Protein AF-0000000084338355 (afdb_homodimer)

Nearest PDB structures (foldseek):
  3tnz-assembly1_B  TM=7.138E-01  e=6.793E-12  Mus musculus
  5yak-assembly3_E  TM=7.048E-01  e=4.976E-11  Homo sapiens
  3e39-assembly1_B  TM=8.287E-01  e=5.634E-09  Oleidesulfovibrio alaskensis G20
  5ko8-assembly1_A-3  TM=7.208E-01  e=8.185E-10  Haliscomenobacter hydrossis DSM 1100
  3gag-assembly2_C  TM=6.549E-01  e=1.189E-08  Streptococcus mutans

Foldseek 3Di:
DPPDQAFPPDDPVCLVFFADADQPFFPLPDADDVVLLVVLLVQLQVADAVVNPSQKDKDKDQDLVLQVVLLVQLLVLPPPPDDDDDPVRVCFCCVDPCNVVVVVVSVVRCSVCRSSQRMKMWMKGWADCVPPDPVVNCNRCSRTVSSVVSSSSSLLRSQKHKHWAASCQSVVVVNCVSRVPPPRTMHTDTMMRIGGGNDNDGGGDDGDPPVVPDDDPHD/DPPDQAFPPDDPVCLVFFADADQPFFPLPDADDVVLLVVLLVQLQVADAVVNPSQKDKDKDQDLVLQVVLLVQLLVLPPPPDDDDDPVRVCFCCVDPCNVVVVVVSVVRCSVCRSSQRMKMWMKGWADCVPPDPVVNCNRCSRTVSSVVSSSSSLLRSQKHKHWAASCQSVVVVNCVSRVPPPRTMHTDTMMRIGGGNDNDGGGDDGDDPVVPDDDPHD

Sequence (438 aa):
MTTAIPDLGLTALEVLTTTRAVRHRLALDRPVDPAVLRRCVEIALQAPTGRNSQRAAFVVVTEPERKHALADLWRRGLGQGDEPMSPADLRRAYAEPGSMERVWSGLRHLADNLHRVPALVIPCIEGRAEHLALPQQASHFGSILPAVWSFLLAARAHGLGTVWTTGNLAVEREVAELLGIPYDEVMQVALIPVAHTKGTAFRPAHRVPVDEVLHWNRWMTTAIPDLGLTALEVLTTTRAVRHRLALDRPVDPAVLRRCVEIALQAPTGRNSQRAAFVVVTEPERKHALADLWRRGLGQGDEPMSPADLRRAYAEPGSMERVWSGLRHLADNLHRVPALVIPCIEGRAEHLALPQQASHFGSILPAVWSFLLAARAHGLGTVWTTGNLAVEREVAELLGIPYDEVMQVALIPVAHTKGTAFRPAHRVPVDEVLHWNRW

Radius of gyration: 20.4 Å; Cα contacts (8 Å, |Δi|>4): 877; chains: 2; bounding box: 52×57×56 Å

Solvent-accessible surface area (backbone atoms only — not comparable to full-atom values): 22711 Å² total; per-residue (Å²): 125,88,72,77,72,64,66,70,76,42,36,35,66,51,43,50,34,25,57,58,77,41,48,80,44,45,34,50,87,44,82,67,61,66,68,50,55,51,49,20,50,54,41,10,63,41,38,65,34,62,86,47,29,68,47,48,33,37,34,38,30,59,50,62,70,59,31,38,54,48,34,52,48,24,58,70,12,49,72,59,85,64,71,82,75,48,73,68,28,48,54,52,31,50,63,48,84,66,45,52,60,52,52,53,50,29,51,51,51,34,68,77,39,49,45,49,39,38,28,38,34,33,40,30,29,66,46,71,56,82,84,47,54,64,52,51,35,40,46,56,49,51,26,35,44,31,21,53,44,39,25,50,43,40,32,44,38,45,54,30,30,30,33,91,42,53,26,42,46,62,38,37,64,61,52,18,60,75,29,56,40,57,59,90,46,38,31,75,65,38,40,31,47,37,22,36,36,65,67,85,84,61,64,63,72,92,66,78,63,58,77,79,33,53,25,74,58,35,94,125,89,72,77,70,64,66,72,75,42,36,34,69,52,43,49,34,25,60,59,79,41,49,80,45,44,35,50,86,43,82,66,60,66,68,51,54,50,49,19,49,52,43,10,63,40,38,63,34,61,87,46,28,68,48,46,31,36,32,39,30,59,50,63,69,59,31,38,53,48,34,51,47,23,58,69,14,49,72,59,84,63,69,80,75,48,75,68,29,49,53,54,30,50,64,48,84,66,46,52,59,51,51,53,51,30,49,53,52,34,68,76,39,48,45,49,39,39,30,38,34,35,42,29,30,64,46,70,55,84,84,46,55,65,51,50,33,42,47,55,50,51,26,34,42,32,22,54,44,38,26,52,42,40,32,44,37,47,53,30,29,30,32,92,41,53,28,42,45,63,38,37,64,61,51,19,61,75,29,54,41,58,58,90,46,36,32,74,63,40,41,31,46,36,22,36,36,67,67,86,86,60,64,63,73,92,64,80,62,56,77,79,33,52,24,73,59,33,93

Structure (mmCIF, N/CA/C/O backbone):
data_AF-0000000084338355-model_v1
#
loop_
_entity.id
_entity.type
_entity.pdbx_description
1 polymer Nitroreductase
#
loop_
_atom_site.group_PDB
_atom_site.id
_atom_site.type_symbol
_atom_site.label_atom_id
_atom_site.label_alt_id
_atom_site.label_comp_id
_atom_site.label_asym_id
_atom_site.label_entity_id
_atom_site.label_seq_id
_atom_site.pdbx_PDB_ins_code
_atom_site.Cartn_x
_atom_site.Cartn_y
_atom_site.Cartn_z
_atom_site.occupancy
_atom_site.B_iso_or_equiv
_atom_site.auth_seq_id
_atom_site.auth_comp_id
_atom_site.auth_asym_id
_atom_site.auth_atom_id
_atom_site.pdbx_PDB_model_num
ATOM 1 N N . MET A 1 1 ? -22.641 25.969 -3.805 1 35.59 1 MET A N 1
ATOM 2 C CA . MET A 1 1 ? -22.328 25.312 -5.078 1 35.59 1 MET A CA 1
ATOM 3 C C . MET A 1 1 ? -21.266 24.234 -4.895 1 35.59 1 MET A C 1
ATOM 5 O O . MET A 1 1 ? -20.156 24.531 -4.461 1 35.59 1 MET A O 1
ATOM 9 N N . THR A 1 2 ? -21.578 23.031 -4.594 1 45.84 2 THR A N 1
ATOM 10 C CA . THR A 1 2 ? -20.609 22.016 -4.195 1 45.84 2 THR A CA 1
ATOM 11 C C . THR A 1 2 ? -19.516 21.859 -5.242 1 45.84 2 THR A C 1
ATOM 13 O O . THR A 1 2 ? -19.797 21.516 -6.395 1 45.84 2 THR A O 1
ATOM 16 N N . THR A 1 3 ? -18.469 22.781 -5.312 1 60.47 3 THR A N 1
ATOM 17 C CA . THR A 1 3 ? -17.438 22.953 -6.32 1 60.47 3 THR A CA 1
ATOM 18 C C . THR A 1 3 ? -16.859 21.594 -6.73 1 60.47 3 THR A C 1
ATOM 20 O O . THR A 1 3 ? -16.734 20.688 -5.902 1 60.47 3 THR A O 1
ATOM 23 N N . ALA A 1 4 ? -16.938 21.281 -7.953 1 82.75 4 ALA A N 1
ATOM 24 C CA . ALA A 1 4 ? -16.453 20.047 -8.57 1 82.75 4 ALA A CA 1
ATOM 25 C C . ALA A 1 4 ? -15.031 19.719 -8.133 1 82.75 4 ALA A C 1
ATOM 27 O O . ALA A 1 4 ? -14.188 20.625 -8.055 1 82.75 4 ALA A O 1
ATOM 28 N N . ILE A 1 5 ? -14.82 18.609 -7.527 1 92.88 5 ILE A N 1
ATOM 29 C CA . ILE A 1 5 ? -13.492 18.172 -7.117 1 92.88 5 ILE A CA 1
ATOM 30 C C . ILE A 1 5 ? -12.578 18.078 -8.344 1 92.88 5 ILE A C 1
ATOM 32 O O . ILE A 1 5 ? -12.867 17.344 -9.281 1 92.88 5 ILE A O 1
ATOM 36 N N . PRO A 1 6 ? -11.586 18.906 -8.383 1 93.56 6 PRO A N 1
ATOM 37 C CA . PRO A 1 6 ? -10.68 18.875 -9.531 1 93.56 6 PRO A CA 1
ATOM 38 C C . PRO A 1 6 ? -10.148 17.469 -9.82 1 93.56 6 PRO A C 1
ATOM 40 O O . PRO A 1 6 ? -9.938 16.688 -8.891 1 93.56 6 PRO A O 1
ATOM 43 N N . ASP A 1 7 ? -10.008 17.141 -11.023 1 96.62 7 ASP A N 1
ATOM 44 C CA . ASP A 1 7 ? -9.453 15.883 -11.516 1 96.62 7 ASP A CA 1
ATOM 45 C C . ASP A 1 7 ? -8.508 16.125 -12.695 1 96.62 7 ASP A C 1
ATOM 47 O O . ASP A 1 7 ? -8.922 16.672 -13.727 1 96.62 7 ASP A O 1
ATOM 51 N N . LEU A 1 8 ? -7.27 15.734 -12.594 1 97.62 8 LEU A N 1
ATOM 52 C CA . LEU A 1 8 ? -6.266 16 -13.617 1 97.62 8 LEU A CA 1
ATOM 53 C C . LEU A 1 8 ? -6.453 15.094 -14.82 1 97.62 8 LEU A C 1
ATOM 55 O O . LEU A 1 8 ? -5.832 15.297 -15.867 1 97.62 8 LEU A O 1
ATOM 59 N N . GLY A 1 9 ? -7.246 14.062 -14.688 1 97.62 9 GLY A N 1
ATOM 60 C CA . GLY A 1 9 ? -7.48 13.141 -15.781 1 97.62 9 GLY A CA 1
ATOM 61 C C . GLY A 1 9 ? -6.305 12.219 -16.047 1 97.62 9 GLY A C 1
ATOM 62 O O . GLY A 1 9 ? -6.066 11.82 -17.188 1 97.62 9 GLY A O 1
ATOM 63 N N . LEU A 1 10 ? -5.559 11.93 -15.047 1 98.44 10 LEU A N 1
ATOM 64 C CA . LEU A 1 10 ? -4.41 11.047 -15.203 1 98.44 10 LEU A CA 1
ATOM 65 C C . LEU A 1 10 ? -4.855 9.625 -15.508 1 98.44 10 LEU A C 1
ATOM 67 O O . LEU A 1 10 ? -5.898 9.18 -15.023 1 98.44 10 LEU A O 1
ATOM 71 N N . THR A 1 11 ? -4.012 8.953 -16.297 1 98.62 11 THR A N 1
ATOM 72 C CA . THR A 1 11 ? -4.242 7.531 -16.5 1 98.62 11 THR A CA 1
ATOM 73 C C . THR A 1 11 ? -3.76 6.723 -15.305 1 98.62 11 THR A C 1
ATOM 75 O O . THR A 1 11 ? -3.049 7.246 -14.438 1 98.62 11 THR A O 1
ATOM 78 N N . ALA A 1 12 ? -4.191 5.449 -15.25 1 98.75 12 ALA A N 1
ATOM 79 C CA . ALA A 1 12 ? -3.729 4.523 -14.219 1 98.75 12 ALA A CA 1
ATOM 80 C C . ALA A 1 12 ? -2.205 4.438 -14.203 1 98.75 12 ALA A C 1
ATOM 82 O O . ALA A 1 12 ? -1.584 4.543 -13.141 1 98.75 12 ALA A O 1
ATOM 83 N N . LEU A 1 13 ? -1.603 4.285 -15.336 1 98.62 13 LEU A N 1
ATOM 84 C CA . LEU A 1 13 ? -0.158 4.098 -15.406 1 98.62 13 LEU A CA 1
ATOM 85 C C . LEU A 1 13 ? 0.576 5.387 -15.047 1 98.62 13 LEU A C 1
ATOM 87 O O . LEU A 1 13 ? 1.646 5.344 -14.438 1 98.62 13 LEU A O 1
ATOM 91 N N . GLU A 1 14 ? 0.032 6.547 -15.414 1 98.62 14 GLU A N 1
ATOM 92 C CA . GLU A 1 14 ? 0.648 7.816 -15.047 1 98.62 14 GLU A CA 1
ATOM 93 C C . GLU A 1 14 ? 0.687 7.992 -13.531 1 98.62 14 GLU A C 1
ATOM 95 O O . GLU A 1 14 ? 1.727 8.344 -12.961 1 98.62 14 GLU A O 1
ATOM 100 N N . VAL A 1 15 ? -0.403 7.734 -12.828 1 98.81 15 VAL A N 1
ATOM 101 C CA . VAL A 1 15 ? -0.446 7.961 -11.383 1 98.81 15 VAL A CA 1
ATOM 102 C C . VAL A 1 15 ? 0.457 6.953 -10.68 1 98.81 15 VAL A C 1
ATOM 104 O O . VAL A 1 15 ? 1.097 7.277 -9.672 1 98.81 15 VAL A O 1
ATOM 107 N N . LEU A 1 16 ? 0.572 5.758 -11.242 1 98.88 16 LEU A N 1
ATOM 108 C CA . LEU A 1 16 ? 1.363 4.707 -10.617 1 98.88 16 LEU A CA 1
ATOM 109 C C . LEU A 1 16 ? 2.854 4.941 -10.836 1 98.88 16 LEU A C 1
ATOM 111 O O . LEU A 1 16 ? 3.682 4.508 -10.031 1 98.88 16 LEU A O 1
ATOM 115 N N . THR A 1 17 ? 3.242 5.691 -11.852 1 98.81 17 THR A N 1
ATOM 116 C CA . THR A 1 17 ? 4.66 5.77 -12.18 1 98.81 17 THR A CA 1
ATOM 117 C C . THR A 1 17 ? 5.211 7.16 -11.891 1 98.81 17 THR A C 1
ATOM 119 O O . THR A 1 17 ? 6.426 7.355 -11.836 1 98.81 17 THR A O 1
ATOM 122 N N . THR A 1 18 ? 4.32 8.148 -11.688 1 98.69 18 THR A N 1
ATOM 123 C CA . THR A 1 18 ? 4.863 9.5 -11.586 1 98.69 18 THR A CA 1
ATOM 124 C C . THR A 1 18 ? 4.453 10.148 -10.266 1 98.69 18 THR A C 1
ATOM 126 O O . THR A 1 18 ? 4.742 11.32 -10.031 1 98.69 18 THR A O 1
ATOM 129 N N . THR A 1 19 ? 3.713 9.445 -9.406 1 98.75 19 THR A N 1
ATOM 130 C CA . THR A 1 19 ? 3.467 9.984 -8.07 1 98.75 19 THR A CA 1
ATOM 131 C C . THR A 1 19 ? 4.742 9.969 -7.238 1 98.75 19 THR A C 1
ATOM 133 O O . THR A 1 19 ? 5.301 8.898 -6.965 1 98.75 19 THR A O 1
ATOM 136 N N . ARG A 1 20 ? 5.219 11.141 -6.848 1 97.81 20 ARG A N 1
ATOM 137 C CA . ARG A 1 20 ? 6.5 11.328 -6.176 1 97.81 20 ARG A CA 1
ATOM 138 C C . ARG A 1 20 ? 6.297 11.906 -4.777 1 97.81 20 ARG A C 1
ATOM 140 O O . ARG A 1 20 ? 5.234 12.453 -4.469 1 97.81 20 ARG A O 1
ATOM 147 N N . ALA A 1 21 ? 7.348 11.656 -3.902 1 98.44 21 ALA A N 1
ATOM 148 C CA . ALA A 1 21 ? 7.398 12.438 -2.67 1 98.44 21 ALA A CA 1
ATOM 149 C C . ALA A 1 21 ? 7.555 13.93 -2.973 1 98.44 21 ALA A C 1
ATOM 151 O O . ALA A 1 21 ? 8.523 14.336 -3.613 1 98.44 21 ALA A O 1
ATOM 152 N N . VAL A 1 22 ? 6.637 14.719 -2.588 1 98.69 22 VAL A N 1
ATOM 153 C CA . VAL A 1 22 ? 6.672 16.156 -2.85 1 98.69 22 VAL A CA 1
ATOM 154 C C . VAL A 1 22 ? 6.949 16.906 -1.552 1 98.69 22 VAL A C 1
ATOM 156 O O . VAL A 1 22 ? 6.176 16.812 -0.594 1 98.69 22 VAL A O 1
ATOM 159 N N . ARG A 1 23 ? 8.031 17.625 -1.496 1 98.5 23 ARG A N 1
ATOM 160 C CA . ARG A 1 23 ? 8.422 18.344 -0.294 1 98.5 23 ARG A CA 1
ATOM 161 C C . ARG A 1 23 ? 8.695 19.812 -0.607 1 98.5 23 ARG A C 1
ATOM 163 O O . ARG A 1 23 ? 8.055 20.703 -0.05 1 98.5 23 ARG A O 1
ATOM 170 N N . HIS A 1 24 ? 9.43 20.141 -1.655 1 98.25 24 HIS A N 1
ATOM 171 C CA . HIS A 1 24 ? 9.766 21.5 -2.029 1 98.25 24 HIS A CA 1
ATOM 172 C C . HIS A 1 24 ? 8.633 22.156 -2.807 1 98.25 24 HIS A C 1
ATOM 174 O O . HIS A 1 24 ? 8.438 23.375 -2.723 1 98.25 24 HIS A O 1
ATOM 180 N N . ARG A 1 25 ? 7.879 21.391 -3.533 1 98.25 25 ARG A N 1
ATOM 181 C CA . ARG A 1 25 ? 6.902 21.938 -4.473 1 98.25 25 ARG A CA 1
ATOM 182 C C . ARG A 1 25 ? 5.508 21.953 -3.857 1 98.25 25 ARG A C 1
ATOM 184 O O . ARG A 1 25 ? 4.508 21.953 -4.578 1 98.25 25 ARG A O 1
ATOM 191 N N . LEU A 1 26 ? 5.418 21.906 -2.572 1 98.69 26 LEU A N 1
ATOM 192 C CA . LEU A 1 26 ? 4.141 22.094 -1.892 1 98.69 26 LEU A CA 1
ATOM 193 C C . LEU A 1 26 ? 3.791 23.562 -1.78 1 98.69 26 LEU A C 1
ATOM 195 O O . LEU A 1 26 ? 4.613 24.375 -1.338 1 98.69 26 LEU A O 1
ATOM 199 N N . ALA A 1 27 ? 2.6 23.906 -2.271 1 98.62 27 ALA A N 1
ATOM 200 C CA . ALA A 1 27 ? 2.086 25.266 -2.086 1 98.62 27 ALA A CA 1
ATOM 201 C C . ALA A 1 27 ? 1.55 25.453 -0.67 1 98.62 27 ALA A C 1
ATOM 203 O O . ALA A 1 27 ? 0.38 25.172 -0.4 1 98.62 27 ALA A O 1
ATOM 204 N N . LEU A 1 28 ? 2.322 26.031 0.183 1 98.31 28 LEU A N 1
ATOM 205 C CA . LEU A 1 28 ? 2.08 26.047 1.621 1 98.31 28 LEU A CA 1
ATOM 206 C C . LEU A 1 28 ? 1.015 27.078 1.983 1 98.31 28 LEU A C 1
ATOM 208 O O . LEU A 1 28 ? 0.418 27 3.061 1 98.31 28 LEU A O 1
ATOM 212 N N . ASP A 1 29 ? 0.663 28.016 1.111 1 96.38 29 ASP A N 1
ATOM 213 C CA . ASP A 1 29 ? -0.245 29.109 1.435 1 96.38 29 ASP A CA 1
ATOM 214 C C . ASP A 1 29 ? -1.578 28.953 0.708 1 96.38 29 ASP A C 1
ATOM 216 O O . ASP A 1 29 ? -2.422 29.844 0.747 1 96.38 29 ASP A O 1
ATOM 220 N N . ARG A 1 30 ? -1.781 27.906 0.034 1 96.94 30 ARG A N 1
ATOM 221 C CA . ARG A 1 30 ? -3.041 27.625 -0.643 1 96.94 30 ARG A CA 1
ATOM 222 C C . ARG A 1 30 ? -3.842 26.562 0.119 1 96.94 30 ARG A C 1
ATOM 224 O O . ARG A 1 30 ? -3.381 25.438 0.298 1 96.94 30 ARG A O 1
ATOM 231 N N . PRO A 1 31 ? -5 26.969 0.595 1 96.69 31 PRO A N 1
ATOM 232 C CA . PRO A 1 31 ? -5.793 25.984 1.331 1 96.69 31 PRO A CA 1
ATOM 233 C C . PRO A 1 31 ? -6.176 24.766 0.478 1 96.69 31 PRO A C 1
ATOM 235 O O . PRO A 1 31 ? -6.23 24.875 -0.751 1 96.69 31 PRO A O 1
ATOM 238 N N . VAL A 1 32 ? -6.344 23.672 1.144 1 98.38 32 VAL A N 1
ATOM 239 C CA . VAL A 1 32 ? -6.879 22.469 0.497 1 98.38 32 VAL A CA 1
ATOM 240 C C . VAL A 1 32 ? -8.352 22.312 0.847 1 98.38 32 VAL A C 1
ATOM 242 O O . VAL A 1 32 ? -8.727 22.328 2.023 1 98.38 32 VAL A O 1
ATOM 245 N N . ASP A 1 33 ? -9.188 22.172 -0.132 1 97.75 33 ASP A N 1
ATOM 246 C CA . ASP A 1 33 ? -10.617 21.969 0.075 1 97.75 33 ASP A CA 1
ATOM 247 C C . ASP A 1 33 ? -10.875 20.672 0.833 1 97.75 33 ASP A C 1
ATOM 249 O O . ASP A 1 33 ? -10.469 19.594 0.388 1 97.75 33 ASP A O 1
ATOM 253 N N . PRO A 1 34 ? -11.547 20.766 2.016 1 98.19 34 PRO A N 1
ATOM 254 C CA . PRO A 1 34 ? -11.844 19.547 2.77 1 98.19 34 PRO A CA 1
ATOM 255 C C . PRO A 1 34 ? -12.578 18.516 1.937 1 98.19 34 PRO A C 1
ATOM 257 O O . PRO A 1 34 ? -12.414 17.312 2.16 1 98.19 34 PRO A O 1
ATOM 260 N N . ALA A 1 35 ? -13.344 18.906 0.982 1 98.44 35 ALA A N 1
ATOM 261 C CA . ALA A 1 35 ? -14.094 17.984 0.145 1 98.44 35 ALA A CA 1
ATOM 262 C C . ALA A 1 35 ? -13.156 17.094 -0.678 1 98.44 35 ALA A C 1
ATOM 264 O O . ALA A 1 35 ? -13.453 15.938 -0.945 1 98.44 35 ALA A O 1
ATOM 265 N N . VAL A 1 36 ? -12.031 17.672 -1.131 1 98.69 36 VAL A N 1
ATOM 266 C CA . VAL A 1 36 ? -11.055 16.906 -1.899 1 98.69 36 VAL A CA 1
ATOM 267 C C . VAL A 1 36 ? -10.383 15.859 -0.999 1 98.69 36 VAL A C 1
ATOM 269 O O . VAL A 1 36 ? -10.18 14.719 -1.405 1 98.69 36 VAL A O 1
ATOM 272 N N . LEU A 1 37 ? -10.07 16.234 0.241 1 98.81 37 LEU A N 1
ATOM 273 C CA . LEU A 1 37 ? -9.469 15.305 1.192 1 98.81 37 LEU A CA 1
ATOM 274 C C . LEU A 1 37 ? -10.438 14.172 1.517 1 98.81 37 LEU A C 1
ATOM 276 O O . LEU A 1 37 ? -10.039 13 1.561 1 98.81 37 LEU A O 1
ATOM 280 N N . ARG A 1 38 ? -11.68 14.539 1.714 1 98.81 38 ARG A N 1
ATOM 281 C CA . ARG A 1 38 ? -12.703 13.531 1.95 1 98.81 38 ARG A CA 1
ATOM 282 C C . ARG A 1 38 ? -12.789 12.555 0.783 1 98.81 38 ARG A C 1
ATOM 284 O O . ARG A 1 38 ? -12.852 11.336 0.987 1 98.81 38 ARG A O 1
ATOM 291 N N . ARG A 1 39 ? -12.797 13.078 -0.407 1 98.69 39 ARG A N 1
ATOM 292 C CA . ARG A 1 39 ? -12.836 12.25 -1.606 1 98.69 39 ARG A CA 1
ATOM 293 C C . ARG A 1 39 ? -11.641 11.305 -1.667 1 98.69 39 ARG A C 1
ATOM 295 O O . ARG A 1 39 ? -11.781 10.133 -2.002 1 98.69 39 ARG A O 1
ATOM 302 N N . CYS A 1 40 ? -10.453 11.789 -1.375 1 98.94 40 CYS A N 1
ATOM 303 C CA . CYS A 1 40 ? -9.258 10.953 -1.365 1 98.94 40 CYS A CA 1
ATOM 304 C C . CYS A 1 40 ? -9.391 9.82 -0.359 1 98.94 40 CYS A C 1
ATOM 306 O O . CYS A 1 40 ? -8.977 8.688 -0.633 1 98.94 40 CYS A O 1
ATOM 308 N N . VAL A 1 41 ? -9.984 10.07 0.836 1 98.94 41 VAL A N 1
ATOM 309 C CA . VAL A 1 41 ? -10.18 9.039 1.845 1 98.94 41 VAL A CA 1
ATOM 310 C C . VAL A 1 41 ? -11.188 8.008 1.339 1 98.94 41 VAL A C 1
ATOM 312 O O . VAL A 1 41 ? -10.984 6.801 1.508 1 98.94 41 VAL A O 1
ATOM 315 N N . GLU A 1 42 ? -12.25 8.477 0.715 1 98.81 42 GLU A N 1
ATOM 316 C CA . GLU A 1 42 ? -13.234 7.562 0.145 1 98.81 42 GLU A CA 1
ATOM 317 C C . GLU A 1 42 ? -12.586 6.605 -0.854 1 98.81 42 GLU A C 1
ATOM 319 O O . GLU A 1 42 ? -12.859 5.406 -0.836 1 98.81 42 GLU A O 1
ATOM 324 N N . ILE A 1 43 ? -11.742 7.133 -1.711 1 98.88 43 ILE A N 1
ATOM 325 C CA . ILE A 1 43 ? -11.039 6.332 -2.703 1 98.88 43 ILE A CA 1
ATOM 326 C C . ILE A 1 43 ? -10.086 5.363 -2 1 98.88 43 ILE A C 1
ATOM 328 O O . ILE A 1 43 ? -10.008 4.188 -2.367 1 98.88 43 ILE A O 1
ATOM 332 N N . ALA A 1 44 ? -9.398 5.789 -0.96 1 98.94 44 ALA A N 1
ATOM 333 C CA . ALA A 1 44 ? -8.453 4.973 -0.205 1 98.94 44 ALA A CA 1
ATOM 334 C C . ALA A 1 44 ? -9.133 3.748 0.391 1 98.94 44 ALA A C 1
ATOM 336 O O . ALA A 1 44 ? -8.539 2.67 0.46 1 98.94 44 ALA A O 1
ATOM 337 N N . LEU A 1 45 ? -10.398 3.895 0.761 1 98.69 45 LEU A N 1
ATOM 338 C CA . LEU A 1 45 ? -11.117 2.832 1.45 1 98.69 45 LEU A CA 1
ATOM 339 C C . LEU A 1 45 ? -11.461 1.694 0.493 1 98.69 45 LEU A C 1
ATOM 341 O O . LEU A 1 45 ? -11.867 0.615 0.925 1 98.69 45 LEU A O 1
ATOM 345 N N . GLN A 1 46 ? -11.227 1.896 -0.811 1 98.75 46 GLN A N 1
ATOM 346 C CA . GLN A 1 46 ? -11.469 0.842 -1.79 1 98.75 46 GLN A CA 1
ATOM 347 C C . GLN A 1 46 ? -10.312 -0.155 -1.828 1 98.75 46 GLN A C 1
ATOM 349 O O . GLN A 1 46 ? -10.422 -1.218 -2.443 1 98.75 46 GLN A O 1
ATOM 354 N N . ALA A 1 47 ? -9.164 0.156 -1.141 1 98.75 47 ALA A N 1
ATOM 355 C CA . ALA A 1 47 ? -8.023 -0.758 -1.069 1 98.75 47 ALA A CA 1
ATOM 356 C C . ALA A 1 47 ? -8.391 -2.023 -0.298 1 98.75 47 ALA A C 1
ATOM 358 O O . ALA A 1 47 ? -9.391 -2.059 0.415 1 98.75 47 ALA A O 1
ATOM 359 N N . PRO A 1 48 ? -7.598 -3.068 -0.457 1 98.19 48 PRO A N 1
ATOM 360 C CA . PRO A 1 48 ? -7.918 -4.328 0.217 1 98.19 48 PRO A CA 1
ATOM 361 C C . PRO A 1 48 ? -7.777 -4.238 1.734 1 98.19 48 PRO A C 1
ATOM 363 O O . PRO A 1 48 ? -6.996 -3.43 2.24 1 98.19 48 PRO A O 1
ATOM 366 N N . THR A 1 49 ? -8.578 -4.996 2.453 1 97.38 49 THR A N 1
ATOM 367 C CA . THR A 1 49 ? -8.469 -5.215 3.893 1 97.38 49 THR A CA 1
ATOM 368 C C . THR A 1 49 ? -8.68 -6.684 4.234 1 97.38 49 THR A C 1
ATOM 370 O O . THR A 1 49 ? -9.523 -7.352 3.635 1 97.38 49 THR A O 1
ATOM 373 N N . GLY A 1 50 ? -7.816 -7.176 5.117 1 95.81 50 GLY A N 1
ATOM 374 C CA . GLY A 1 50 ? -7.918 -8.57 5.512 1 95.81 50 GLY A CA 1
ATOM 375 C C . GLY A 1 50 ? -9.305 -8.953 5.996 1 95.81 50 GLY A C 1
ATOM 376 O O . GLY A 1 50 ? -9.859 -8.312 6.887 1 95.81 50 GLY A O 1
ATOM 377 N N . ARG A 1 51 ? -9.875 -9.977 5.387 1 94 51 ARG A N 1
ATOM 378 C CA . ARG A 1 51 ? -11.18 -10.516 5.746 1 94 51 ARG A CA 1
ATOM 379 C C . ARG A 1 51 ? -12.25 -9.438 5.723 1 94 51 ARG A C 1
ATOM 381 O O . ARG A 1 51 ? -13.188 -9.461 6.52 1 94 51 ARG A O 1
ATOM 388 N N . ASN A 1 52 ? -12.008 -8.414 4.922 1 97.12 52 ASN A N 1
ATOM 389 C CA . ASN A 1 52 ? -12.945 -7.305 4.77 1 97.12 52 ASN A CA 1
ATOM 390 C C . ASN A 1 52 ? -13.266 -6.656 6.113 1 97.12 52 ASN A C 1
ATOM 392 O O . ASN A 1 52 ? -14.383 -6.168 6.32 1 97.12 52 ASN A O 1
ATOM 396 N N . SER A 1 53 ? -12.305 -6.586 7.039 1 97 53 SER A N 1
ATOM 397 C CA . SER A 1 53 ? -12.531 -6.055 8.375 1 97 53 SER A CA 1
ATOM 398 C C . SER A 1 53 ? -12.703 -4.539 8.352 1 97 53 SER A C 1
ATOM 400 O O . SER A 1 53 ? -13.297 -3.963 9.266 1 97 53 SER A O 1
ATOM 402 N N . GLN A 1 54 ? -12.109 -3.848 7.418 1 98.12 54 GLN A N 1
ATOM 403 C CA . GLN A 1 54 ? -12.281 -2.418 7.18 1 98.12 54 GLN A CA 1
ATOM 404 C C . GLN A 1 54 ? -11.961 -1.609 8.438 1 98.12 54 GLN A C 1
ATOM 406 O O . GLN A 1 54 ? -12.75 -0.761 8.852 1 98.12 54 GLN A O 1
ATOM 411 N N . ARG A 1 55 ? -10.734 -1.824 8.992 1 98.12 55 ARG A N 1
ATOM 412 C CA . ARG A 1 55 ? -10.32 -1.248 10.266 1 98.12 55 ARG A CA 1
ATOM 413 C C . ARG A 1 55 ? -9.648 0.105 10.062 1 98.12 55 ARG A C 1
ATOM 415 O O . ARG A 1 55 ? -9.297 0.778 11.031 1 98.12 55 ARG A O 1
ATOM 422 N N . ALA A 1 56 ? -9.492 0.504 8.836 1 98.75 56 ALA A N 1
ATOM 423 C CA . ALA A 1 56 ? -8.734 1.716 8.531 1 98.75 56 ALA A CA 1
ATOM 424 C C . ALA A 1 56 ? -9.5 2.963 8.969 1 98.75 56 ALA A C 1
ATOM 426 O O . ALA A 1 56 ? -10.727 3.02 8.859 1 98.75 56 ALA A O 1
ATOM 427 N N . ALA A 1 57 ? -8.766 3.943 9.438 1 98.88 57 ALA A N 1
ATOM 428 C CA . ALA A 1 57 ? -9.281 5.273 9.75 1 98.88 57 ALA A CA 1
ATOM 429 C C . ALA A 1 57 ? -8.266 6.355 9.398 1 98.88 57 ALA A C 1
ATOM 431 O O . ALA A 1 57 ? -7.09 6.059 9.172 1 98.88 57 ALA A O 1
ATOM 432 N N . PHE A 1 58 ? -8.742 7.602 9.289 1 98.94 58 PHE A N 1
ATOM 433 C CA . PHE A 1 58 ? -7.902 8.742 8.938 1 98.94 58 PHE A CA 1
ATOM 434 C C . PHE A 1 58 ? -8.234 9.945 9.812 1 98.94 58 PHE A C 1
ATOM 436 O O . PHE A 1 58 ? -9.406 10.289 9.984 1 98.94 58 PHE A O 1
ATOM 443 N N . VAL A 1 59 ? -7.207 10.555 10.352 1 99 59 VAL A N 1
ATOM 444 C CA . VAL A 1 59 ? -7.348 11.852 11.008 1 99 59 VAL A CA 1
ATOM 445 C C . VAL A 1 59 ? -6.742 12.938 10.125 1 99 59 VAL A C 1
ATOM 447 O O . VAL A 1 59 ? -5.562 12.875 9.773 1 99 59 VAL A O 1
ATOM 450 N N . VAL A 1 60 ? -7.535 13.891 9.766 1 98.94 60 VAL A N 1
ATOM 451 C CA . VAL A 1 60 ? -7.074 15.047 9 1 98.94 60 VAL A CA 1
ATOM 452 C C . VAL A 1 60 ? -6.969 16.266 9.914 1 98.94 60 VAL A C 1
ATOM 454 O O . VAL A 1 60 ? -7.949 16.656 10.555 1 98.94 60 VAL A O 1
ATOM 457 N N . VAL A 1 61 ? -5.816 16.828 9.969 1 98.94 61 VAL A N 1
ATOM 458 C CA . VAL A 1 61 ? -5.555 17.969 10.836 1 98.94 61 VAL A CA 1
ATOM 459 C C . VAL A 1 61 ? -5.332 19.234 9.984 1 98.94 61 VAL A C 1
ATOM 461 O O . VAL A 1 61 ? -4.402 19.281 9.18 1 98.94 61 VAL A O 1
ATOM 464 N N . THR A 1 62 ? -6.195 20.297 10.195 1 98.69 62 THR A N 1
ATOM 465 C CA . THR A 1 62 ? -6.086 21.531 9.422 1 98.69 62 THR A CA 1
ATOM 466 C C . THR A 1 62 ? -6 22.75 10.344 1 98.69 62 THR A C 1
ATOM 468 O O . THR A 1 62 ? -5.668 23.844 9.898 1 98.69 62 THR A O 1
ATOM 471 N N . GLU A 1 63 ? -6.258 22.531 11.633 1 98.56 63 GLU A N 1
ATOM 472 C CA . GLU A 1 63 ? -6.188 23.625 12.586 1 98.56 63 GLU A CA 1
ATOM 473 C C . GLU A 1 63 ? -4.742 24.047 12.836 1 98.56 63 GLU A C 1
ATOM 475 O O . GLU A 1 63 ? -3.895 23.219 13.164 1 98.56 63 GLU A O 1
ATOM 480 N N . PRO A 1 64 ? -4.465 25.328 12.758 1 98.19 64 PRO A N 1
ATOM 481 C CA . PRO A 1 64 ? -3.08 25.797 12.812 1 98.19 64 PRO A CA 1
ATOM 482 C C . PRO A 1 64 ? -2.365 25.391 14.094 1 98.19 64 PRO A C 1
ATOM 484 O O . PRO A 1 64 ? -1.227 24.922 14.047 1 98.19 64 PRO A O 1
ATOM 487 N N . GLU A 1 65 ? -2.961 25.562 15.227 1 98.44 65 GLU A N 1
ATOM 488 C CA . GLU A 1 65 ? -2.311 25.234 16.5 1 98.44 65 GLU A CA 1
ATOM 489 C C . GLU A 1 65 ? -1.989 23.75 16.578 1 98.44 65 GLU A C 1
ATOM 491 O O . GLU A 1 65 ? -0.896 23.375 17.016 1 98.44 65 GLU A O 1
ATOM 496 N N . ARG A 1 66 ? -2.926 22.906 16.188 1 98.62 66 ARG A N 1
ATOM 497 C CA . ARG A 1 66 ? -2.725 21.469 16.234 1 98.62 66 ARG A CA 1
ATOM 498 C C . ARG A 1 66 ? -1.672 21.031 15.211 1 98.62 66 ARG A C 1
ATOM 500 O O . ARG A 1 66 ? -0.861 20.141 15.484 1 98.62 66 ARG A O 1
ATOM 507 N N . LYS A 1 67 ? -1.7 21.656 14.055 1 98.81 67 LYS A N 1
ATOM 508 C CA . LYS A 1 67 ? -0.67 21.359 13.062 1 98.81 67 LYS A CA 1
ATOM 509 C C . LYS A 1 67 ? 0.718 21.703 13.594 1 98.81 67 LYS A C 1
ATOM 511 O O . LYS A 1 67 ? 1.672 20.953 13.383 1 98.81 67 LYS A O 1
ATOM 516 N N . HIS A 1 68 ? 0.807 22.828 14.242 1 98.81 68 HIS A N 1
ATOM 517 C CA . HIS A 1 68 ? 2.088 23.234 14.805 1 98.81 68 HIS A CA 1
ATOM 518 C C . HIS A 1 68 ? 2.58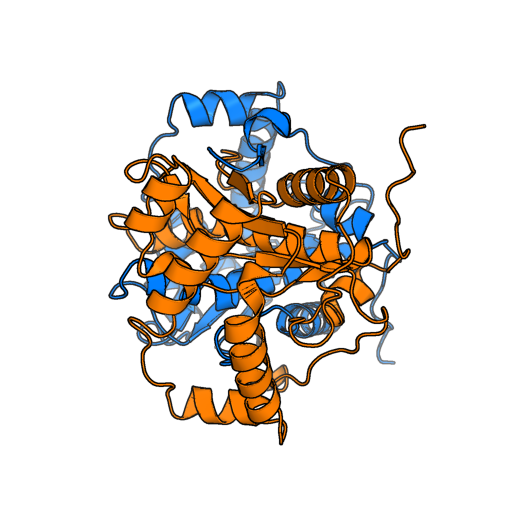2 22.234 15.844 1 98.81 68 HIS A C 1
ATOM 520 O O . HIS A 1 68 ? 3.744 21.828 15.812 1 98.81 68 HIS A O 1
ATOM 526 N N . ALA A 1 69 ? 1.71 21.875 16.766 1 98.88 69 ALA A N 1
ATOM 527 C CA . ALA A 1 69 ? 2.068 20.906 17.797 1 98.88 69 ALA A CA 1
ATOM 528 C C . ALA A 1 69 ? 2.459 19.562 17.172 1 98.88 69 ALA A C 1
ATOM 530 O O . ALA A 1 69 ? 3.428 18.938 17.594 1 98.88 69 ALA A O 1
ATOM 531 N N . LEU A 1 70 ? 1.717 19.141 16.203 1 98.88 70 LEU A N 1
ATOM 532 C CA . LEU A 1 70 ? 1.995 17.891 15.516 1 98.88 70 LEU A CA 1
ATOM 533 C C . LEU A 1 70 ? 3.35 17.938 14.812 1 98.88 70 LEU A C 1
ATOM 535 O O . LEU A 1 70 ? 4.113 16.969 14.859 1 98.88 70 LEU A O 1
ATOM 539 N N . ALA A 1 71 ? 3.604 19.047 14.156 1 98.94 71 ALA A N 1
ATOM 540 C CA . ALA A 1 71 ? 4.891 19.234 13.484 1 98.94 71 ALA A CA 1
ATOM 541 C C . ALA A 1 71 ? 6.043 19.156 14.484 1 98.94 71 ALA A C 1
ATOM 543 O O . ALA A 1 71 ? 7.078 18.547 14.195 1 98.94 71 ALA A O 1
ATOM 544 N N . ASP A 1 72 ? 5.871 19.75 15.648 1 98.88 72 ASP A N 1
ATOM 545 C CA . ASP A 1 72 ? 6.895 19.688 16.688 1 98.88 72 ASP A CA 1
ATOM 546 C C . ASP A 1 72 ? 7.148 18.25 17.125 1 98.88 72 ASP A C 1
ATOM 548 O O . ASP A 1 72 ? 8.297 17.828 17.266 1 98.88 72 ASP A O 1
ATOM 552 N N . LEU A 1 73 ? 6.137 17.516 17.391 1 98.94 73 LEU A N 1
ATOM 553 C CA . LEU A 1 73 ? 6.27 16.125 17.781 1 98.94 73 LEU A CA 1
ATOM 554 C C . LEU A 1 73 ? 6.941 15.312 16.672 1 98.94 73 LEU A C 1
ATOM 556 O O . LEU A 1 73 ? 7.828 14.492 16.953 1 98.94 73 LEU A O 1
ATOM 560 N N . TRP A 1 74 ? 6.484 15.562 15.422 1 98.81 74 TRP A N 1
ATOM 561 C CA . TRP A 1 74 ? 7.074 14.875 14.281 1 98.81 74 TRP A CA 1
ATOM 562 C C . TRP A 1 74 ? 8.578 15.109 14.219 1 98.81 74 TRP A C 1
ATOM 564 O O . TRP A 1 74 ? 9.352 14.172 14.039 1 98.81 74 TRP A O 1
ATOM 574 N N . ARG A 1 75 ? 9.008 16.359 14.43 1 98.69 75 ARG A N 1
ATOM 575 C CA . ARG A 1 75 ? 10.422 16.703 14.422 1 98.69 75 ARG A CA 1
ATOM 576 C C . ARG A 1 75 ? 11.172 15.977 15.523 1 98.69 75 ARG A C 1
ATOM 578 O O . ARG A 1 75 ? 12.289 15.5 15.312 1 98.69 75 ARG A O 1
ATOM 585 N N . ARG A 1 76 ? 10.57 15.867 16.641 1 98.25 76 ARG A N 1
ATOM 586 C CA . ARG A 1 76 ? 11.195 15.18 17.766 1 98.25 76 ARG A CA 1
ATOM 587 C C . ARG A 1 76 ? 11.398 13.695 17.453 1 98.25 76 ARG A C 1
ATOM 589 O O . ARG A 1 76 ? 12.375 13.086 17.906 1 98.25 76 ARG A O 1
ATOM 596 N N . GLY A 1 77 ? 10.469 13.133 16.734 1 98 77 GLY A N 1
ATOM 597 C CA . GLY A 1 77 ? 10.516 11.703 16.453 1 98 77 GLY A CA 1
ATOM 598 C C . GLY A 1 77 ? 11.422 11.359 15.289 1 98 77 GLY A C 1
ATOM 599 O O . GLY A 1 77 ? 11.789 10.195 15.109 1 98 77 GLY A O 1
ATOM 600 N N . LEU A 1 78 ? 11.781 12.344 14.477 1 95.12 78 LEU A N 1
ATOM 601 C CA . LEU A 1 78 ? 12.555 12.117 13.258 1 95.12 78 LEU A CA 1
ATOM 602 C C . LEU A 1 78 ? 13.875 11.43 13.57 1 95.12 78 LEU A C 1
ATOM 604 O O . LEU A 1 78 ? 14.641 11.891 14.43 1 95.12 78 LEU A O 1
ATOM 608 N N . GLY A 1 79 ? 14.078 10.297 12.953 1 89.44 79 GLY A N 1
ATOM 609 C CA . GLY A 1 79 ? 15.359 9.602 13.047 1 89.44 79 GLY A CA 1
ATOM 610 C C . GLY A 1 79 ? 15.461 8.688 14.25 1 89.44 79 GLY A C 1
ATOM 611 O O . GLY A 1 79 ? 16.422 7.922 14.375 1 89.44 79 GLY A O 1
ATOM 612 N N . GLN A 1 80 ? 14.539 8.773 15.164 1 91.56 80 GLN A N 1
ATOM 613 C CA . GLN A 1 80 ? 14.578 7.906 16.344 1 91.56 80 GLN A CA 1
ATOM 614 C C . GLN A 1 80 ? 14.359 6.445 15.945 1 91.56 80 GLN A C 1
ATOM 616 O O . GLN A 1 80 ? 13.391 6.117 15.258 1 91.56 80 GLN A O 1
ATOM 621 N N . GLY A 1 81 ? 15.336 5.621 16.344 1 84.38 81 GLY A N 1
ATOM 622 C CA . GLY A 1 81 ? 15.227 4.188 16.109 1 84.38 81 GLY A CA 1
ATOM 623 C C . GLY A 1 81 ? 15.703 3.771 14.727 1 84.38 81 GLY A C 1
ATOM 624 O O . GLY A 1 81 ? 15.648 2.592 14.375 1 84.38 81 GLY A O 1
ATOM 625 N N . ASP A 1 82 ? 16.109 4.766 13.977 1 84.81 82 ASP A N 1
ATOM 626 C CA . ASP A 1 82 ? 16.609 4.43 12.648 1 84.81 82 ASP A CA 1
ATOM 627 C C . ASP A 1 82 ? 17.906 3.615 12.734 1 84.81 82 ASP A C 1
ATOM 629 O O . ASP A 1 82 ? 18.766 3.9 13.57 1 84.81 82 ASP A O 1
ATOM 633 N N . GLU A 1 83 ? 17.891 2.545 12 1 83.25 83 GLU A N 1
ATOM 634 C CA . GLU A 1 83 ? 19.125 1.79 11.852 1 83.25 83 GLU A CA 1
ATOM 635 C C . GLU A 1 83 ? 19.953 2.314 10.68 1 83.25 83 GLU A C 1
ATOM 637 O O . GLU A 1 83 ? 19.391 2.812 9.695 1 83.25 83 GLU A O 1
ATOM 642 N N . PRO A 1 84 ? 21.219 2.16 10.852 1 89.44 84 PRO A N 1
ATOM 643 C CA . PRO A 1 84 ? 22.047 2.555 9.711 1 89.44 84 PRO A CA 1
ATOM 644 C C . PRO A 1 84 ? 21.719 1.766 8.445 1 89.44 84 PRO A C 1
ATOM 646 O O . PRO A 1 84 ? 21.359 0.589 8.523 1 89.44 84 PRO A O 1
ATOM 649 N N . MET A 1 85 ? 21.859 2.469 7.352 1 93.06 85 MET A N 1
ATOM 650 C CA . MET A 1 85 ? 21.688 1.792 6.07 1 93.06 85 MET A CA 1
ATOM 651 C C . MET A 1 85 ? 22.797 0.77 5.844 1 93.06 85 MET A C 1
ATOM 653 O O . MET A 1 85 ? 23.953 1.029 6.156 1 93.06 85 MET A O 1
ATOM 657 N N . SER A 1 86 ? 22.453 -0.417 5.398 1 95.31 86 SER A N 1
ATOM 658 C CA . SER A 1 86 ? 23.453 -1.412 5.012 1 95.31 86 SER A CA 1
ATOM 659 C C . SER A 1 86 ? 24.219 -0.971 3.77 1 95.31 86 SER A C 1
ATOM 661 O O . SER A 1 86 ? 23.797 -0.04 3.074 1 95.31 86 SER A O 1
ATOM 663 N N . PRO A 1 87 ? 25.344 -1.633 3.473 1 96.88 87 PRO A N 1
ATOM 664 C CA . PRO A 1 87 ? 26.031 -1.334 2.219 1 96.88 87 PRO A CA 1
ATOM 665 C C . PRO A 1 87 ? 25.141 -1.529 0.991 1 96.88 87 PRO A C 1
ATOM 667 O O . PRO A 1 87 ? 25.203 -0.736 0.048 1 96.88 87 PRO A O 1
ATOM 670 N N . ALA A 1 88 ? 24.328 -2.49 0.998 1 96.69 88 ALA A N 1
ATOM 671 C CA . ALA A 1 88 ? 23.406 -2.74 -0.111 1 96.69 88 ALA A CA 1
ATOM 672 C C . ALA A 1 88 ? 22.375 -1.619 -0.233 1 96.69 88 ALA A C 1
ATOM 674 O O . ALA A 1 88 ? 22.062 -1.177 -1.34 1 96.69 88 ALA A O 1
ATOM 675 N N . ASP A 1 89 ? 21.875 -1.12 0.927 1 96.69 89 ASP A N 1
ATOM 676 C CA . ASP A 1 89 ? 20.969 0.021 0.93 1 96.69 89 ASP A CA 1
ATOM 677 C C . ASP A 1 89 ? 21.609 1.235 0.26 1 96.69 89 ASP A C 1
ATOM 679 O O . ASP A 1 89 ? 21 1.87 -0.6 1 96.69 89 ASP A O 1
ATOM 683 N N . LEU A 1 90 ? 22.797 1.504 0.71 1 96.88 90 LEU A N 1
ATOM 684 C CA . LEU A 1 90 ? 23.516 2.676 0.211 1 96.88 90 LEU A CA 1
ATOM 685 C C . LEU A 1 90 ? 23.734 2.574 -1.294 1 96.88 90 LEU A C 1
ATOM 687 O O . LEU A 1 90 ? 23.531 3.545 -2.025 1 96.88 90 LEU A O 1
ATOM 691 N N . ARG A 1 91 ? 24.156 1.413 -1.752 1 97.12 91 ARG A N 1
ATOM 692 C CA . ARG A 1 91 ? 24.359 1.213 -3.184 1 97.12 91 ARG A CA 1
ATOM 693 C C . ARG A 1 91 ? 23.094 1.537 -3.969 1 97.12 91 ARG A C 1
ATOM 695 O O . ARG A 1 91 ? 23.156 2.25 -4.973 1 97.12 91 ARG A O 1
ATOM 702 N N . ARG A 1 92 ? 21.938 1.057 -3.539 1 97.69 92 ARG A N 1
ATOM 703 C CA . ARG A 1 92 ? 20.688 1.259 -4.25 1 97.69 92 ARG A CA 1
ATOM 704 C C . ARG A 1 92 ? 20.219 2.707 -4.141 1 97.69 92 ARG A C 1
ATOM 706 O O . ARG A 1 92 ? 19.812 3.312 -5.137 1 97.69 92 ARG A O 1
ATOM 713 N N . ALA A 1 93 ? 20.328 3.311 -2.93 1 96.81 93 ALA A N 1
ATOM 714 C CA . ALA A 1 93 ? 19.828 4.66 -2.666 1 96.81 93 ALA A CA 1
ATOM 715 C C . ALA A 1 93 ? 20.609 5.695 -3.471 1 96.81 93 ALA A C 1
ATOM 717 O O . ALA A 1 93 ? 20.047 6.695 -3.922 1 96.81 93 ALA A O 1
ATOM 718 N N . TYR A 1 94 ? 21.859 5.395 -3.76 1 94.75 94 TYR A N 1
ATOM 719 C CA . TYR A 1 94 ? 22.734 6.355 -4.434 1 94.75 94 TYR A CA 1
ATOM 720 C C . TYR A 1 94 ? 22.969 5.953 -5.883 1 94.75 94 TYR A C 1
ATOM 722 O O . TYR A 1 94 ? 23.891 6.461 -6.535 1 94.75 94 TYR A O 1
ATOM 730 N N . ALA A 1 95 ? 22.172 5.02 -6.336 1 91.44 95 ALA A N 1
ATOM 731 C CA . 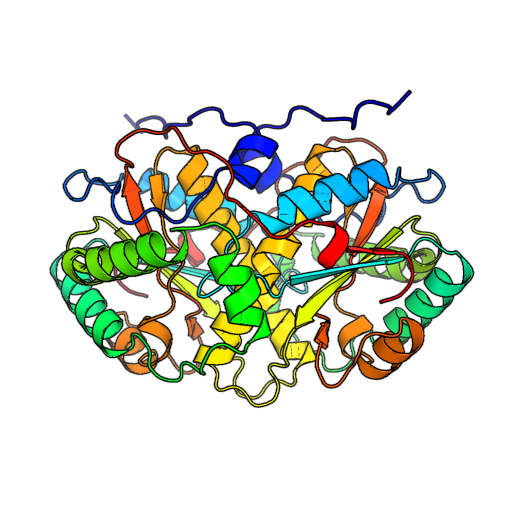ALA A 1 95 ? 22.359 4.539 -7.699 1 91.44 95 ALA A CA 1
ATOM 732 C C . ALA A 1 95 ? 22.219 5.676 -8.711 1 91.44 95 ALA A C 1
ATOM 734 O O . ALA A 1 95 ? 22.859 5.664 -9.758 1 91.44 95 ALA A O 1
ATOM 735 N N . GLU A 1 96 ? 21.328 6.605 -8.531 1 93.75 96 GLU A N 1
ATOM 736 C CA . GLU A 1 96 ? 21.219 7.828 -9.32 1 93.75 96 GLU A CA 1
ATOM 737 C C . GLU A 1 96 ? 21.953 8.984 -8.656 1 93.75 96 GLU A C 1
ATOM 739 O O . GLU A 1 96 ? 21.547 9.453 -7.586 1 93.75 96 GLU A O 1
ATOM 744 N N . PRO A 1 97 ? 22.938 9.453 -9.305 1 93.62 97 PRO A N 1
ATOM 745 C CA . PRO A 1 97 ? 23.688 10.562 -8.703 1 93.62 97 PRO A CA 1
ATOM 746 C C . PRO A 1 97 ? 22.797 11.742 -8.328 1 93.62 97 PRO A C 1
ATOM 748 O O . PRO A 1 97 ? 21.938 12.148 -9.117 1 93.62 97 PRO A O 1
ATOM 751 N N . GLY A 1 98 ? 23 12.227 -7.074 1 95 98 GLY A N 1
ATOM 752 C CA . GLY A 1 98 ? 22.281 13.414 -6.637 1 95 98 GLY A CA 1
ATOM 753 C C . GLY A 1 98 ? 20.938 13.094 -5.98 1 95 98 GLY A C 1
ATOM 754 O O . GLY A 1 98 ? 20.328 13.961 -5.367 1 95 98 GLY A O 1
ATOM 755 N N . SER A 1 99 ? 20.531 11.812 -6.117 1 93.81 99 SER A N 1
ATOM 756 C CA . SER A 1 99 ? 19.203 11.43 -5.637 1 93.81 99 SER A CA 1
ATOM 757 C C . SER A 1 99 ? 19.094 11.633 -4.129 1 93.81 99 SER A C 1
ATOM 759 O O . SER A 1 99 ? 18.125 12.242 -3.658 1 93.81 99 SER A O 1
ATOM 761 N N . MET A 1 100 ? 20.078 11.227 -3.367 1 96.38 100 MET A N 1
ATOM 762 C CA . MET A 1 100 ? 19.969 11.281 -1.911 1 96.38 100 MET A CA 1
ATOM 763 C C . MET A 1 100 ? 20.188 12.711 -1.408 1 96.38 100 MET A C 1
ATOM 765 O O . MET A 1 100 ? 19.594 13.109 -0.399 1 96.38 100 MET A O 1
ATOM 769 N N . GLU A 1 101 ? 20.969 13.492 -2.145 1 96.38 101 GLU A N 1
ATOM 770 C CA . GLU A 1 101 ? 21.078 14.906 -1.811 1 96.38 101 GLU A CA 1
ATOM 771 C C . GLU A 1 101 ? 19.719 15.594 -1.9 1 96.38 101 GLU A C 1
ATOM 773 O O . GLU A 1 101 ? 19.375 16.438 -1.061 1 96.38 101 GLU A O 1
ATOM 778 N N . ARG A 1 102 ? 18.953 15.297 -2.906 1 95.81 102 ARG A N 1
ATOM 779 C CA . ARG A 1 102 ? 17.609 15.859 -3.066 1 95.81 102 ARG A CA 1
ATOM 780 C C . ARG A 1 102 ? 16.688 15.375 -1.961 1 95.81 102 ARG A C 1
ATOM 782 O O . ARG A 1 102 ? 15.891 16.156 -1.423 1 95.81 102 ARG A O 1
ATOM 789 N N . VAL A 1 103 ? 16.781 14.055 -1.583 1 96.19 103 VAL A N 1
ATOM 790 C CA . VAL A 1 103 ? 15.977 13.477 -0.516 1 96.19 103 VAL A CA 1
ATOM 791 C C . VAL A 1 103 ? 16.266 14.203 0.797 1 96.19 103 VAL A C 1
ATOM 793 O O . VAL A 1 103 ? 15.336 14.641 1.487 1 96.19 103 VAL A O 1
ATOM 796 N N . TRP A 1 104 ? 17.547 14.414 1.111 1 96.56 104 TRP A N 1
ATOM 797 C CA . TRP A 1 104 ? 17.938 15.039 2.369 1 96.56 104 TRP A CA 1
ATOM 798 C C . TRP A 1 104 ? 17.547 16.516 2.385 1 96.56 104 TRP A C 1
ATOM 800 O O . TRP A 1 104 ? 17.094 17.031 3.408 1 96.56 104 TRP A O 1
ATOM 810 N N . SER A 1 105 ? 17.734 17.156 1.262 1 98.25 105 SER A N 1
ATOM 811 C CA . SER A 1 105 ? 17.312 18.547 1.146 1 98.25 105 SER A CA 1
ATOM 812 C C . SER A 1 105 ? 15.812 18.688 1.34 1 98.25 105 SER A C 1
ATOM 814 O O . SER A 1 105 ? 15.352 19.594 2.033 1 98.25 105 SER A O 1
ATOM 816 N N . GLY A 1 106 ? 15.055 17.781 0.711 1 98.25 106 GLY A N 1
ATOM 817 C CA . GLY A 1 106 ? 13.609 17.766 0.881 1 98.25 106 GLY A CA 1
ATOM 818 C C . GLY A 1 106 ? 13.18 17.531 2.316 1 98.25 106 GLY A C 1
ATOM 819 O O . GLY A 1 106 ? 12.258 18.172 2.811 1 98.25 106 GLY A O 1
ATOM 820 N N . LEU A 1 107 ? 13.875 16.594 2.953 1 98 107 LEU A N 1
ATOM 821 C CA . LEU A 1 107 ? 13.547 16.297 4.344 1 98 107 LEU A CA 1
ATOM 822 C C . LEU A 1 107 ? 13.789 17.516 5.23 1 98 107 LEU A C 1
ATOM 824 O O . LEU A 1 107 ? 12.953 17.828 6.086 1 98 107 LEU A O 1
ATOM 828 N N . ARG A 1 108 ? 14.859 18.203 5.047 1 98.25 108 ARG A N 1
ATOM 829 C CA . ARG A 1 108 ? 15.164 19.406 5.812 1 98.25 108 ARG A CA 1
ATOM 830 C C . ARG A 1 108 ? 14.117 20.484 5.559 1 98.25 108 ARG A C 1
ATOM 832 O O . ARG A 1 108 ? 13.633 21.125 6.5 1 98.25 108 ARG A O 1
ATOM 839 N N . HIS A 1 109 ? 13.812 20.625 4.297 1 98.81 109 HIS A N 1
ATOM 840 C CA . HIS A 1 109 ? 12.805 21.609 3.941 1 98.81 109 HIS A CA 1
ATOM 841 C C . HIS A 1 109 ? 11.469 21.297 4.602 1 98.81 109 HIS A C 1
ATOM 843 O O . HIS A 1 109 ? 10.82 22.188 5.156 1 98.81 109 HIS A O 1
ATOM 849 N N . LEU A 1 110 ? 11.102 20.047 4.539 1 98.81 110 LEU A N 1
ATOM 850 C CA . LEU A 1 110 ? 9.844 19.641 5.156 1 98.81 110 LEU A CA 1
ATOM 851 C C . LEU A 1 110 ? 9.883 19.875 6.664 1 98.81 110 LEU A C 1
ATOM 853 O O . LEU A 1 110 ? 8.922 20.375 7.246 1 98.81 110 LEU A O 1
ATOM 857 N N . ALA A 1 111 ? 10.977 19.5 7.293 1 98.69 111 ALA A N 1
ATOM 858 C CA . ALA A 1 111 ? 11.133 19.703 8.734 1 98.69 111 ALA A CA 1
ATOM 859 C C . ALA A 1 111 ? 10.938 21.172 9.109 1 98.69 111 ALA A C 1
ATOM 861 O O . ALA A 1 111 ? 10.273 21.484 10.102 1 98.69 111 ALA A O 1
ATOM 862 N N . ASP A 1 112 ? 11.398 22 8.32 1 98.62 112 ASP A N 1
ATOM 863 C CA . ASP A 1 112 ? 11.344 23.438 8.594 1 98.62 112 ASP A CA 1
ATOM 864 C C . ASP A 1 112 ? 9.938 23.984 8.367 1 98.62 112 ASP A C 1
ATOM 866 O O . ASP A 1 112 ? 9.57 25.016 8.922 1 98.62 112 ASP A O 1
ATOM 870 N N . ASN A 1 113 ? 9.141 23.234 7.559 1 98.88 113 ASN A N 1
ATOM 871 C CA . ASN A 1 113 ? 7.922 23.891 7.086 1 98.88 113 ASN A CA 1
ATOM 872 C C . ASN A 1 113 ? 6.688 23.047 7.371 1 98.88 113 ASN A C 1
ATOM 874 O O . ASN A 1 113 ? 5.57 23.422 7.031 1 98.88 113 ASN A O 1
ATOM 878 N N . LEU A 1 114 ? 6.867 21.906 8.07 1 98.88 114 LEU A N 1
ATOM 879 C CA . LEU A 1 114 ? 5.754 20.969 8.219 1 98.88 114 LEU A CA 1
ATOM 880 C C . LEU A 1 114 ? 4.547 21.656 8.844 1 98.88 114 LEU A C 1
ATOM 882 O O . LEU A 1 114 ? 3.408 21.406 8.445 1 98.88 114 LEU A O 1
ATOM 886 N N . HIS A 1 115 ? 4.73 22.562 9.781 1 98.75 115 HIS A N 1
ATOM 887 C CA . HIS A 1 115 ? 3.646 23.234 10.484 1 98.75 115 HIS A CA 1
ATOM 888 C C . HIS A 1 115 ? 2.879 24.172 9.547 1 98.75 115 HIS A C 1
ATOM 890 O O . HIS A 1 115 ? 1.778 24.609 9.875 1 98.75 115 HIS A O 1
ATOM 896 N N . ARG A 1 116 ? 3.441 24.469 8.383 1 98.75 116 ARG A N 1
ATOM 897 C CA . ARG A 1 116 ? 2.816 25.375 7.438 1 98.75 116 ARG A CA 1
ATOM 898 C C . ARG A 1 116 ? 1.979 24.625 6.41 1 98.75 116 ARG A C 1
ATOM 900 O O . ARG A 1 116 ? 1.184 25.219 5.684 1 98.75 116 ARG A O 1
ATOM 907 N N . VAL A 1 117 ? 2.18 23.328 6.273 1 98.88 117 VAL A N 1
ATOM 908 C CA . VAL A 1 117 ? 1.421 22.547 5.305 1 98.88 117 VAL A CA 1
ATOM 909 C C . VAL A 1 117 ? -0.067 22.609 5.641 1 98.88 117 VAL A C 1
ATOM 911 O O . VAL A 1 117 ? -0.456 22.453 6.801 1 98.88 117 VAL A O 1
ATOM 914 N N . PRO A 1 118 ? -0.941 22.875 4.668 1 98.88 118 PRO A N 1
ATOM 915 C CA . PRO A 1 118 ? -2.342 23.172 4.969 1 98.88 118 PRO A CA 1
ATOM 916 C C . PRO A 1 118 ? -3.082 22.016 5.609 1 98.88 118 PRO A C 1
ATOM 918 O O . PRO A 1 118 ? -4.031 22.219 6.367 1 98.88 118 PRO A O 1
ATOM 921 N N . ALA A 1 119 ? -2.705 20.766 5.293 1 98.94 119 ALA A N 1
ATOM 922 C CA . ALA A 1 119 ? -3.352 19.594 5.898 1 98.94 119 ALA A CA 1
ATOM 923 C C . ALA A 1 119 ? -2.334 18.5 6.215 1 98.94 119 ALA A C 1
ATOM 925 O O . ALA A 1 119 ? -1.433 18.234 5.418 1 98.94 119 ALA A O 1
ATOM 926 N N . LEU A 1 120 ? -2.406 17.953 7.398 1 98.94 120 LEU A N 1
ATOM 927 C CA . LEU A 1 120 ? -1.67 16.75 7.809 1 98.94 120 LEU A CA 1
ATOM 928 C C . LEU A 1 120 ? -2.617 15.586 8.031 1 98.94 120 LEU A C 1
ATOM 930 O O . LEU A 1 120 ? -3.633 15.719 8.719 1 98.94 120 LEU A O 1
ATOM 934 N N . VAL A 1 121 ? -2.314 14.484 7.41 1 99 121 VAL A N 1
ATOM 935 C CA . VAL A 1 121 ? -3.188 13.312 7.492 1 99 121 VAL A CA 1
ATOM 936 C C . VAL A 1 121 ? -2.475 12.188 8.234 1 99 121 VAL A C 1
ATOM 938 O O . VAL A 1 121 ? -1.336 11.844 7.906 1 99 121 VAL A O 1
ATOM 941 N N . ILE A 1 122 ? -3.092 11.617 9.242 1 98.94 122 ILE A N 1
ATOM 942 C CA . ILE A 1 122 ? -2.586 10.477 10 1 98.94 122 ILE A CA 1
ATOM 943 C C . ILE A 1 122 ? -3.465 9.258 9.742 1 98.94 122 ILE A C 1
ATOM 945 O O . ILE A 1 122 ? -4.531 9.117 10.344 1 98.94 122 ILE A O 1
ATOM 949 N N . PRO A 1 123 ? -3.051 8.398 8.875 1 98.94 123 PRO A N 1
ATOM 950 C CA . PRO A 1 123 ? -3.754 7.117 8.742 1 98.94 123 PRO A CA 1
ATOM 951 C C . PRO A 1 123 ? -3.578 6.223 9.969 1 98.94 123 PRO A C 1
ATOM 953 O O . PRO A 1 123 ? -2.498 6.191 10.57 1 98.94 123 PRO A O 1
ATOM 956 N N . CYS A 1 124 ? -4.605 5.551 10.344 1 98.94 124 CYS A N 1
ATOM 957 C CA . CYS A 1 124 ? -4.672 4.707 11.531 1 98.94 124 CYS A CA 1
ATOM 958 C C . CYS A 1 124 ? -5.379 3.393 11.234 1 98.94 124 CYS A C 1
ATOM 960 O O . CYS A 1 124 ? -6.066 3.27 10.219 1 98.94 124 CYS A O 1
ATOM 962 N N . ILE A 1 125 ? -5.184 2.473 12.07 1 98.81 125 ILE A N 1
ATOM 963 C CA . ILE A 1 125 ? -5.887 1.198 11.977 1 98.81 125 ILE A CA 1
ATOM 964 C C . ILE A 1 125 ? -6.25 0.708 13.383 1 98.81 125 ILE A C 1
ATOM 966 O O . ILE A 1 125 ? -5.449 0.818 14.312 1 98.81 125 ILE A O 1
ATOM 970 N N . GLU A 1 126 ? -7.48 0.248 13.562 1 98.25 126 GLU A N 1
ATOM 971 C CA . GLU A 1 126 ? -7.887 -0.379 14.82 1 98.25 126 GLU A CA 1
ATOM 972 C C . GLU A 1 126 ? -7.07 -1.638 15.094 1 98.25 126 GLU A C 1
ATOM 974 O O . GLU A 1 126 ? -6.902 -2.482 14.211 1 98.25 126 GLU A O 1
ATOM 979 N N . GLY A 1 127 ? -6.594 -1.771 16.328 1 96.81 127 GLY A N 1
ATOM 980 C CA . GLY A 1 127 ? -5.68 -2.83 16.719 1 96.81 127 GLY A CA 1
ATOM 981 C C . GLY A 1 127 ? -4.23 -2.393 16.734 1 96.81 127 GLY A C 1
ATOM 982 O O . GLY A 1 127 ? -3.879 -1.371 16.141 1 96.81 127 GLY A O 1
ATOM 983 N N . ARG A 1 128 ? -3.406 -3.133 17.453 1 96.62 128 ARG A N 1
ATOM 984 C CA . ARG A 1 128 ? -1.979 -2.842 17.531 1 96.62 128 ARG A CA 1
ATOM 985 C C . ARG A 1 128 ? -1.148 -4.059 17.141 1 96.62 128 ARG A C 1
ATOM 987 O O . ARG A 1 128 ? -1.603 -5.195 17.281 1 96.62 128 ARG A O 1
ATOM 994 N N . ALA A 1 129 ? 0.019 -3.846 16.641 1 95.25 129 ALA A N 1
ATOM 995 C CA . ALA A 1 129 ? 0.794 -4.926 16.031 1 95.25 129 ALA A CA 1
ATOM 996 C C . ALA A 1 129 ? 1.877 -5.422 16.984 1 95.25 129 ALA A C 1
ATOM 998 O O . ALA A 1 129 ? 2.545 -6.422 16.719 1 95.25 129 ALA A O 1
ATOM 999 N N . GLU A 1 130 ? 2.139 -4.762 18.125 1 90.38 130 GLU A N 1
ATOM 1000 C CA . GLU A 1 130 ? 3.271 -5.012 19 1 90.38 130 GLU A CA 1
ATOM 1001 C C . GLU A 1 130 ? 3.332 -6.477 19.422 1 90.38 130 GLU A C 1
ATOM 1003 O O . GLU A 1 130 ? 4.418 -7.051 19.547 1 90.38 130 GLU A O 1
ATOM 1008 N N . HIS A 1 131 ? 2.213 -7.152 19.578 1 88.81 131 HIS A N 1
ATOM 1009 C CA . HIS A 1 131 ? 2.225 -8.484 20.172 1 88.81 131 HIS A CA 1
ATOM 1010 C C . HIS A 1 131 ? 1.895 -9.547 19.125 1 88.81 131 HIS A C 1
ATOM 1012 O O . HIS A 1 131 ? 1.765 -10.727 19.469 1 88.81 131 HIS A O 1
ATOM 1018 N N . LEU A 1 132 ? 1.817 -9.133 17.938 1 93.12 132 LEU A N 1
ATOM 1019 C CA . LEU A 1 132 ? 1.463 -10.07 16.875 1 93.12 132 LEU A CA 1
ATOM 1020 C C . LEU A 1 132 ? 2.703 -10.773 16.344 1 93.12 132 LEU A C 1
ATOM 1022 O O . LEU A 1 132 ? 3.777 -10.172 16.25 1 93.12 132 LEU A O 1
ATOM 1026 N N . ALA A 1 133 ? 2.463 -12.047 16 1 93.38 133 ALA A N 1
ATOM 1027 C CA . ALA A 1 133 ? 3.506 -12.742 15.258 1 93.38 133 ALA A CA 1
ATOM 1028 C C . ALA A 1 133 ? 3.65 -12.164 13.852 1 93.38 133 ALA A C 1
ATOM 1030 O O . ALA A 1 133 ? 2.779 -11.43 13.383 1 93.38 133 ALA A O 1
ATOM 1031 N N . LEU A 1 134 ? 4.75 -12.469 13.203 1 93.62 134 LEU A N 1
ATOM 1032 C CA . LEU A 1 134 ? 5.133 -11.828 11.953 1 93.62 134 LEU A CA 1
ATOM 1033 C C . LEU A 1 134 ? 4.047 -12.016 10.891 1 93.62 134 LEU A C 1
ATOM 1035 O O . LEU A 1 134 ? 3.67 -11.062 10.211 1 93.62 134 LEU A O 1
ATOM 1039 N N . PRO A 1 135 ? 3.406 -13.258 10.719 1 93.81 135 PRO A N 1
ATOM 1040 C CA . PRO A 1 135 ? 2.324 -13.398 9.742 1 93.81 135 PRO A CA 1
ATOM 1041 C C . PRO A 1 135 ? 1.143 -12.477 10.031 1 93.81 135 PRO A C 1
ATOM 1043 O O . PRO A 1 135 ? 0.577 -11.891 9.102 1 93.81 135 PRO A O 1
ATOM 1046 N N . GLN A 1 136 ? 0.881 -12.305 11.305 1 94.69 136 GLN A N 1
ATOM 1047 C CA . GLN A 1 136 ? -0.224 -11.438 11.688 1 94.69 136 GLN A CA 1
ATOM 1048 C C . GLN A 1 136 ? 0.139 -9.969 11.5 1 94.69 136 GLN A C 1
ATOM 1050 O O . GLN A 1 136 ? -0.723 -9.148 11.18 1 94.69 136 GLN A O 1
ATOM 1055 N N . GLN A 1 137 ? 1.393 -9.617 11.703 1 96.12 137 GLN A N 1
ATOM 1056 C CA . GLN A 1 137 ? 1.844 -8.25 11.445 1 96.12 137 GLN A CA 1
ATOM 1057 C C . GLN A 1 137 ? 1.682 -7.891 9.969 1 96.12 137 GLN A C 1
ATOM 1059 O O . GLN A 1 137 ? 1.191 -6.809 9.641 1 96.12 137 GLN A O 1
ATOM 1064 N N . ALA A 1 138 ? 2.102 -8.844 9.086 1 96.44 138 ALA A N 1
ATOM 1065 C CA . ALA A 1 138 ? 1.977 -8.602 7.652 1 96.44 138 ALA A CA 1
ATOM 1066 C C . ALA A 1 138 ? 0.521 -8.367 7.258 1 96.44 138 ALA A C 1
ATOM 1068 O O . ALA A 1 138 ? 0.22 -7.469 6.473 1 96.44 138 ALA A O 1
ATOM 1069 N N . SER A 1 139 ? -0.358 -9.148 7.82 1 96 139 SER A N 1
ATOM 1070 C CA . SER A 1 139 ? -1.783 -9 7.547 1 96 139 SER A CA 1
ATOM 1071 C C . SER A 1 139 ? -2.312 -7.676 8.094 1 96 139 SER A C 1
ATOM 1073 O O . SER A 1 139 ? -3.113 -7.004 7.434 1 96 139 SER A O 1
ATOM 1075 N N . HIS A 1 140 ? -1.882 -7.305 9.289 1 96.75 140 HIS A N 1
ATOM 1076 C CA . HIS A 1 140 ? -2.328 -6.07 9.93 1 96.75 140 HIS A CA 1
ATOM 1077 C C . HIS A 1 140 ? -1.899 -4.848 9.125 1 96.75 140 HIS A C 1
ATOM 1079 O O . HIS A 1 140 ? -2.734 -4.02 8.758 1 96.75 140 HIS A O 1
ATOM 1085 N N . PHE A 1 141 ? -0.64 -4.793 8.773 1 98.38 141 PHE A N 1
ATOM 1086 C CA . PHE A 1 141 ? -0.129 -3.68 7.98 1 98.38 141 PHE A CA 1
ATOM 1087 C C . PHE A 1 141 ? -0.683 -3.727 6.562 1 98.38 141 PHE A C 1
ATOM 1089 O O . PHE A 1 141 ? -0.949 -2.684 5.961 1 98.38 141 PHE A O 1
ATOM 1096 N N . GLY A 1 142 ? -0.871 -4.93 6.012 1 98.44 142 GLY A N 1
ATOM 1097 C CA . GLY A 1 142 ? -1.464 -5.102 4.695 1 98.44 142 GLY A CA 1
ATOM 1098 C C . GLY A 1 142 ? -2.906 -4.633 4.625 1 98.44 142 GLY A C 1
ATOM 1099 O O . GLY A 1 142 ? -3.453 -4.453 3.535 1 98.44 142 GLY A O 1
ATOM 1100 N N . SER A 1 143 ? -3.512 -4.406 5.762 1 98.31 143 SER A N 1
ATOM 1101 C CA . SER A 1 143 ? -4.91 -3.992 5.836 1 98.31 143 SER A CA 1
ATOM 1102 C C . SER A 1 143 ? -5.035 -2.475 5.898 1 98.31 143 SER A C 1
ATOM 1104 O O . SER A 1 143 ? -6.145 -1.937 5.887 1 98.31 143 SER A O 1
ATOM 1106 N N . ILE A 1 144 ? -3.92 -1.753 5.898 1 98.88 144 ILE A N 1
ATOM 1107 C CA . ILE A 1 144 ? -4.02 -0.302 6.023 1 98.88 144 ILE A CA 1
ATOM 1108 C C . ILE A 1 144 ? -3.064 0.367 5.039 1 98.88 144 ILE A C 1
ATOM 1110 O O . ILE A 1 144 ? -3.393 1.398 4.445 1 98.88 144 ILE A O 1
ATOM 1114 N N . LEU A 1 145 ? -1.905 -0.167 4.777 1 98.94 145 LEU A N 1
ATOM 1115 C CA . LEU A 1 145 ? -0.879 0.562 4.039 1 98.94 145 LEU A CA 1
ATOM 1116 C C . LEU A 1 145 ? -1.254 0.687 2.566 1 98.94 145 LEU A C 1
ATOM 1118 O O . LEU A 1 145 ? -0.963 1.704 1.933 1 98.94 145 LEU A O 1
ATOM 1122 N N . PRO A 1 146 ? -1.932 -0.341 1.961 1 98.94 146 PRO A N 1
ATOM 1123 C CA . PRO A 1 146 ? -2.459 -0.101 0.616 1 98.94 146 PRO A CA 1
ATOM 1124 C C . PRO A 1 146 ? -3.439 1.068 0.565 1 98.94 146 PRO A C 1
ATOM 1126 O O . PRO A 1 146 ? -3.445 1.832 -0.404 1 98.94 146 PRO A O 1
ATOM 1129 N N . ALA A 1 147 ? -4.246 1.228 1.59 1 98.94 147 ALA A N 1
ATOM 1130 C CA . ALA A 1 147 ? -5.18 2.352 1.647 1 98.94 147 ALA A CA 1
ATOM 1131 C C . ALA A 1 147 ? -4.43 3.678 1.749 1 98.94 147 ALA A C 1
ATOM 1133 O O . ALA A 1 147 ? -4.805 4.66 1.103 1 98.94 147 ALA A O 1
ATOM 1134 N N . VAL A 1 148 ? -3.404 3.709 2.537 1 98.94 148 VAL A N 1
ATOM 1135 C CA . VAL A 1 148 ? -2.592 4.91 2.67 1 98.94 148 VAL A CA 1
ATOM 1136 C C . VAL A 1 148 ? -1.994 5.285 1.314 1 98.94 148 VAL A C 1
ATOM 1138 O O . VAL A 1 148 ? -2.049 6.445 0.902 1 98.94 148 VAL A O 1
ATOM 1141 N N . TRP A 1 149 ? -1.481 4.285 0.634 1 98.94 149 TRP A N 1
ATOM 1142 C CA . TRP A 1 149 ? -0.9 4.531 -0.681 1 98.94 149 TRP A CA 1
ATOM 1143 C C . TRP A 1 149 ? -1.967 4.984 -1.672 1 98.94 149 TRP A C 1
ATOM 1145 O O . TRP A 1 149 ? -1.74 5.91 -2.459 1 98.94 149 TRP A O 1
ATOM 1155 N N . SER A 1 150 ? -3.125 4.395 -1.656 1 98.94 150 SER A N 1
ATOM 1156 C CA . SER A 1 150 ? -4.23 4.832 -2.506 1 98.94 150 SER A CA 1
ATOM 1157 C C . SER A 1 150 ? -4.609 6.281 -2.217 1 98.94 150 SER A C 1
ATOM 1159 O O . SER A 1 150 ? -4.988 7.02 -3.127 1 98.94 150 SER A O 1
ATOM 1161 N N . PHE A 1 151 ? -4.547 6.688 -0.95 1 99 151 PHE A N 1
ATOM 1162 C CA . PHE A 1 151 ? -4.801 8.086 -0.608 1 99 151 PHE A CA 1
ATOM 1163 C C . PHE A 1 151 ? -3.836 9.008 -1.342 1 99 151 PHE A C 1
ATOM 1165 O O . PHE A 1 151 ? -4.25 10 -1.938 1 99 151 PHE A O 1
ATOM 1172 N N . LEU A 1 152 ? -2.553 8.664 -1.332 1 99 152 LEU A N 1
ATOM 1173 C CA . LEU A 1 152 ? -1.545 9.484 -1.992 1 99 152 LEU A CA 1
ATOM 1174 C C . LEU A 1 152 ? -1.763 9.5 -3.502 1 99 152 LEU A C 1
ATOM 1176 O O . LEU A 1 152 ? -1.622 10.547 -4.141 1 99 152 LEU A O 1
ATOM 1180 N N . LEU A 1 153 ? -2.115 8.359 -4.059 1 98.94 153 LEU A N 1
ATOM 1181 C CA . LEU A 1 153 ? -2.383 8.281 -5.492 1 98.94 153 LEU A CA 1
ATOM 1182 C C . LEU A 1 153 ? -3.604 9.117 -5.859 1 98.94 153 LEU A C 1
ATOM 1184 O O . LEU A 1 153 ? -3.602 9.812 -6.879 1 98.94 153 LEU A O 1
ATOM 1188 N N . ALA A 1 154 ? -4.621 9.031 -5.043 1 98.94 154 ALA A N 1
ATOM 1189 C CA . ALA A 1 154 ? -5.816 9.844 -5.258 1 98.94 154 ALA A CA 1
ATOM 1190 C C . ALA A 1 154 ? -5.496 11.328 -5.145 1 98.94 154 ALA A C 1
ATOM 1192 O O . ALA A 1 154 ? -5.957 12.133 -5.961 1 98.94 154 ALA A O 1
ATOM 1193 N N . ALA A 1 155 ? -4.727 11.688 -4.121 1 98.88 155 ALA A N 1
ATOM 1194 C CA . ALA A 1 155 ? -4.301 13.078 -3.969 1 98.88 155 ALA A CA 1
ATOM 1195 C C . ALA A 1 155 ? -3.6 13.578 -5.23 1 98.88 155 ALA A C 1
ATOM 1197 O O . ALA A 1 155 ? -3.902 14.664 -5.723 1 98.88 155 ALA A O 1
ATOM 1198 N N . ARG A 1 156 ? -2.723 12.789 -5.762 1 98.75 156 ARG A N 1
ATOM 1199 C CA . ARG A 1 156 ? -2.021 13.109 -7 1 98.75 156 ARG A CA 1
ATOM 1200 C C . ARG A 1 156 ? -3.006 13.344 -8.141 1 98.75 156 ARG A C 1
ATOM 1202 O O . ARG A 1 156 ? -2.844 14.289 -8.922 1 98.75 156 ARG A O 1
ATOM 1209 N N . ALA A 1 157 ? -3.955 12.492 -8.25 1 98.69 157 ALA A N 1
ATOM 1210 C CA . ALA A 1 157 ? -4.949 12.602 -9.312 1 98.69 157 ALA A CA 1
ATOM 1211 C C . ALA A 1 157 ? -5.734 13.898 -9.203 1 98.69 157 ALA A C 1
ATOM 1213 O O . ALA A 1 157 ? -6.27 14.398 -10.203 1 98.69 157 ALA A O 1
ATOM 1214 N N . HIS A 1 158 ? -5.797 14.508 -8.039 1 98.38 158 HIS A N 1
ATOM 1215 C CA . HIS A 1 158 ? -6.586 15.711 -7.797 1 98.38 158 HIS A CA 1
ATOM 1216 C C . HIS A 1 158 ? -5.695 16.938 -7.672 1 98.38 158 HIS A C 1
ATOM 1218 O O . HIS A 1 158 ? -6.133 17.984 -7.188 1 98.38 158 HIS A O 1
ATOM 1224 N N . GLY A 1 159 ? -4.457 16.812 -8.047 1 98 159 GLY A N 1
ATOM 1225 C CA . GLY A 1 159 ? -3.562 17.953 -8.133 1 98 159 GLY A CA 1
ATOM 1226 C C . GLY A 1 159 ? -2.873 18.281 -6.82 1 98 159 GLY A C 1
ATOM 1227 O O . GLY A 1 159 ? -2.338 19.375 -6.648 1 98 159 GLY A O 1
ATOM 1228 N N . LEU A 1 160 ? -2.969 17.375 -5.875 1 98.75 160 LEU A N 1
ATOM 1229 C CA . LEU A 1 160 ? -2.316 17.547 -4.582 1 98.75 160 LEU A CA 1
ATOM 1230 C C . LEU A 1 160 ? -0.996 16.781 -4.535 1 98.75 160 LEU A C 1
ATOM 1232 O O . LEU A 1 160 ? -0.84 15.766 -5.203 1 98.75 160 LEU A O 1
ATOM 1236 N N . GLY A 1 161 ? -0.02 17.359 -3.822 1 98.75 161 GLY A N 1
ATOM 1237 C CA . GLY A 1 161 ? 1.235 16.703 -3.492 1 98.75 161 GLY A CA 1
ATOM 1238 C C . GLY A 1 161 ? 1.283 16.188 -2.066 1 98.75 161 GLY A C 1
ATOM 1239 O O . GLY A 1 161 ? 0.644 16.75 -1.176 1 98.75 161 GLY A O 1
ATOM 1240 N N . THR A 1 162 ? 1.982 15.172 -1.866 1 98.94 162 THR A N 1
ATOM 1241 C CA . THR A 1 162 ? 2.111 14.484 -0.583 1 98.94 162 THR A CA 1
ATOM 1242 C C . THR A 1 162 ? 3.508 13.891 -0.424 1 98.94 162 THR A C 1
ATOM 1244 O O . THR A 1 162 ? 4.262 13.805 -1.394 1 98.94 162 THR A O 1
ATOM 1247 N N . VAL A 1 163 ? 3.828 13.539 0.774 1 98.81 163 VAL A N 1
ATOM 1248 C CA . VAL A 1 163 ? 4.992 12.711 1.047 1 98.81 163 VAL A CA 1
ATOM 1249 C C . VAL A 1 163 ? 4.703 11.781 2.227 1 98.81 163 VAL A C 1
ATOM 1251 O O . VAL A 1 163 ? 4.082 12.195 3.207 1 98.81 163 VAL A O 1
ATOM 1254 N N . TRP A 1 164 ? 5.055 10.492 2.049 1 98.81 164 TRP A N 1
ATOM 1255 C CA . TRP A 1 164 ? 4.938 9.484 3.094 1 98.81 164 TRP A CA 1
ATOM 1256 C C . TRP A 1 164 ? 6.027 9.648 4.145 1 98.81 164 TRP A C 1
ATOM 1258 O O . TRP A 1 164 ? 7.215 9.492 3.844 1 98.81 164 TRP A O 1
ATOM 1268 N N . THR A 1 165 ? 5.688 10.023 5.41 1 98.31 165 THR A N 1
ATOM 1269 C CA . THR A 1 165 ? 6.668 10.141 6.484 1 98.31 165 THR A CA 1
ATOM 1270 C C . THR A 1 165 ? 6.223 9.352 7.715 1 98.31 165 THR A C 1
ATOM 1272 O O . THR A 1 165 ? 5.078 8.906 7.789 1 98.31 165 THR A O 1
ATOM 1275 N N . THR A 1 166 ? 7.18 9.148 8.664 1 97.62 166 THR A N 1
ATOM 1276 C CA . THR A 1 166 ? 6.867 8.289 9.797 1 97.62 166 THR A CA 1
ATOM 1277 C C . THR A 1 166 ? 7.418 8.875 11.094 1 97.62 166 THR A C 1
ATOM 1279 O O . THR A 1 166 ? 7.559 8.164 12.094 1 97.62 166 THR A O 1
ATOM 1282 N N . GLY A 1 167 ? 7.785 10.133 11.117 1 97.5 167 GLY A N 1
ATOM 1283 C CA . GLY A 1 167 ? 8.383 10.75 12.297 1 97.5 167 GLY A CA 1
ATOM 1284 C C . GLY A 1 167 ? 7.488 10.688 13.516 1 97.5 167 GLY A C 1
ATOM 1285 O O . GLY A 1 167 ? 7.977 10.656 14.648 1 97.5 167 GLY A O 1
ATOM 1286 N N . ASN A 1 168 ? 6.203 10.656 13.297 1 98.69 168 ASN A N 1
ATOM 1287 C CA . ASN A 1 168 ? 5.25 10.641 14.398 1 98.69 168 ASN A CA 1
ATOM 1288 C C . ASN A 1 168 ? 5.262 9.305 15.141 1 98.69 168 ASN A C 1
ATOM 1290 O O . ASN A 1 168 ? 4.797 9.211 16.281 1 98.69 168 ASN A O 1
ATOM 1294 N N . LEU A 1 169 ? 5.805 8.281 14.539 1 98.12 169 LEU A N 1
ATOM 1295 C CA . LEU A 1 169 ? 5.617 6.938 15.062 1 98.12 169 LEU A CA 1
ATOM 1296 C C . LEU A 1 169 ? 6.535 6.691 16.266 1 98.12 169 LEU A C 1
ATOM 1298 O O . LEU A 1 169 ? 6.188 5.93 17.172 1 98.12 169 LEU A O 1
ATOM 1302 N N . ALA A 1 170 ? 7.688 7.375 16.328 1 97.44 170 ALA A N 1
ATOM 1303 C CA . ALA A 1 170 ? 8.578 7.27 17.469 1 97.44 170 ALA A CA 1
ATOM 1304 C C . ALA A 1 170 ? 7.969 7.945 18.703 1 97.44 170 ALA A C 1
ATOM 1306 O O . ALA A 1 170 ? 8.375 7.668 19.828 1 97.44 170 ALA A O 1
ATOM 1307 N N . VAL A 1 171 ? 7.051 8.844 18.547 1 98.44 171 VAL A N 1
ATOM 1308 C CA . VAL A 1 171 ? 6.363 9.562 19.625 1 98.44 171 VAL A CA 1
ATOM 1309 C C . VAL A 1 171 ? 4.855 9.352 19.5 1 98.44 171 VAL A C 1
ATOM 1311 O O . VAL A 1 171 ? 4.078 10.289 19.703 1 98.44 171 VAL A O 1
ATOM 1314 N N . GLU A 1 172 ? 4.508 8.172 19.125 1 98.69 172 GLU A N 1
ATOM 1315 C CA . GLU A 1 172 ? 3.125 7.855 18.766 1 98.69 172 GLU A CA 1
ATOM 1316 C C . GLU A 1 172 ? 2.18 8.164 19.922 1 98.69 172 GLU A C 1
ATOM 1318 O O . GLU A 1 172 ? 1.072 8.656 19.719 1 98.69 172 GLU A O 1
ATOM 1323 N N . ARG A 1 173 ? 2.574 7.828 21.141 1 98.62 173 ARG A N 1
ATOM 1324 C CA . ARG A 1 173 ? 1.713 8.047 22.297 1 98.62 173 ARG A CA 1
ATOM 1325 C C . ARG A 1 173 ? 1.403 9.523 22.484 1 98.62 173 ARG A C 1
ATOM 1327 O O . ARG A 1 173 ? 0.263 9.898 22.766 1 98.62 173 ARG A O 1
ATOM 1334 N N . GLU A 1 174 ? 2.402 10.398 22.359 1 98.88 174 GLU A N 1
ATOM 1335 C CA . GLU A 1 174 ? 2.203 11.836 22.5 1 98.88 174 GLU A CA 1
ATOM 1336 C C . GLU A 1 174 ? 1.302 12.375 21.391 1 98.88 174 GLU A C 1
ATOM 1338 O O . GLU A 1 174 ? 0.447 13.227 21.641 1 98.88 174 GLU A O 1
ATOM 1343 N N . VAL A 1 175 ? 1.482 11.852 20.141 1 98.94 175 VAL A N 1
ATOM 1344 C CA . VAL A 1 175 ? 0.624 12.25 19.031 1 98.94 175 VAL A CA 1
ATOM 1345 C C . VAL A 1 175 ? -0.81 11.797 19.297 1 98.94 175 VAL A C 1
ATOM 1347 O O . VAL A 1 175 ? -1.76 12.539 19.062 1 98.94 175 VAL A O 1
ATOM 1350 N N . ALA A 1 176 ? -0.93 10.562 19.812 1 98.94 176 ALA A N 1
ATOM 1351 C CA . ALA A 1 176 ? -2.252 10.047 20.172 1 98.94 176 ALA A CA 1
ATOM 1352 C C . ALA A 1 176 ? -2.934 10.938 21.203 1 98.94 176 ALA A C 1
ATOM 1354 O O . ALA A 1 176 ? -4.121 11.25 21.078 1 98.94 176 ALA A O 1
ATOM 1355 N N . GLU A 1 177 ? -2.203 11.352 22.172 1 98.88 177 GLU A N 1
ATOM 1356 C CA . GLU A 1 177 ? -2.742 12.234 23.188 1 98.88 177 GLU A CA 1
ATOM 1357 C C . GLU A 1 177 ? -3.166 13.578 22.594 1 98.88 177 GLU A C 1
ATOM 1359 O O . GLU A 1 177 ? -4.262 14.062 22.875 1 98.88 177 GLU A O 1
ATOM 1364 N N . LEU A 1 178 ? -2.363 14.141 21.766 1 98.94 178 LEU A N 1
ATOM 1365 C CA . LEU A 1 178 ? -2.633 15.43 21.141 1 98.94 178 LEU A CA 1
ATOM 1366 C C . LEU A 1 178 ? -3.93 15.383 20.328 1 98.94 178 LEU A C 1
ATOM 1368 O O . LEU A 1 178 ? -4.711 16.328 20.359 1 98.94 178 LEU A O 1
ATOM 1372 N N . LEU A 1 179 ? -4.168 14.211 19.641 1 98.94 179 LEU A N 1
ATOM 1373 C CA . LEU A 1 179 ? -5.266 14.148 18.688 1 98.94 179 LEU A CA 1
ATOM 1374 C C . LEU A 1 179 ? -6.441 13.367 19.25 1 98.94 179 LEU A C 1
ATOM 1376 O O . LEU A 1 179 ? -7.477 13.219 18.594 1 98.94 179 LEU A O 1
ATOM 1380 N N . GLY A 1 180 ? -6.273 12.844 20.438 1 98.88 180 GLY A N 1
ATOM 1381 C CA . GLY A 1 180 ? -7.34 12.078 21.062 1 98.88 180 GLY A CA 1
ATOM 1382 C C . GLY A 1 180 ? -7.492 10.68 20.484 1 98.88 180 GLY A C 1
ATOM 1383 O O . GLY A 1 180 ? -8.578 10.094 20.547 1 98.88 180 GLY A O 1
ATOM 1384 N N . ILE A 1 181 ? -6.492 10.125 19.844 1 98.88 181 ILE A N 1
ATOM 1385 C CA . ILE A 1 181 ? -6.512 8.766 19.328 1 98.88 181 ILE A CA 1
ATOM 1386 C C . ILE A 1 181 ? -6.375 7.77 20.469 1 98.88 181 ILE A C 1
ATOM 1388 O O . ILE A 1 181 ? -5.477 7.898 21.312 1 98.88 181 ILE A O 1
ATOM 1392 N N . PRO A 1 182 ? -7.285 6.836 20.625 1 98.81 182 PRO A N 1
ATOM 1393 C CA . PRO A 1 182 ? -7.117 5.84 21.688 1 98.81 182 PRO A CA 1
ATOM 1394 C C . PRO A 1 182 ? -5.887 4.961 21.469 1 98.81 182 PRO A C 1
ATOM 1396 O O . PRO A 1 182 ? -5.984 3.887 20.875 1 98.81 182 PRO A O 1
ATOM 1399 N N . TYR A 1 183 ? -4.824 5.301 22.094 1 98.44 183 TYR A N 1
ATOM 1400 C CA . TYR A 1 183 ? -3.498 4.754 21.844 1 98.44 183 TYR A CA 1
ATOM 1401 C C . TYR A 1 183 ? -3.486 3.24 22.031 1 98.44 183 TYR A C 1
ATOM 1403 O O . TYR A 1 183 ? -2.883 2.518 21.234 1 98.44 183 TYR A O 1
ATOM 1411 N N . ASP A 1 184 ? -4.203 2.721 22.953 1 97.81 184 ASP A N 1
ATOM 1412 C CA . ASP A 1 184 ? -4.129 1.303 23.297 1 97.81 184 ASP A CA 1
ATOM 1413 C C . ASP A 1 184 ? -4.898 0.455 22.281 1 97.81 184 ASP A C 1
ATOM 1415 O O . ASP A 1 184 ? -4.723 -0.764 22.219 1 97.81 184 ASP A O 1
ATOM 1419 N N . GLU A 1 185 ? -5.688 1.115 21.422 1 97.81 185 GLU A N 1
ATOM 1420 C CA . GLU A 1 185 ? -6.586 0.361 20.562 1 97.81 185 GLU A CA 1
ATOM 1421 C C . GLU A 1 185 ? -6.336 0.684 19.094 1 97.81 185 GLU A C 1
ATOM 1423 O O . GLU A 1 185 ? -6.781 -0.049 18.203 1 97.81 185 GLU A O 1
ATOM 1428 N N . VAL A 1 186 ? -5.73 1.798 18.875 1 98.56 186 VAL A N 1
ATOM 1429 C CA . VAL A 1 186 ? -5.59 2.311 17.516 1 98.56 186 VAL A CA 1
ATOM 1430 C C . VAL A 1 186 ? -4.129 2.67 17.25 1 98.56 186 VAL A C 1
ATOM 1432 O O . VAL A 1 186 ? -3.5 3.369 18.047 1 98.56 186 VAL A O 1
ATOM 1435 N N . MET A 1 187 ? -3.682 2.191 16.172 1 98.5 187 MET A N 1
ATOM 1436 C CA . MET A 1 187 ? -2.287 2.42 15.805 1 98.5 187 MET A CA 1
ATOM 1437 C C . MET A 1 187 ? -2.18 3.408 14.648 1 98.5 187 MET A C 1
ATOM 1439 O O . MET A 1 187 ? -2.986 3.369 13.719 1 98.5 187 MET A O 1
ATOM 1443 N N . GLN A 1 188 ? -1.239 4.34 14.781 1 98.88 188 GLN A N 1
ATOM 1444 C CA . GLN A 1 188 ? -0.861 5.203 13.664 1 98.88 188 GLN A CA 1
ATOM 1445 C C . GLN A 1 188 ? 0.13 4.508 12.742 1 98.88 188 GLN A C 1
ATOM 1447 O O . GLN A 1 188 ? 0.913 3.662 13.18 1 98.88 188 GLN A O 1
ATOM 1452 N N . VAL A 1 189 ? 0.127 4.855 11.438 1 98.81 189 VAL A N 1
ATOM 1453 C CA . VAL A 1 189 ? 1.035 4.102 10.578 1 98.81 189 VAL A CA 1
ATOM 1454 C C . VAL A 1 189 ? 1.854 5.066 9.719 1 98.81 189 VAL A C 1
ATOM 1456 O O . VAL A 1 189 ? 2.836 4.664 9.094 1 98.81 189 VAL A O 1
ATOM 1459 N N . ALA A 1 190 ? 1.532 6.371 9.68 1 98.81 190 ALA A N 1
ATOM 1460 C CA . ALA A 1 190 ? 2.256 7.379 8.906 1 98.81 190 ALA A CA 1
ATOM 1461 C C . ALA A 1 190 ? 1.768 8.781 9.258 1 98.81 190 ALA A C 1
ATOM 1463 O O . ALA A 1 190 ? 0.816 8.945 10.023 1 98.81 190 ALA A O 1
ATOM 1464 N N . LEU A 1 191 ? 2.439 9.766 8.836 1 98.94 191 LEU A N 1
ATOM 1465 C CA . LEU A 1 191 ? 2 11.156 8.75 1 98.94 191 LEU A CA 1
ATOM 1466 C C . LEU A 1 191 ? 2.201 11.703 7.336 1 98.94 191 LEU A C 1
ATOM 1468 O O . LEU A 1 191 ? 3.314 11.664 6.805 1 98.94 191 LEU A O 1
ATOM 1472 N N . ILE A 1 192 ? 1.14 12.203 6.723 1 98.94 192 ILE A N 1
ATOM 1473 C CA . ILE A 1 192 ? 1.168 12.625 5.328 1 98.94 192 ILE A CA 1
ATOM 1474 C C . ILE A 1 192 ? 0.849 14.117 5.23 1 98.94 192 ILE A C 1
ATOM 1476 O O . ILE A 1 192 ? -0.306 14.523 5.375 1 98.94 192 ILE A O 1
ATOM 1480 N N . PRO A 1 193 ? 1.823 14.953 4.961 1 98.94 193 PRO A N 1
ATOM 1481 C CA . PRO A 1 193 ? 1.52 16.328 4.562 1 98.94 193 PRO A CA 1
ATOM 1482 C C . PRO A 1 193 ? 0.832 16.406 3.199 1 98.94 193 PRO A C 1
ATOM 1484 O O . PRO A 1 193 ? 1.169 15.648 2.289 1 98.94 193 PRO A O 1
ATOM 1487 N N . VAL A 1 194 ? -0.16 17.281 3.094 1 98.94 194 VAL A N 1
ATOM 1488 C CA . VAL A 1 194 ? -0.929 17.406 1.859 1 98.94 194 VAL A CA 1
ATOM 1489 C C . VAL A 1 194 ? -1.081 18.891 1.492 1 98.94 194 VAL A C 1
ATOM 1491 O O . VAL A 1 194 ? -1.527 19.688 2.311 1 98.94 194 VAL A O 1
ATOM 1494 N N . ALA A 1 195 ? -0.735 19.219 0.302 1 98.94 195 ALA A N 1
ATOM 1495 C CA . ALA A 1 195 ? -0.928 20.547 -0.248 1 98.94 195 ALA A CA 1
ATOM 1496 C C . ALA A 1 195 ? -1.027 20.516 -1.771 1 98.94 195 ALA A C 1
ATOM 1498 O O . ALA A 1 195 ? -0.699 19.5 -2.393 1 98.94 195 ALA A O 1
ATOM 1499 N N . HIS A 1 196 ? -1.532 21.562 -2.348 1 98.75 196 HIS A N 1
ATOM 1500 C CA . HIS A 1 196 ? -1.404 21.688 -3.795 1 98.75 196 HIS A CA 1
ATOM 1501 C C . HIS A 1 196 ? 0.061 21.703 -4.219 1 98.75 196 HIS A C 1
ATOM 1503 O O . HIS A 1 196 ? 0.931 22.125 -3.459 1 98.75 196 HIS A O 1
ATOM 1509 N N . THR A 1 197 ? 0.298 21.219 -5.402 1 98.5 197 THR A N 1
ATOM 1510 C CA . THR A 1 197 ? 1.673 21.234 -5.891 1 98.5 197 THR A CA 1
ATOM 1511 C C . THR A 1 197 ? 1.956 22.516 -6.68 1 98.5 197 THR A C 1
ATOM 1513 O O . THR A 1 197 ? 1.055 23.078 -7.305 1 98.5 197 THR A O 1
ATOM 1516 N N . LYS A 1 198 ? 3.168 22.984 -6.586 1 97.81 198 LYS A N 1
ATOM 1517 C CA . LYS A 1 198 ? 3.664 23.969 -7.547 1 97.81 198 LYS A CA 1
ATOM 1518 C C . LYS A 1 198 ? 3.977 23.312 -8.891 1 97.81 198 LYS A C 1
ATOM 1520 O O . LYS A 1 198 ? 5.055 22.75 -9.078 1 97.81 198 LYS A O 1
ATOM 1525 N N . GLY A 1 199 ? 3 23.359 -9.836 1 94.88 199 GLY A N 1
ATOM 1526 C CA . GLY A 1 199 ? 3.057 22.578 -11.055 1 94.88 199 GLY A CA 1
ATOM 1527 C C . GLY A 1 199 ? 2.514 21.172 -10.891 1 94.88 199 GLY A C 1
ATOM 1528 O O . GLY A 1 199 ? 2.363 20.688 -9.766 1 94.88 199 GLY A O 1
ATOM 1529 N N . THR A 1 200 ? 2.23 20.516 -12.039 1 91.25 200 THR A N 1
ATOM 1530 C CA . THR A 1 200 ? 1.603 19.203 -11.922 1 91.25 200 THR A CA 1
ATOM 1531 C C . THR A 1 200 ? 2.357 18.172 -12.742 1 91.25 200 THR A C 1
ATOM 1533 O O . THR A 1 200 ? 1.915 17.016 -12.867 1 91.25 200 THR A O 1
ATOM 1536 N N . ALA A 1 201 ? 3.469 18.594 -13.266 1 93.19 201 ALA A N 1
ATOM 1537 C CA . ALA A 1 201 ? 4.246 17.656 -14.062 1 93.19 201 ALA A CA 1
ATOM 1538 C C . ALA A 1 201 ? 5.27 16.922 -13.203 1 93.19 201 ALA A C 1
ATOM 1540 O O . ALA A 1 201 ? 6.031 17.547 -12.461 1 93.19 201 ALA A O 1
ATOM 1541 N N . PHE A 1 202 ? 5.145 15.648 -13.156 1 97 202 PHE A N 1
ATOM 1542 C CA . PHE A 1 202 ? 6.094 14.773 -12.484 1 97 202 PHE A CA 1
ATOM 1543 C C . PHE A 1 202 ? 6.508 13.625 -13.391 1 97 202 PHE A C 1
ATOM 1545 O O . PHE A 1 202 ? 5.754 13.227 -14.281 1 97 202 PHE A O 1
ATOM 1552 N N . ARG A 1 203 ? 7.707 13.141 -13.227 1 97.19 203 ARG A N 1
ATOM 1553 C CA . ARG A 1 203 ? 8.258 12.047 -14.016 1 97.19 203 ARG A CA 1
ATOM 1554 C C . ARG A 1 203 ? 8.594 10.852 -13.141 1 97.19 203 ARG A C 1
ATOM 1556 O O . ARG A 1 203 ? 8.68 10.977 -11.914 1 97.19 203 ARG A O 1
ATOM 1563 N N . PRO A 1 204 ? 8.711 9.656 -13.742 1 98 204 PRO A N 1
ATOM 1564 C CA . PRO A 1 204 ? 9.125 8.484 -12.969 1 98 204 PRO A CA 1
ATOM 1565 C C . PRO A 1 204 ? 10.469 8.68 -12.281 1 98 204 PRO A C 1
ATOM 1567 O O . PRO A 1 204 ? 11.328 9.414 -12.781 1 98 204 PRO A O 1
ATOM 1570 N N . ALA A 1 205 ? 10.625 8.055 -11.172 1 96.88 205 ALA A N 1
ATOM 1571 C CA . ALA A 1 205 ? 11.891 8.07 -10.445 1 96.88 205 ALA A CA 1
ATOM 1572 C C . ALA A 1 205 ? 12.875 7.062 -11.031 1 96.88 205 ALA A C 1
ATOM 1574 O O . ALA A 1 205 ? 12.469 6.074 -11.641 1 96.88 205 ALA A O 1
ATOM 1575 N N . HIS A 1 206 ? 14.148 7.387 -10.852 1 96.06 206 HIS A N 1
ATOM 1576 C CA . HIS A 1 206 ? 15.156 6.367 -11.125 1 96.06 206 HIS A CA 1
ATOM 1577 C C . HIS A 1 206 ? 15.102 5.254 -10.078 1 96.06 206 HIS A C 1
ATOM 1579 O O . HIS A 1 206 ? 15.148 5.523 -8.875 1 96.06 206 HIS A O 1
ATOM 1585 N N . ARG A 1 207 ? 14.984 4.043 -10.547 1 97.19 207 ARG A N 1
ATOM 1586 C CA . ARG A 1 207 ? 14.961 2.857 -9.695 1 97.19 207 ARG A CA 1
ATOM 1587 C C . ARG A 1 207 ? 16.016 1.848 -10.141 1 97.19 207 ARG A C 1
ATOM 1589 O O . ARG A 1 207 ? 16.516 1.92 -11.266 1 97.19 207 ARG A O 1
ATOM 1596 N N . VAL A 1 208 ? 16.359 0.962 -9.211 1 95.69 208 VAL A N 1
ATOM 1597 C CA . VAL A 1 208 ? 17.25 -0.131 -9.578 1 95.69 208 VAL A CA 1
ATOM 1598 C C . VAL A 1 208 ? 16.656 -0.917 -10.742 1 95.69 208 VAL A C 1
ATOM 1600 O O . VAL A 1 208 ? 15.43 -0.977 -10.898 1 95.69 208 VAL A O 1
ATOM 1603 N N . PRO A 1 209 ? 17.578 -1.522 -11.562 1 96.69 209 PRO A N 1
ATOM 1604 C CA . PRO A 1 209 ? 17.062 -2.332 -12.672 1 96.69 209 PRO A CA 1
ATOM 1605 C C . PRO A 1 209 ? 16.156 -3.471 -12.195 1 96.69 209 PRO A C 1
ATOM 1607 O O . PRO A 1 209 ? 16.484 -4.16 -11.227 1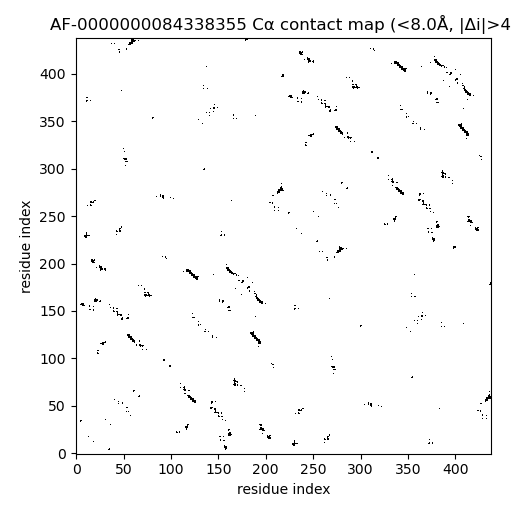 96.69 209 PRO A O 1
ATOM 1610 N N . VAL A 1 210 ? 15.086 -3.645 -12.859 1 98.12 210 VAL A N 1
ATOM 1611 C CA . VAL A 1 210 ? 14.07 -4.625 -12.477 1 98.12 210 VAL A CA 1
ATOM 1612 C C . VAL A 1 210 ? 14.695 -6.02 -12.422 1 98.12 210 VAL A C 1
ATOM 1614 O O . VAL A 1 210 ? 14.32 -6.844 -11.586 1 98.12 210 VAL A O 1
ATOM 1617 N N . ASP A 1 211 ? 15.703 -6.297 -13.195 1 98.06 211 ASP A N 1
ATOM 1618 C CA . ASP A 1 211 ? 16.328 -7.613 -13.266 1 98.06 211 ASP A CA 1
ATOM 1619 C C . ASP A 1 211 ? 17.078 -7.934 -11.977 1 98.06 211 ASP A C 1
ATOM 1621 O O . ASP A 1 211 ? 17.391 -9.094 -11.711 1 98.06 211 ASP A O 1
ATOM 1625 N N . GLU A 1 212 ? 17.359 -6.895 -11.188 1 97.19 212 GLU A N 1
ATOM 1626 C CA . GLU A 1 212 ? 18.047 -7.105 -9.914 1 97.19 212 GLU A CA 1
ATOM 1627 C C . GLU A 1 212 ? 17.078 -7.637 -8.852 1 97.19 212 GLU A C 1
ATOM 1629 O O . GLU A 1 212 ? 17.516 -8.234 -7.859 1 97.19 212 GLU A O 1
ATOM 1634 N N . VAL A 1 213 ? 15.789 -7.434 -9.102 1 98.19 213 VAL A N 1
ATOM 1635 C CA . VAL A 1 213 ? 14.898 -7.68 -7.973 1 98.19 213 VAL A CA 1
ATOM 1636 C C . VAL A 1 213 ? 13.742 -8.57 -8.414 1 98.19 213 VAL A C 1
ATOM 1638 O O . VAL A 1 213 ? 12.906 -8.961 -7.598 1 98.19 213 VAL A O 1
ATOM 1641 N N . LEU A 1 214 ? 13.625 -8.844 -9.688 1 98.88 214 LEU A N 1
ATOM 1642 C CA . LEU A 1 214 ? 12.625 -9.766 -10.219 1 98.88 214 LEU A CA 1
ATOM 1643 C C . LEU A 1 214 ? 13.234 -11.148 -10.438 1 98.88 214 LEU A C 1
ATOM 1645 O O . LEU A 1 214 ? 14.211 -11.289 -11.18 1 98.88 214 LEU A O 1
ATOM 1649 N N . HIS A 1 215 ? 12.68 -12.156 -9.797 1 98.94 215 HIS A N 1
ATOM 1650 C CA . HIS A 1 215 ? 13.133 -13.539 -9.883 1 98.94 215 HIS A CA 1
ATOM 1651 C C . HIS A 1 215 ? 12.055 -14.445 -10.469 1 98.94 215 HIS A C 1
ATOM 1653 O O . HIS A 1 215 ? 10.898 -14.398 -10.039 1 98.94 215 HIS A O 1
ATOM 1659 N N . TRP A 1 216 ? 12.461 -15.273 -11.43 1 98.88 216 TRP A N 1
ATOM 1660 C CA . TRP A 1 216 ? 11.516 -16.188 -12.055 1 98.88 216 TRP A CA 1
ATOM 1661 C C . TRP A 1 216 ? 11.68 -17.609 -11.5 1 98.88 216 TRP A C 1
ATOM 1663 O O . TRP A 1 216 ? 12.758 -18.188 -11.586 1 98.88 216 TRP A O 1
ATOM 1673 N N . ASN A 1 217 ? 10.648 -18.109 -10.875 1 98.81 217 ASN A N 1
ATOM 1674 C CA . ASN A 1 217 ? 10.445 -19.469 -10.391 1 98.81 217 ASN A CA 1
ATOM 1675 C C . ASN A 1 217 ? 11.328 -19.781 -9.188 1 98.81 217 ASN A C 1
ATOM 1677 O O . ASN A 1 217 ? 11 -20.641 -8.367 1 98.81 217 ASN A O 1
ATOM 1681 N N . ARG A 1 218 ? 12.32 -19.078 -8.969 1 98.25 218 ARG A N 1
ATOM 1682 C CA . ARG A 1 218 ? 13.203 -19.203 -7.812 1 98.25 218 ARG A CA 1
ATOM 1683 C C . ARG A 1 218 ? 13.906 -17.891 -7.516 1 98.25 218 ARG A C 1
ATOM 1685 O O . ARG A 1 218 ? 14.07 -17.047 -8.406 1 98.25 218 ARG A O 1
ATOM 1692 N N . TRP A 1 219 ? 14.383 -17.781 -6.332 1 98.44 219 TRP A N 1
ATOM 1693 C CA . TRP A 1 219 ? 15.133 -16.609 -5.887 1 98.44 219 TRP A CA 1
ATOM 1694 C C . TRP A 1 219 ? 16.5 -16.547 -6.57 1 98.44 219 TRP A C 1
ATOM 1696 O O . TRP A 1 219 ? 17.281 -17.484 -6.492 1 98.44 219 TRP A O 1
ATOM 1706 N N . MET B 1 1 ? 8.57 -10.164 -32.531 1 35.5 1 MET B N 1
ATOM 1707 C CA . MET B 1 1 ? 7.746 -8.961 -32.5 1 35.5 1 MET B CA 1
ATOM 1708 C C . MET B 1 1 ? 7.344 -8.617 -31.062 1 35.5 1 MET B C 1
ATOM 1710 O O . MET B 1 1 ? 6.695 -9.414 -30.391 1 35.5 1 MET B O 1
ATOM 1714 N N . THR B 1 2 ? 8.086 -7.867 -30.328 1 45.62 2 THR B N 1
ATOM 1715 C CA . THR B 1 2 ? 7.871 -7.672 -28.891 1 45.62 2 THR B CA 1
ATOM 1716 C C . THR B 1 2 ? 6.449 -7.184 -28.625 1 45.62 2 THR B C 1
ATOM 1718 O O . THR B 1 2 ? 6.059 -6.113 -29.094 1 45.62 2 THR B O 1
ATOM 1721 N N . THR B 1 3 ? 5.379 -8.078 -28.625 1 60.62 3 THR B N 1
ATOM 1722 C CA . THR B 1 3 ? 3.945 -7.824 -28.578 1 60.62 3 THR B CA 1
ATOM 1723 C C . THR B 1 3 ? 3.623 -6.746 -27.562 1 60.62 3 THR B C 1
ATOM 1725 O O . THR B 1 3 ? 4.238 -6.695 -26.484 1 60.62 3 THR B O 1
ATOM 1728 N N . ALA B 1 4 ? 3.035 -5.699 -27.953 1 82.56 4 ALA B N 1
ATOM 1729 C CA . ALA B 1 4 ? 2.627 -4.547 -27.156 1 82.56 4 ALA B CA 1
ATOM 1730 C C . ALA B 1 4 ? 1.886 -4.988 -25.906 1 82.56 4 ALA B C 1
ATOM 1732 O O . ALA B 1 4 ? 1.052 -5.895 -25.953 1 82.56 4 ALA B O 1
ATOM 1733 N N . ILE B 1 5 ? 2.379 -4.645 -24.75 1 93.06 5 ILE B N 1
ATOM 1734 C CA . ILE B 1 5 ? 1.719 -4.953 -23.484 1 93.06 5 ILE B CA 1
ATOM 1735 C C . ILE B 1 5 ? 0.326 -4.328 -23.469 1 93.06 5 ILE B C 1
ATOM 1737 O O . ILE B 1 5 ? 0.184 -3.109 -23.594 1 93.06 5 ILE B O 1
ATOM 1741 N N . PRO B 1 6 ? -0.67 -5.16 -23.438 1 93.62 6 PRO B N 1
ATOM 1742 C CA . PRO B 1 6 ? -2.031 -4.617 -23.422 1 93.62 6 PRO B CA 1
ATOM 1743 C C . PRO B 1 6 ? -2.236 -3.576 -22.328 1 93.62 6 PRO B C 1
ATOM 1745 O O . PRO B 1 6 ? -1.647 -3.684 -21.25 1 93.62 6 PRO B O 1
ATOM 1748 N N . ASP B 1 7 ? -2.955 -2.596 -22.594 1 96.69 7 ASP B N 1
ATOM 1749 C CA . ASP B 1 7 ? -3.346 -1.528 -21.672 1 96.69 7 ASP B CA 1
ATOM 1750 C C . ASP B 1 7 ? -4.82 -1.176 -21.828 1 96.69 7 ASP B C 1
ATOM 1752 O O . ASP B 1 7 ? -5.254 -0.778 -22.922 1 96.69 7 ASP B O 1
ATOM 1756 N N . LEU B 1 8 ? -5.613 -1.289 -20.797 1 97.62 8 LEU B N 1
ATOM 1757 C CA . LEU B 1 8 ? -7.055 -1.077 -20.859 1 97.62 8 LEU B CA 1
ATOM 1758 C C . LEU B 1 8 ? -7.383 0.41 -20.953 1 97.62 8 LEU B C 1
ATOM 1760 O O . LEU B 1 8 ? -8.523 0.785 -21.203 1 97.62 8 LEU B O 1
ATOM 1764 N N . GLY B 1 9 ? -6.434 1.259 -20.672 1 97.62 9 GLY B N 1
ATOM 1765 C CA . GLY B 1 9 ? -6.656 2.695 -20.719 1 97.62 9 GLY B CA 1
ATOM 1766 C C . GLY B 1 9 ? -7.473 3.213 -19.562 1 97.62 9 GLY B C 1
ATOM 1767 O O . GLY B 1 9 ? -8.227 4.18 -19.703 1 97.62 9 GLY B O 1
ATOM 1768 N N . LEU B 1 10 ? -7.375 2.564 -18.453 1 98.44 10 LEU B N 1
ATOM 1769 C CA . LEU B 1 10 ? -8.117 2.994 -17.266 1 98.44 10 LEU B CA 1
ATOM 1770 C C . LEU B 1 10 ? -7.594 4.328 -16.75 1 98.44 10 LEU B C 1
ATOM 1772 O O . LEU B 1 10 ? -6.395 4.602 -16.844 1 98.44 10 LEU B O 1
ATOM 1776 N N . THR B 1 11 ? -8.531 5.098 -16.188 1 98.62 11 THR B N 1
ATOM 1777 C CA . THR B 1 11 ? -8.109 6.309 -15.492 1 98.62 11 THR B CA 1
ATOM 1778 C C . THR B 1 11 ? -7.555 5.973 -14.117 1 98.62 11 THR B C 1
ATOM 1780 O O . THR B 1 11 ? -7.723 4.852 -13.625 1 98.62 11 THR B O 1
ATOM 1783 N N . ALA B 1 12 ? -6.875 6.957 -13.516 1 98.75 12 ALA B N 1
ATOM 1784 C CA . ALA B 1 12 ? -6.371 6.82 -12.156 1 98.75 12 ALA B CA 1
ATOM 1785 C C . ALA B 1 12 ? -7.496 6.465 -11.188 1 98.75 12 ALA B C 1
ATOM 1787 O O . ALA B 1 12 ? -7.367 5.535 -10.383 1 98.75 12 ALA B O 1
ATOM 1788 N N . LEU B 1 13 ? -8.586 7.156 -11.266 1 98.62 13 LEU B N 1
ATOM 1789 C CA . LEU B 1 13 ? -9.68 6.953 -10.32 1 98.62 13 LEU B CA 1
ATOM 1790 C C . LEU B 1 13 ? -10.359 5.609 -10.555 1 98.62 13 LEU B C 1
ATOM 1792 O O . LEU B 1 13 ? -10.797 4.957 -9.602 1 98.62 13 LEU B O 1
ATOM 1796 N N . GLU B 1 14 ? -10.477 5.168 -11.805 1 98.62 14 GLU B N 1
ATOM 1797 C CA . GLU B 1 14 ? -11.062 3.859 -12.102 1 98.62 14 GLU B CA 1
ATOM 1798 C C . GLU B 1 14 ? -10.234 2.736 -11.477 1 98.62 14 GLU B C 1
ATOM 1800 O O . GLU B 1 14 ? -10.781 1.844 -10.828 1 98.62 14 GLU B O 1
ATOM 1805 N N . VAL B 1 15 ? -8.922 2.754 -11.625 1 98.81 15 VAL B N 1
ATOM 1806 C CA . VAL B 1 15 ? -8.094 1.665 -11.125 1 98.81 15 VAL B CA 1
ATOM 1807 C C . VAL B 1 15 ? -8.094 1.672 -9.602 1 98.81 15 VAL B C 1
ATOM 1809 O O . VAL B 1 15 ? -8.078 0.614 -8.969 1 98.81 15 VAL B O 1
ATOM 1812 N N . LEU B 1 16 ? -8.203 2.852 -9.008 1 98.88 16 LEU B N 1
ATOM 1813 C CA . LEU B 1 16 ? -8.156 2.973 -7.555 1 98.88 16 LEU B CA 1
ATOM 1814 C C . LEU B 1 16 ? -9.484 2.555 -6.93 1 98.88 16 LEU B C 1
ATOM 1816 O O . LEU B 1 16 ? -9.523 2.107 -5.781 1 98.88 16 LEU B O 1
ATOM 1820 N N . THR B 1 17 ? -10.57 2.592 -7.672 1 98.75 17 THR B N 1
ATOM 1821 C CA . THR B 1 17 ? -11.867 2.377 -7.039 1 98.75 17 THR B CA 1
ATOM 1822 C C . THR B 1 17 ? -12.477 1.052 -7.488 1 98.75 17 THR B C 1
ATOM 1824 O O . THR B 1 17 ? -13.43 0.56 -6.879 1 98.75 17 THR B O 1
ATOM 1827 N N . THR B 1 18 ? -11.938 0.45 -8.562 1 98.69 18 THR B N 1
ATOM 1828 C CA . THR B 1 18 ? -12.641 -0.721 -9.078 1 98.69 18 THR B CA 1
ATOM 1829 C C . THR B 1 18 ? -11.711 -1.931 -9.117 1 98.69 18 THR B C 1
ATOM 1831 O O . THR B 1 18 ? -12.086 -2.99 -9.625 1 98.69 18 THR B O 1
ATOM 1834 N N . THR B 1 19 ? -10.461 -1.808 -8.688 1 98.75 19 THR B N 1
ATOM 1835 C CA . THR B 1 19 ? -9.617 -2.99 -8.547 1 98.75 19 THR B CA 1
ATOM 1836 C C . THR B 1 19 ? -10.094 -3.859 -7.383 1 98.75 19 THR B C 1
ATOM 1838 O O . THR B 1 19 ? -10.07 -3.43 -6.23 1 98.75 19 THR B O 1
ATOM 1841 N N . ARG B 1 20 ? -10.531 -5.062 -7.68 1 97.81 20 ARG B N 1
ATOM 1842 C CA . ARG B 1 20 ? -11.148 -5.977 -6.727 1 97.81 20 ARG B CA 1
ATOM 1843 C C . ARG B 1 20 ? -10.328 -7.246 -6.562 1 97.81 20 ARG B C 1
ATOM 1845 O O . ARG B 1 20 ? -9.477 -7.551 -7.402 1 97.81 20 ARG B O 1
ATOM 1852 N N . ALA B 1 21 ? -10.539 -7.918 -5.367 1 98.44 21 ALA B N 1
ATOM 1853 C CA . ALA B 1 21 ? -10.055 -9.289 -5.266 1 98.44 21 ALA B CA 1
ATOM 1854 C C . ALA B 1 21 ? -10.75 -10.195 -6.289 1 98.44 21 ALA B C 1
ATOM 1856 O O . ALA B 1 21 ? -11.977 -10.32 -6.277 1 98.44 21 ALA B O 1
ATOM 1857 N N . VAL B 1 22 ? -10.031 -10.75 -7.176 1 98.69 22 VAL B N 1
ATOM 1858 C CA . VAL B 1 22 ? -10.594 -11.609 -8.219 1 98.69 22 VAL B CA 1
ATOM 1859 C C . VAL B 1 22 ? -10.234 -13.062 -7.938 1 98.69 22 VAL B C 1
ATOM 1861 O O . VAL B 1 22 ? -9.055 -13.422 -7.887 1 98.69 22 VAL B O 1
ATOM 1864 N N . ARG B 1 23 ? -11.211 -13.891 -7.727 1 98.5 23 ARG B N 1
ATOM 1865 C CA . ARG B 1 23 ? -10.984 -15.297 -7.402 1 98.5 23 ARG B CA 1
ATOM 1866 C C . ARG B 1 23 ? -11.766 -16.203 -8.344 1 98.5 23 ARG B C 1
ATOM 1868 O O . ARG B 1 23 ? -11.18 -17.016 -9.062 1 98.5 23 ARG B O 1
ATOM 1875 N N . HIS B 1 24 ? -13.031 -15.953 -8.609 1 98.25 24 HIS B N 1
ATOM 1876 C CA . HIS B 1 24 ? -13.867 -16.766 -9.477 1 98.25 24 HIS B CA 1
ATOM 1877 C C . HIS B 1 24 ? -13.633 -16.438 -10.945 1 98.25 24 HIS B C 1
ATOM 1879 O O . HIS B 1 24 ? -13.75 -17.297 -11.82 1 98.25 24 HIS B O 1
ATOM 1885 N N . ARG B 1 25 ? -13.297 -15.211 -11.25 1 98.25 25 ARG B N 1
ATOM 1886 C CA . ARG B 1 25 ? -13.258 -14.734 -12.625 1 98.25 25 ARG B CA 1
ATOM 1887 C C . ARG B 1 25 ? -11.836 -14.781 -13.18 1 98.25 25 ARG B C 1
ATOM 1889 O O . ARG B 1 25 ? -11.5 -14.039 -14.102 1 98.25 25 ARG B O 1
ATOM 1896 N N . LEU B 1 26 ? -10.984 -15.562 -12.594 1 98.69 26 LEU B N 1
ATOM 1897 C CA . LEU B 1 26 ? -9.656 -15.797 -13.141 1 98.69 26 LEU B CA 1
ATOM 1898 C C . LEU B 1 26 ? -9.703 -16.828 -14.266 1 98.69 26 LEU B C 1
ATOM 1900 O O . LEU B 1 26 ? -10.281 -17.906 -14.094 1 98.69 26 LEU B O 1
ATOM 1904 N N . ALA B 1 27 ? -9.18 -16.438 -15.422 1 98.62 27 ALA B N 1
ATOM 1905 C CA . ALA B 1 27 ? -9.023 -17.391 -16.516 1 98.62 27 ALA B CA 1
ATOM 1906 C C . ALA B 1 27 ? -7.828 -18.312 -16.281 1 98.62 27 ALA B C 1
ATOM 1908 O O . ALA B 1 27 ? -6.703 -17.984 -16.672 1 98.62 27 ALA B O 1
ATOM 1909 N N . LEU B 1 28 ? -8.078 -19.484 -15.797 1 98.25 28 LEU B N 1
ATOM 1910 C CA . LEU B 1 28 ? -7.043 -20.359 -15.266 1 98.25 28 LEU B CA 1
ATOM 1911 C C . LEU B 1 28 ? -6.281 -21.062 -16.391 1 98.25 28 LEU B C 1
ATOM 1913 O O . LEU B 1 28 ? -5.172 -21.547 -16.188 1 98.25 28 LEU B O 1
ATOM 1917 N N . ASP B 1 29 ? -6.766 -21.062 -17.625 1 96.25 29 ASP B N 1
ATOM 1918 C CA . ASP B 1 29 ? -6.168 -21.812 -18.719 1 96.25 29 ASP B CA 1
ATOM 1919 C C . ASP B 1 29 ? -5.547 -20.875 -19.766 1 96.25 29 ASP B C 1
ATOM 1921 O O . ASP B 1 29 ? -5.125 -21.328 -20.828 1 96.25 29 ASP B O 1
ATOM 1925 N N . ARG B 1 30 ? -5.52 -19.656 -19.516 1 96.94 30 ARG B N 1
ATOM 1926 C CA . ARG B 1 30 ? -4.887 -18.672 -20.391 1 96.94 30 ARG B CA 1
ATOM 1927 C C . ARG B 1 30 ? -3.551 -18.203 -19.828 1 96.94 30 ARG B C 1
ATOM 1929 O O . ARG B 1 30 ? -3.498 -17.641 -18.734 1 96.94 30 ARG B O 1
ATOM 1936 N N . PRO B 1 31 ? -2.482 -18.484 -20.547 1 96.62 31 PRO B N 1
ATOM 1937 C CA . PRO B 1 31 ? -1.183 -18.047 -20.031 1 96.62 31 PRO B CA 1
ATOM 1938 C C . PRO B 1 31 ? -1.084 -16.547 -19.875 1 96.62 31 PRO B C 1
ATOM 1940 O O . PRO B 1 31 ? -1.8 -15.797 -20.547 1 96.62 31 PRO B O 1
ATOM 1943 N N . VAL B 1 32 ? -0.278 -16.156 -18.938 1 98.31 32 VAL B N 1
ATOM 1944 C CA . VAL B 1 32 ? 0.056 -14.742 -18.781 1 98.31 32 VAL B CA 1
ATOM 1945 C C . VAL B 1 32 ? 1.434 -14.469 -19.375 1 98.31 32 VAL B C 1
ATOM 1947 O O . VAL B 1 32 ? 2.408 -15.148 -19.047 1 98.31 32 VAL B O 1
ATOM 1950 N N . ASP B 1 33 ? 1.528 -13.508 -20.25 1 97.81 33 ASP B N 1
ATOM 1951 C CA . ASP B 1 33 ? 2.797 -13.117 -20.859 1 97.81 33 ASP B CA 1
ATOM 1952 C C . ASP B 1 33 ? 3.779 -12.617 -19.797 1 97.81 33 ASP B C 1
ATOM 1954 O O . ASP B 1 33 ? 3.482 -11.672 -19.062 1 97.81 33 ASP B O 1
ATOM 1958 N N . PRO B 1 34 ? 4.961 -13.289 -19.703 1 98.19 34 PRO B N 1
ATOM 1959 C CA . PRO B 1 34 ? 5.953 -12.836 -18.719 1 98.19 34 PRO B CA 1
ATOM 1960 C C . PRO B 1 34 ? 6.293 -11.352 -18.875 1 98.19 34 PRO B C 1
ATOM 1962 O O . PRO B 1 34 ? 6.613 -10.688 -17.891 1 98.19 34 PRO B O 1
ATOM 1965 N N . ALA B 1 35 ? 6.211 -10.812 -20.047 1 98.44 35 ALA B N 1
ATOM 1966 C CA . ALA B 1 35 ? 6.531 -9.406 -20.281 1 98.44 35 ALA B CA 1
ATOM 1967 C C . ALA B 1 35 ? 5.555 -8.492 -19.531 1 98.44 35 ALA B C 1
ATOM 1969 O O . ALA B 1 35 ? 5.93 -7.414 -19.078 1 98.44 35 ALA B O 1
ATOM 1970 N N . VAL B 1 36 ? 4.277 -8.906 -19.453 1 98.69 36 VAL B N 1
ATOM 1971 C CA . VAL B 1 36 ? 3.279 -8.117 -18.734 1 98.69 36 VAL B CA 1
ATOM 1972 C C . VAL B 1 36 ? 3.576 -8.148 -17.234 1 98.69 36 VAL B C 1
ATOM 1974 O O . VAL B 1 36 ? 3.479 -7.117 -16.562 1 98.69 36 VAL B O 1
ATOM 1977 N N . LEU B 1 37 ? 3.971 -9.305 -16.719 1 98.81 37 LEU B N 1
ATOM 1978 C CA . LEU B 1 37 ? 4.324 -9.414 -15.305 1 98.81 37 LEU B CA 1
ATOM 1979 C C . LEU B 1 37 ? 5.547 -8.562 -14.977 1 98.81 37 LEU B C 1
ATOM 1981 O O . LEU B 1 37 ? 5.57 -7.871 -13.961 1 98.81 37 LEU B O 1
ATOM 1985 N N . ARG B 1 38 ? 6.512 -8.617 -15.867 1 98.81 38 ARG B N 1
ATOM 1986 C CA . ARG B 1 38 ? 7.695 -7.785 -15.695 1 98.81 38 ARG B CA 1
ATOM 1987 C C . ARG B 1 38 ? 7.324 -6.305 -15.664 1 98.81 38 ARG B C 1
ATOM 1989 O O . ARG B 1 38 ? 7.809 -5.559 -14.812 1 98.81 38 ARG B O 1
ATOM 1996 N N . ARG B 1 39 ? 6.492 -5.902 -16.578 1 98.69 39 ARG B N 1
ATOM 1997 C CA . ARG B 1 39 ? 6.031 -4.52 -16.625 1 98.69 39 ARG B CA 1
ATOM 1998 C C . ARG B 1 39 ? 5.324 -4.129 -15.328 1 98.69 39 ARG B C 1
ATOM 2000 O O . ARG B 1 39 ? 5.539 -3.035 -14.805 1 98.69 39 ARG B O 1
ATOM 2007 N N . CYS B 1 40 ? 4.473 -4.973 -14.797 1 98.94 40 CYS B N 1
ATOM 2008 C CA . CYS B 1 40 ? 3.785 -4.703 -13.539 1 98.94 40 CYS B CA 1
ATOM 2009 C C . CYS B 1 40 ? 4.781 -4.516 -12.398 1 98.94 40 CYS B C 1
ATOM 2011 O O . CYS B 1 40 ? 4.598 -3.643 -11.555 1 98.94 40 CYS B O 1
ATOM 2013 N N . VAL B 1 41 ? 5.875 -5.316 -12.359 1 98.94 41 VAL B N 1
ATOM 2014 C CA . VAL B 1 41 ? 6.895 -5.188 -11.32 1 98.94 41 VAL B CA 1
ATOM 2015 C C . VAL B 1 41 ? 7.629 -3.859 -11.484 1 98.94 41 VAL B C 1
ATOM 2017 O O . VAL B 1 41 ? 7.898 -3.166 -10.5 1 98.94 41 VAL B 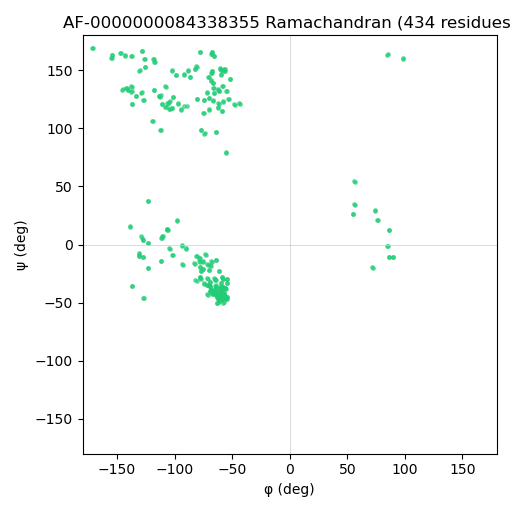O 1
ATOM 2020 N N . GLU B 1 42 ? 7.945 -3.506 -12.719 1 98.81 42 GLU B N 1
ATOM 2021 C CA . GLU B 1 42 ? 8.594 -2.225 -12.977 1 98.81 42 GLU B CA 1
ATOM 2022 C C . GLU B 1 42 ? 7.762 -1.063 -12.438 1 98.81 42 GLU B C 1
ATOM 2024 O O . GLU B 1 42 ? 8.297 -0.148 -11.812 1 98.81 42 GLU B O 1
ATOM 2029 N N . ILE B 1 43 ? 6.473 -1.103 -12.68 1 98.88 43 ILE B N 1
ATOM 2030 C CA . ILE B 1 43 ? 5.551 -0.074 -12.203 1 98.88 43 ILE B CA 1
ATOM 2031 C C . ILE B 1 43 ? 5.504 -0.092 -10.68 1 98.88 43 ILE B C 1
ATOM 2033 O O . ILE B 1 43 ? 5.531 0.962 -10.039 1 98.88 43 ILE B O 1
ATOM 2037 N N . ALA B 1 44 ? 5.488 -1.259 -10.062 1 98.94 44 ALA B N 1
ATOM 2038 C CA . ALA B 1 44 ? 5.434 -1.421 -8.617 1 98.94 44 ALA B CA 1
ATOM 2039 C C . ALA B 1 44 ? 6.629 -0.757 -7.941 1 98.94 44 ALA B C 1
ATOM 2041 O O . ALA B 1 44 ? 6.504 -0.191 -6.852 1 98.94 44 ALA B O 1
ATOM 2042 N N . LEU B 1 45 ? 7.766 -0.768 -8.609 1 98.69 45 LEU B N 1
ATOM 2043 C CA . LEU B 1 45 ? 9.008 -0.272 -8.023 1 98.69 45 LEU B CA 1
ATOM 2044 C C . LEU B 1 45 ? 8.992 1.25 -7.934 1 98.69 45 LEU B C 1
ATOM 2046 O O . LEU B 1 45 ? 9.852 1.844 -7.27 1 98.69 45 LEU B O 1
ATOM 2050 N N . GLN B 1 46 ? 7.984 1.896 -8.539 1 98.75 46 GLN B N 1
ATOM 2051 C CA . GLN B 1 46 ? 7.871 3.35 -8.461 1 98.75 46 GLN B CA 1
ATOM 2052 C C . GLN B 1 46 ? 7.23 3.783 -7.148 1 98.75 46 GLN B C 1
ATOM 2054 O O . GLN B 1 46 ? 7.23 4.969 -6.816 1 98.75 46 GLN B O 1
ATOM 2059 N N . ALA B 1 47 ? 6.672 2.811 -6.34 1 98.75 47 ALA B N 1
ATOM 2060 C CA . ALA B 1 47 ? 6.086 3.121 -5.039 1 98.75 47 ALA B CA 1
ATOM 2061 C C . ALA B 1 47 ? 7.148 3.611 -4.059 1 98.75 47 ALA B C 1
ATOM 2063 O O . ALA B 1 47 ? 8.352 3.432 -4.293 1 98.75 47 ALA B O 1
ATOM 2064 N N . PRO B 1 48 ? 6.727 4.254 -2.988 1 98.19 48 PRO B N 1
ATOM 2065 C CA . PRO B 1 48 ? 7.699 4.797 -2.037 1 98.19 48 PRO B CA 1
ATOM 2066 C C . PRO B 1 48 ? 8.469 3.705 -1.296 1 98.19 48 PRO B C 1
ATOM 2068 O O . PRO B 1 48 ? 7.961 2.594 -1.124 1 98.19 48 PRO B O 1
ATOM 2071 N N . THR B 1 49 ? 9.695 3.984 -0.931 1 97.44 49 THR B N 1
ATOM 2072 C CA . THR B 1 49 ? 10.516 3.17 -0.045 1 97.44 49 THR B CA 1
ATOM 2073 C C . THR B 1 49 ? 11.273 4.047 0.95 1 97.44 49 THR B C 1
ATOM 2075 O O . THR B 1 49 ? 11.742 5.133 0.599 1 97.44 49 THR B O 1
ATOM 2078 N N . GLY B 1 50 ? 11.281 3.594 2.195 1 95.88 50 GLY B N 1
ATOM 2079 C CA . GLY B 1 50 ? 11.961 4.355 3.234 1 95.88 50 GLY B CA 1
ATOM 2080 C C . GLY B 1 50 ? 13.398 4.676 2.891 1 95.88 50 GLY B C 1
ATOM 2081 O O . GLY B 1 50 ? 14.18 3.781 2.557 1 95.88 50 GLY B O 1
ATOM 2082 N N . ARG B 1 51 ? 13.727 5.949 2.936 1 94.06 51 ARG B N 1
ATOM 2083 C CA . ARG B 1 51 ? 15.07 6.441 2.684 1 94.06 51 ARG B CA 1
ATOM 2084 C C . ARG B 1 51 ? 15.594 5.965 1.332 1 94.06 51 ARG B C 1
ATOM 2086 O O . ARG B 1 51 ? 16.781 5.711 1.172 1 94.06 51 ARG B O 1
ATOM 2093 N N . ASN B 1 52 ? 14.664 5.695 0.431 1 97.19 52 ASN B N 1
ATOM 2094 C CA . ASN B 1 52 ? 15.008 5.25 -0.917 1 97.19 52 ASN B CA 1
ATOM 2095 C C . ASN B 1 52 ? 15.875 4 -0.893 1 97.19 52 ASN B C 1
ATOM 2097 O O . ASN B 1 52 ? 16.719 3.811 -1.768 1 97.19 52 ASN B O 1
ATOM 2101 N N . SER B 1 53 ? 15.68 3.1 0.068 1 97 53 SER B N 1
ATOM 2102 C CA . SER B 1 53 ? 16.5 1.908 0.227 1 97 53 SER B CA 1
ATOM 2103 C C . SER B 1 53 ? 16.234 0.894 -0.878 1 97 53 SER B C 1
ATOM 2105 O O . SER B 1 53 ? 17.078 0.046 -1.173 1 97 53 SER B O 1
ATOM 2107 N N . GLN B 1 54 ? 15.039 0.847 -1.425 1 98.19 54 GLN B N 1
ATOM 2108 C CA . GLN B 1 54 ? 14.664 0.027 -2.572 1 98.19 54 GLN B CA 1
ATOM 2109 C C . GLN B 1 54 ? 14.953 -1.448 -2.312 1 98.19 54 GLN B C 1
ATOM 2111 O O . GLN B 1 54 ? 15.586 -2.117 -3.135 1 98.19 54 GLN B O 1
ATOM 2116 N N . ARG B 1 55 ? 14.406 -1.968 -1.183 1 98.12 55 ARG B N 1
ATOM 2117 C CA . ARG B 1 55 ? 14.695 -3.316 -0.709 1 98.12 55 ARG B CA 1
ATOM 2118 C C . ARG B 1 55 ? 13.711 -4.324 -1.29 1 98.12 55 ARG B C 1
ATOM 2120 O O . ARG B 1 55 ? 13.836 -5.527 -1.057 1 98.12 55 ARG B O 1
ATOM 2127 N N . ALA B 1 56 ? 12.75 -3.857 -2.035 1 98.75 56 ALA B N 1
ATOM 2128 C CA . ALA B 1 56 ? 11.68 -4.719 -2.523 1 98.75 56 ALA B CA 1
ATOM 2129 C C . ALA B 1 56 ? 12.195 -5.695 -3.578 1 98.75 56 ALA B C 1
ATOM 2131 O O . ALA B 1 56 ? 13.047 -5.34 -4.395 1 98.75 56 ALA B O 1
ATOM 2132 N N . ALA B 1 57 ? 11.656 -6.887 -3.57 1 98.88 57 ALA B N 1
ATOM 2133 C CA . ALA B 1 57 ? 11.891 -7.898 -4.594 1 98.88 57 ALA B CA 1
ATOM 2134 C C . ALA B 1 57 ? 10.617 -8.703 -4.867 1 98.88 57 ALA B C 1
ATOM 2136 O O . ALA B 1 57 ? 9.664 -8.656 -4.086 1 98.88 57 ALA B O 1
ATOM 2137 N N . PHE B 1 58 ? 10.594 -9.406 -6.012 1 98.94 58 PHE B N 1
ATOM 2138 C CA . PHE B 1 58 ? 9.445 -10.211 -6.422 1 98.94 58 PHE B CA 1
ATOM 2139 C C . PHE B 1 58 ? 9.906 -11.547 -6.992 1 98.94 58 PHE B C 1
ATOM 2141 O O . PHE B 1 58 ? 10.805 -11.594 -7.832 1 98.94 58 PHE B O 1
ATOM 2148 N N . VAL B 1 59 ? 9.297 -12.602 -6.516 1 99 59 VAL B N 1
ATOM 2149 C CA . VAL B 1 59 ? 9.445 -13.914 -7.141 1 99 59 VAL B CA 1
ATOM 2150 C C . VAL B 1 59 ? 8.172 -14.273 -7.91 1 99 59 VAL B C 1
ATOM 2152 O O . VAL B 1 59 ? 7.082 -14.297 -7.336 1 99 59 VAL B O 1
ATOM 2155 N N . VAL B 1 60 ? 8.305 -14.5 -9.18 1 98.94 60 VAL B N 1
ATOM 2156 C CA . VAL B 1 60 ? 7.199 -14.945 -10.023 1 98.94 60 VAL B CA 1
ATOM 2157 C C . VAL B 1 60 ? 7.3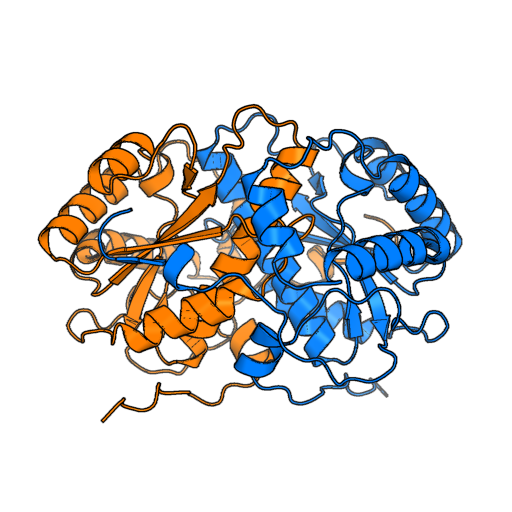4 -16.438 -10.32 1 98.94 60 VAL B C 1
ATOM 2159 O O . VAL B 1 60 ? 8.359 -16.875 -10.859 1 98.94 60 VAL B O 1
ATOM 2162 N N . VAL B 1 61 ? 6.348 -17.172 -9.984 1 98.94 61 VAL B N 1
ATOM 2163 C CA . VAL B 1 61 ? 6.363 -18.625 -10.164 1 98.94 61 VAL B CA 1
ATOM 2164 C C . VAL B 1 61 ? 5.367 -19.016 -11.25 1 98.94 61 VAL B C 1
ATOM 2166 O O . VAL B 1 61 ? 4.164 -18.766 -11.117 1 98.94 61 VAL B O 1
ATOM 2169 N N . THR B 1 62 ? 5.871 -19.688 -12.367 1 98.69 62 THR B N 1
ATOM 2170 C CA . THR B 1 62 ? 5.004 -20.094 -13.469 1 98.69 62 THR B CA 1
ATOM 2171 C C . THR B 1 62 ? 5.168 -21.578 -13.781 1 98.69 62 THR B C 1
ATOM 2173 O O . THR B 1 62 ? 4.367 -22.156 -14.516 1 98.69 62 THR B O 1
ATOM 2176 N N . GLU B 1 63 ? 6.184 -22.188 -13.18 1 98.56 63 GLU B N 1
ATOM 2177 C CA . GLU B 1 63 ? 6.406 -23.609 -13.406 1 98.56 63 GLU B CA 1
ATOM 2178 C C . GLU B 1 63 ? 5.344 -24.453 -12.703 1 98.56 63 GLU B C 1
ATOM 2180 O O . GLU B 1 63 ? 5.117 -24.312 -11.5 1 98.56 63 GLU B O 1
ATOM 2185 N N . PRO B 1 64 ? 4.746 -25.391 -13.414 1 98.25 64 PRO B N 1
ATOM 2186 C CA . PRO B 1 64 ? 3.602 -26.125 -12.875 1 98.25 64 PRO B CA 1
ATOM 2187 C C . PRO B 1 64 ? 3.928 -26.859 -11.578 1 98.25 64 PRO B C 1
ATOM 2189 O O . PRO B 1 64 ? 3.158 -26.781 -10.617 1 98.25 64 PRO B O 1
ATOM 2192 N N . GLU B 1 65 ? 5.004 -27.562 -11.508 1 98.44 65 GLU B N 1
ATOM 2193 C CA . GLU B 1 65 ? 5.348 -28.328 -10.312 1 98.44 65 GLU B CA 1
ATOM 2194 C C . GLU B 1 65 ? 5.547 -27.422 -9.102 1 98.44 65 GLU B C 1
ATOM 2196 O O . GLU B 1 65 ? 5.059 -27.703 -8.008 1 98.44 65 GLU B O 1
ATOM 2201 N N . ARG B 1 66 ? 6.238 -26.312 -9.297 1 98.56 66 ARG B N 1
ATOM 2202 C CA . ARG B 1 66 ? 6.48 -25.359 -8.219 1 98.56 66 ARG B CA 1
ATOM 2203 C C . ARG B 1 66 ? 5.191 -24.672 -7.797 1 98.56 66 ARG B C 1
ATOM 2205 O O . ARG B 1 66 ? 4.973 -24.422 -6.605 1 98.56 66 ARG B O 1
ATOM 2212 N N . LYS B 1 67 ? 4.371 -24.359 -8.766 1 98.81 67 LYS B N 1
ATOM 2213 C CA . LYS B 1 67 ? 3.074 -23.766 -8.438 1 98.81 67 LYS B CA 1
ATOM 2214 C C . LYS B 1 67 ? 2.24 -24.734 -7.59 1 98.81 67 LYS B C 1
ATOM 2216 O O . LYS B 1 67 ? 1.589 -24.312 -6.629 1 98.81 67 LYS B O 1
ATOM 2221 N N . HIS B 1 68 ? 2.271 -25.969 -7.965 1 98.81 68 HIS B N 1
ATOM 2222 C CA . HIS B 1 68 ? 1.521 -26.969 -7.211 1 98.81 68 HIS B CA 1
ATOM 2223 C C . HIS B 1 68 ? 2.02 -27.062 -5.773 1 98.81 68 HIS B C 1
ATOM 2225 O O . HIS B 1 68 ? 1.223 -27.062 -4.832 1 98.81 68 HIS B O 1
ATOM 2231 N N . ALA B 1 69 ? 3.32 -27.172 -5.617 1 98.88 69 ALA B N 1
ATOM 2232 C CA . ALA B 1 69 ? 3.912 -27.25 -4.281 1 98.88 69 ALA B CA 1
ATOM 2233 C C . ALA B 1 69 ? 3.596 -26 -3.471 1 98.88 69 ALA B C 1
ATOM 2235 O O . ALA B 1 69 ? 3.275 -26.094 -2.283 1 98.88 69 ALA B O 1
ATOM 2236 N N . LEU B 1 70 ? 3.693 -24.875 -4.094 1 98.88 70 LEU B N 1
ATOM 2237 C CA . LEU B 1 70 ? 3.4 -23.594 -3.434 1 98.88 70 LEU B CA 1
ATOM 2238 C C . LEU B 1 70 ? 1.94 -23.547 -2.996 1 98.88 70 LEU B C 1
ATOM 2240 O O . LEU B 1 70 ? 1.638 -23.078 -1.891 1 98.88 70 LEU B O 1
ATOM 2244 N N . ALA B 1 71 ? 1.073 -23.969 -3.879 1 98.94 71 ALA B N 1
ATOM 2245 C CA . ALA B 1 71 ? -0.35 -24 -3.553 1 98.94 71 ALA B CA 1
ATOM 2246 C C . ALA B 1 71 ? -0.616 -24.891 -2.348 1 98.94 71 ALA B C 1
ATOM 2248 O O . ALA B 1 71 ? -1.419 -24.547 -1.476 1 98.94 71 ALA B O 1
ATOM 2249 N N . ASP B 1 72 ? 0.049 -26.031 -2.297 1 98.88 72 ASP B N 1
ATOM 2250 C CA . ASP B 1 72 ? -0.103 -26.938 -1.164 1 98.88 72 ASP B CA 1
ATOM 2251 C C . ASP B 1 72 ? 0.343 -26.281 0.136 1 98.88 72 ASP B C 1
ATOM 2253 O O . ASP B 1 72 ? -0.347 -26.359 1.153 1 98.88 72 ASP B O 1
ATOM 2257 N N . LEU B 1 73 ? 1.464 -25.656 0.144 1 98.94 73 LEU B N 1
ATOM 2258 C CA . LEU B 1 73 ? 1.961 -24.953 1.32 1 98.94 73 LEU B CA 1
ATOM 2259 C C . LEU B 1 73 ? 1.007 -23.844 1.729 1 98.94 73 LEU B C 1
ATOM 2261 O O . LEU B 1 73 ? 0.708 -23.672 2.914 1 98.94 73 LEU B O 1
ATOM 2265 N N . TRP B 1 74 ? 0.541 -23.078 0.701 1 98.81 74 TRP B N 1
ATOM 2266 C CA . TRP B 1 74 ? -0.404 -22 0.959 1 98.81 74 TRP B CA 1
ATOM 2267 C C . TRP B 1 74 ? -1.65 -22.516 1.665 1 98.81 74 TRP B C 1
ATOM 2269 O O . TRP B 1 74 ? -2.104 -21.938 2.65 1 98.81 74 TRP B O 1
ATOM 2279 N N . ARG B 1 75 ? -2.176 -23.656 1.203 1 98.69 75 ARG B N 1
ATOM 2280 C CA . ARG B 1 75 ? -3.354 -24.266 1.811 1 98.69 75 ARG B CA 1
ATOM 2281 C C . ARG B 1 75 ? -3.08 -24.672 3.258 1 98.69 75 ARG B C 1
ATOM 2283 O O . ARG B 1 75 ? -3.932 -24.484 4.129 1 98.69 75 ARG B O 1
ATOM 2290 N N . ARG B 1 76 ? -1.927 -25.172 3.502 1 98.25 76 ARG B N 1
ATOM 2291 C CA . ARG B 1 76 ? -1.56 -25.562 4.855 1 98.25 76 ARG B CA 1
ATOM 2292 C C . ARG B 1 76 ? -1.505 -24.375 5.789 1 98.25 76 ARG B C 1
ATOM 2294 O O . ARG B 1 76 ? -1.827 -24.484 6.977 1 98.25 76 ARG B O 1
ATOM 2301 N N . GLY B 1 77 ? -1.084 -23.25 5.27 1 98 77 GLY B N 1
ATOM 2302 C CA . GLY B 1 77 ? -0.917 -22.062 6.094 1 98 77 GLY B CA 1
ATOM 2303 C C . GLY B 1 77 ? -2.209 -21.297 6.305 1 98 77 GLY B C 1
ATOM 2304 O O . GLY B 1 77 ? -2.297 -20.453 7.195 1 98 77 GLY B O 1
ATOM 2305 N N . LEU B 1 78 ? -3.227 -21.578 5.492 1 95.12 78 LEU B N 1
ATOM 2306 C CA . LEU B 1 78 ? -4.48 -20.828 5.52 1 95.12 78 LEU B CA 1
ATOM 2307 C C . LEU B 1 78 ? -5.121 -20.891 6.902 1 95.12 78 LEU B C 1
ATOM 2309 O O . LEU B 1 78 ? -5.312 -21.984 7.449 1 95.12 78 LEU B O 1
ATOM 2313 N N . GLY B 1 79 ? -5.355 -19.734 7.469 1 89.38 79 GLY B N 1
ATOM 2314 C CA . GLY B 1 79 ? -6.098 -19.641 8.719 1 89.38 79 GLY B CA 1
ATOM 2315 C C . GLY B 1 79 ? -5.219 -19.797 9.945 1 89.38 79 GLY B C 1
ATOM 2316 O O . GLY B 1 79 ? -5.676 -19.594 11.07 1 89.38 79 GLY B O 1
ATOM 2317 N N . GLN B 1 80 ? -3.984 -20.203 9.781 1 91.56 80 GLN B N 1
ATOM 2318 C CA . GLN B 1 80 ? -3.086 -20.344 10.922 1 91.56 80 GLN B CA 1
ATOM 2319 C C . GLN B 1 80 ? -2.775 -19 11.547 1 91.56 80 GLN B C 1
ATOM 2321 O O . GLN B 1 80 ? -2.365 -18.062 10.859 1 91.56 80 GLN B O 1
ATOM 2326 N N . GLY B 1 81 ? -3.068 -18.906 12.859 1 84.12 81 GLY B N 1
ATOM 2327 C CA . GLY B 1 81 ? -2.752 -17.703 13.602 1 84.12 81 GLY B CA 1
ATOM 2328 C C . GLY B 1 81 ? -3.828 -16.641 13.5 1 84.12 81 GLY B C 1
ATOM 2329 O O . GLY B 1 81 ? -3.688 -15.547 14.062 1 84.12 81 GLY B O 1
ATOM 2330 N N . ASP B 1 82 ? -4.84 -16.969 12.75 1 84.75 82 ASP B N 1
ATOM 2331 C CA . ASP B 1 82 ? -5.93 -16 12.633 1 84.75 82 ASP B CA 1
ATOM 2332 C C . ASP B 1 82 ? -6.633 -15.812 13.977 1 84.75 82 ASP B C 1
ATOM 2334 O O . ASP B 1 82 ? -6.859 -16.781 14.711 1 84.75 82 ASP B O 1
ATOM 2338 N N . GLU B 1 83 ? -6.773 -14.555 14.305 1 82.94 83 GLU B N 1
ATOM 2339 C CA . GLU B 1 83 ? -7.598 -14.234 15.461 1 82.94 83 GLU B CA 1
ATOM 2340 C C . GLU B 1 83 ? -9.062 -14.062 15.07 1 82.94 83 GLU B C 1
ATOM 2342 O O . GLU B 1 83 ? -9.367 -13.633 13.953 1 82.94 83 GLU B O 1
ATOM 2347 N N . PRO B 1 84 ? -9.883 -14.398 16.016 1 89.25 84 PRO B N 1
ATOM 2348 C CA . PRO B 1 84 ? -11.289 -14.148 15.719 1 89.25 84 PRO B CA 1
ATOM 2349 C C . PRO B 1 84 ? -11.586 -12.68 15.438 1 89.25 84 PRO B C 1
ATOM 2351 O O . PRO B 1 84 ? -10.953 -11.789 16.016 1 89.25 84 PRO B O 1
ATOM 2354 N N . MET B 1 85 ? -12.523 -12.508 14.539 1 93 85 MET B N 1
ATOM 2355 C CA . MET B 1 85 ? -12.984 -11.148 14.273 1 93 85 MET B CA 1
ATOM 2356 C C . MET B 1 85 ? -13.688 -10.562 15.492 1 93 85 MET B C 1
ATOM 2358 O O . MET B 1 85 ? -14.453 -11.258 16.156 1 93 85 MET B O 1
ATOM 2362 N N . SER B 1 86 ? -13.398 -9.336 15.852 1 95.31 86 SER B N 1
ATOM 2363 C CA . SER B 1 86 ? -14.125 -8.641 16.906 1 95.31 86 SER B CA 1
ATOM 2364 C C . SER B 1 86 ? -15.562 -8.344 16.484 1 95.31 86 SER B C 1
ATOM 2366 O O . SER B 1 86 ? -15.898 -8.445 15.297 1 95.31 86 SER B O 1
ATOM 2368 N N . PRO B 1 87 ? -16.422 -7.984 17.438 1 96.88 87 PRO B N 1
ATOM 2369 C CA . PRO B 1 87 ? -17.766 -7.559 17.062 1 96.88 87 PRO B CA 1
ATOM 2370 C C . PRO B 1 87 ? -17.766 -6.387 16.078 1 96.88 87 PRO B C 1
ATOM 2372 O O . PRO B 1 87 ? -18.578 -6.355 15.148 1 96.88 87 PRO B O 1
ATOM 2375 N N . ALA B 1 88 ? -16.875 -5.492 16.234 1 96.69 88 ALA B N 1
ATOM 2376 C CA . ALA B 1 88 ? -16.781 -4.352 15.32 1 96.69 88 ALA B CA 1
ATOM 2377 C C . ALA B 1 88 ? -16.359 -4.801 13.93 1 96.69 88 ALA B C 1
ATOM 2379 O O . ALA B 1 88 ? -16.875 -4.309 12.922 1 96.69 88 ALA B O 1
ATOM 2380 N N . ASP B 1 89 ? -15.414 -5.781 13.859 1 96.75 89 ASP B N 1
ATOM 2381 C CA . ASP B 1 89 ? -15.016 -6.355 12.578 1 96.75 89 ASP B CA 1
ATOM 2382 C C . ASP B 1 89 ? -16.219 -6.945 11.844 1 96.75 89 ASP B C 1
ATOM 2384 O O . ASP B 1 89 ? -16.422 -6.672 10.656 1 96.75 89 ASP B O 1
ATOM 2388 N N . LEU B 1 90 ? -16.938 -7.738 12.586 1 96.88 90 LEU B N 1
ATOM 2389 C CA . LEU B 1 90 ? -18.078 -8.43 12 1 96.88 90 LEU B CA 1
ATOM 2390 C C . LEU B 1 90 ? -19.109 -7.438 11.484 1 96.88 90 LEU B C 1
ATOM 2392 O O . LEU B 1 90 ? -19.641 -7.598 10.383 1 96.88 90 LEU B O 1
ATOM 2396 N N . ARG B 1 91 ? -19.391 -6.43 12.281 1 97.12 91 ARG B N 1
ATOM 2397 C CA . ARG B 1 91 ? -20.344 -5.406 11.859 1 97.12 91 ARG B CA 1
ATOM 2398 C C . ARG B 1 91 ? -19.938 -4.789 10.523 1 97.12 91 ARG B C 1
ATOM 2400 O O . ARG B 1 91 ? -20.75 -4.656 9.617 1 97.12 91 ARG B O 1
ATOM 2407 N N . ARG B 1 92 ? -18.672 -4.43 10.359 1 97.69 92 ARG B N 1
ATOM 2408 C CA . ARG B 1 92 ? -18.188 -3.779 9.141 1 97.69 92 ARG B CA 1
ATOM 2409 C C . ARG B 1 92 ? -18.156 -4.762 7.977 1 97.69 92 ARG B C 1
ATOM 2411 O O . ARG B 1 92 ? -18.594 -4.438 6.871 1 97.69 92 ARG B O 1
ATOM 2418 N N . ALA B 1 93 ? -17.672 -6.004 8.227 1 96.81 93 ALA B N 1
ATOM 2419 C CA . ALA B 1 93 ? -17.484 -7.008 7.176 1 96.81 93 ALA B CA 1
ATOM 2420 C C . ALA B 1 93 ? -18.828 -7.422 6.578 1 96.81 93 ALA B C 1
ATOM 2422 O O . ALA B 1 93 ? -18.922 -7.691 5.379 1 96.81 93 ALA B O 1
ATOM 2423 N N . TYR B 1 94 ? -19.875 -7.359 7.383 1 94.75 94 TYR B N 1
ATOM 2424 C CA . TYR B 1 94 ? -21.188 -7.832 6.949 1 94.75 94 TYR B CA 1
ATOM 2425 C C . TYR B 1 94 ? -22.125 -6.66 6.668 1 94.75 94 TYR B C 1
ATOM 2427 O O . TYR B 1 94 ? -23.344 -6.844 6.562 1 94.75 94 TYR B O 1
ATOM 2435 N N . ALA B 1 95 ? -21.547 -5.492 6.586 1 91.44 95 ALA B N 1
ATOM 2436 C CA . ALA B 1 95 ? -22.375 -4.309 6.367 1 91.44 95 ALA B CA 1
ATOM 2437 C C . ALA B 1 95 ? -23.156 -4.43 5.066 1 91.44 95 ALA B C 1
ATOM 2439 O O . ALA B 1 95 ? -24.266 -3.906 4.961 1 91.44 95 ALA B O 1
ATOM 2440 N N . GLU B 1 96 ? -22.625 -4.969 4.008 1 93.75 96 GLU B N 1
ATOM 2441 C CA . GLU B 1 96 ? -23.328 -5.297 2.771 1 93.75 96 GLU B CA 1
ATOM 2442 C C . GLU B 1 96 ? -23.797 -6.75 2.771 1 93.75 96 GLU B C 1
ATOM 2444 O O . GLU B 1 96 ? -22.984 -7.672 2.748 1 93.75 96 GLU B O 1
ATOM 2449 N N . PRO B 1 97 ? -25.062 -6.922 2.727 1 93.5 97 PRO B N 1
ATOM 2450 C CA . PRO B 1 97 ? -25.562 -8.297 2.74 1 93.5 97 PRO B CA 1
ATOM 2451 C C . PRO B 1 97 ? -24.969 -9.148 1.622 1 93.5 97 PRO B C 1
ATOM 2453 O O . PRO B 1 97 ? -24.891 -8.703 0.475 1 93.5 97 PRO B O 1
ATOM 2456 N N . GLY B 1 98 ? -24.5 -10.359 2.027 1 94.94 98 GLY B N 1
ATOM 2457 C CA . GLY B 1 98 ? -24 -11.305 1.041 1 94.94 98 GLY B CA 1
ATOM 2458 C C . GLY B 1 98 ? -22.516 -11.148 0.767 1 94.94 98 GLY B C 1
ATOM 2459 O O . GLY B 1 98 ? -21.906 -12.008 0.125 1 94.94 98 GLY B O 1
ATOM 2460 N N . SER B 1 99 ? -21.953 -10.039 1.297 1 93.88 99 SER B N 1
ATOM 2461 C CA . SER B 1 99 ? -20.562 -9.734 0.988 1 93.88 99 SER B CA 1
ATOM 2462 C C . SER B 1 99 ? -19.625 -10.828 1.493 1 93.88 99 SER B C 1
ATOM 2464 O O . SER B 1 99 ? -18.781 -11.312 0.748 1 93.88 99 SER B O 1
ATOM 2466 N N . MET B 1 100 ? -19.812 -11.297 2.709 1 96.38 100 MET B N 1
ATOM 2467 C CA . MET B 1 100 ? -18.891 -12.258 3.299 1 96.38 100 MET B CA 1
ATOM 2468 C C . MET B 1 100 ? -19.125 -13.656 2.732 1 96.38 100 MET B C 1
ATOM 2470 O O . MET B 1 100 ? -18.188 -14.445 2.602 1 96.38 100 MET B O 1
ATOM 2474 N N . GLU B 1 101 ? -20.359 -13.938 2.338 1 96.38 101 GLU B N 1
ATOM 2475 C CA . GLU B 1 101 ? -20.625 -15.195 1.636 1 96.38 101 GLU B CA 1
ATOM 2476 C C . GLU B 1 101 ? -19.812 -15.266 0.337 1 96.38 101 GLU B C 1
ATOM 2478 O O . GLU B 1 101 ? -19.281 -16.328 -0.011 1 96.38 101 GLU B O 1
ATOM 2483 N N . ARG B 1 102 ? -19.766 -14.203 -0.395 1 95.81 102 ARG B N 1
ATOM 2484 C CA . ARG B 1 102 ? -18.984 -14.148 -1.631 1 95.81 102 ARG B CA 1
ATOM 2485 C C . ARG B 1 102 ? -17.5 -14.273 -1.348 1 95.81 102 ARG B C 1
ATOM 2487 O O . ARG B 1 102 ? -16.781 -14.977 -2.068 1 95.81 102 ARG B O 1
ATOM 2494 N N . VAL B 1 103 ? -17 -13.602 -0.249 1 96.19 103 VAL B N 1
ATOM 2495 C CA . VAL B 1 103 ? -15.602 -13.68 0.143 1 96.19 103 VAL B CA 1
ATOM 2496 C C . VAL B 1 103 ? -15.234 -15.125 0.461 1 96.19 103 VAL B C 1
ATOM 2498 O O . VAL B 1 103 ? -14.234 -15.641 -0.046 1 96.19 103 VAL B O 1
ATOM 2501 N N . TRP B 1 104 ? -16.078 -15.828 1.241 1 96.5 104 TRP B N 1
ATOM 2502 C CA . TRP B 1 104 ? -15.789 -17.188 1.659 1 96.5 104 TRP B CA 1
ATOM 2503 C C . TRP B 1 104 ? -15.867 -18.156 0.476 1 96.5 104 TRP B C 1
ATOM 2505 O O . TRP B 1 104 ? -15.047 -19.062 0.351 1 96.5 104 TRP B O 1
ATOM 2515 N N . SER B 1 105 ? -16.844 -17.922 -0.36 1 98.25 105 SER B N 1
ATOM 2516 C CA . SER B 1 105 ? -16.953 -18.719 -1.572 1 98.25 105 SER B CA 1
ATOM 2517 C C . SER B 1 105 ? -15.734 -18.562 -2.465 1 98.25 105 SER B C 1
ATOM 2519 O O . SER B 1 105 ? -15.211 -19.531 -3 1 98.25 105 SER B O 1
ATOM 2521 N N . GLY B 1 106 ? -15.289 -17.297 -2.627 1 98.25 106 GLY B N 1
ATOM 2522 C CA . GLY B 1 106 ? -14.086 -17.016 -3.396 1 98.25 106 GLY B CA 1
ATOM 2523 C C . GLY B 1 106 ? -12.844 -17.672 -2.812 1 98.25 106 GLY B C 1
ATOM 2524 O O . GLY B 1 106 ? -12.016 -18.219 -3.549 1 98.25 106 GLY B O 1
ATOM 2525 N N . LEU B 1 107 ? -12.75 -17.609 -1.488 1 98 107 LEU B N 1
ATOM 2526 C CA . LEU B 1 107 ? -11.602 -18.219 -0.827 1 98 107 LEU B CA 1
ATOM 2527 C C . LEU B 1 107 ? -11.57 -19.719 -1.062 1 98 107 LEU B C 1
ATOM 2529 O O . LEU B 1 107 ? -10.516 -20.281 -1.361 1 98 107 LEU B O 1
ATOM 2533 N N . ARG B 1 108 ? -12.68 -20.375 -0.954 1 98.25 108 ARG B N 1
ATOM 2534 C CA . ARG B 1 108 ? -12.773 -21.812 -1.201 1 98.25 108 ARG B CA 1
ATOM 2535 C C . ARG B 1 108 ? -12.406 -22.141 -2.645 1 98.25 108 ARG B C 1
ATOM 2537 O O . ARG B 1 108 ? -11.648 -23.078 -2.9 1 98.25 108 ARG B O 1
ATOM 2544 N N . HIS B 1 109 ? -12.969 -21.344 -3.516 1 98.81 109 HIS B N 1
ATOM 2545 C CA . HIS B 1 109 ? -12.664 -21.547 -4.926 1 98.81 109 HIS B CA 1
ATOM 2546 C C . HIS B 1 109 ? -11.172 -21.391 -5.199 1 98.81 109 HIS B C 1
ATOM 2548 O O . HIS B 1 109 ? -10.586 -22.219 -5.906 1 98.81 109 HIS B O 1
ATOM 2554 N N . LEU B 1 110 ? -10.602 -20.375 -4.625 1 98.81 110 LEU B N 1
ATOM 2555 C CA . LEU B 1 110 ? -9.172 -20.156 -4.812 1 98.81 110 LEU B CA 1
ATOM 2556 C C . LEU B 1 110 ? -8.367 -21.312 -4.227 1 98.81 110 LEU B C 1
ATOM 2558 O O . LEU B 1 110 ? -7.422 -21.797 -4.852 1 98.81 110 LEU B O 1
ATOM 2562 N N . ALA B 1 111 ? -8.734 -21.75 -3.045 1 98.62 111 ALA B N 1
ATOM 2563 C CA . ALA B 1 111 ? -8.047 -22.859 -2.4 1 98.62 111 ALA B CA 1
ATOM 2564 C C . ALA B 1 111 ? -8.062 -24.094 -3.291 1 98.62 111 ALA B C 1
ATOM 2566 O O . ALA B 1 111 ? -7.055 -24.797 -3.416 1 98.62 111 ALA B O 1
ATOM 2567 N N . ASP B 1 112 ? -9.102 -24.312 -3.943 1 98.62 112 ASP B N 1
ATOM 2568 C CA . ASP B 1 112 ? -9.266 -25.484 -4.781 1 98.62 112 ASP B CA 1
ATOM 2569 C C . ASP B 1 112 ? -8.477 -25.359 -6.078 1 98.62 112 ASP B C 1
ATOM 2571 O O . ASP B 1 112 ? -8.141 -26.359 -6.711 1 98.62 112 ASP B O 1
ATOM 2575 N N . ASN B 1 113 ? -8.148 -24.094 -6.441 1 98.88 113 ASN B N 1
ATOM 2576 C CA . ASN B 1 113 ? -7.672 -23.922 -7.812 1 98.88 113 ASN B CA 1
ATOM 2577 C C . ASN B 1 113 ? -6.34 -23.188 -7.855 1 98.88 113 ASN B C 1
ATOM 2579 O O . ASN B 1 113 ? -5.801 -22.938 -8.938 1 98.88 113 ASN B O 1
ATOM 2583 N N . LEU B 1 114 ? -5.766 -22.875 -6.68 1 98.88 114 LEU B N 1
ATOM 2584 C CA . LEU B 1 114 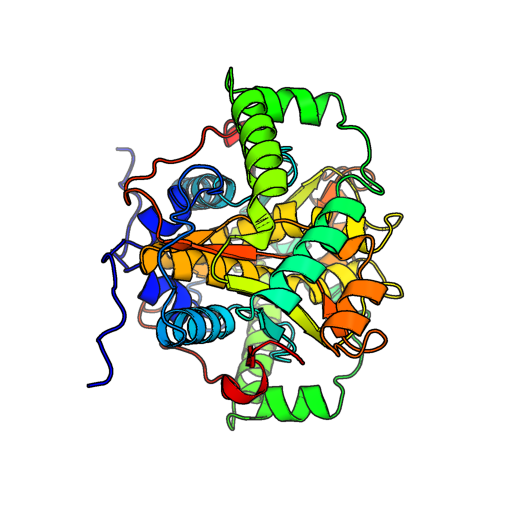? -4.59 -22.016 -6.66 1 98.88 114 LEU B CA 1
ATOM 2585 C C . LEU B 1 114 ? -3.48 -22.594 -7.535 1 98.88 114 LEU B C 1
ATOM 2587 O O . LEU B 1 114 ? -2.791 -21.844 -8.242 1 98.88 114 LEU B O 1
ATOM 2591 N N . HIS B 1 115 ? -3.297 -23.891 -7.57 1 98.75 115 HIS B N 1
ATOM 2592 C CA . HIS B 1 115 ? -2.234 -24.547 -8.328 1 98.75 115 HIS B CA 1
ATOM 2593 C C . HIS B 1 115 ? -2.453 -24.391 -9.828 1 98.75 115 HIS B C 1
ATOM 2595 O O . HIS B 1 115 ? -1.54 -24.625 -10.625 1 98.75 115 HIS B O 1
ATOM 2601 N N . ARG B 1 116 ? -3.654 -24 -10.234 1 98.69 116 ARG B N 1
ATOM 2602 C CA . ARG B 1 116 ? -3.986 -23.859 -11.648 1 98.69 116 ARG B CA 1
ATOM 2603 C C . ARG B 1 116 ? -3.756 -22.438 -12.133 1 98.69 116 ARG B C 1
ATOM 2605 O O . ARG B 1 116 ? -3.738 -22.188 -13.336 1 98.69 116 ARG B O 1
ATOM 2612 N N . VAL B 1 117 ? -3.652 -21.484 -11.242 1 98.88 117 VAL B N 1
ATOM 2613 C CA . VAL B 1 117 ? -3.441 -20.094 -11.633 1 98.88 117 VAL B CA 1
ATOM 2614 C C . VAL B 1 117 ? -2.121 -19.969 -12.391 1 98.88 117 VAL B C 1
ATOM 2616 O O . VAL B 1 117 ? -1.098 -20.5 -11.961 1 98.88 117 VAL B O 1
ATOM 2619 N N . PRO B 1 118 ? -2.096 -19.297 -13.531 1 98.88 118 PRO B N 1
ATOM 2620 C CA . PRO B 1 118 ? -0.933 -19.344 -14.422 1 98.88 118 PRO B CA 1
ATOM 2621 C C . PRO B 1 118 ? 0.317 -18.734 -13.797 1 98.88 118 PRO B C 1
ATOM 2623 O O . PRO B 1 118 ? 1.438 -19.109 -14.141 1 98.88 118 PRO B O 1
ATOM 2626 N N . ALA B 1 119 ? 0.177 -17.734 -12.914 1 98.94 119 ALA B N 1
ATOM 2627 C CA . ALA B 1 119 ? 1.331 -17.125 -12.25 1 98.94 119 ALA B CA 1
ATOM 2628 C C . ALA B 1 119 ? 1.027 -16.828 -10.781 1 98.94 119 ALA B C 1
ATOM 2630 O O . ALA B 1 119 ? -0.063 -16.359 -10.453 1 98.94 119 ALA B O 1
ATOM 2631 N N . LEU B 1 120 ? 1.936 -17.188 -9.898 1 98.94 120 LEU B N 1
ATOM 2632 C CA . LEU B 1 120 ? 1.927 -16.812 -8.492 1 98.94 120 LEU B CA 1
ATOM 2633 C C . LEU B 1 120 ? 3.09 -15.875 -8.172 1 98.94 120 LEU B C 1
ATOM 2635 O O . LEU B 1 120 ? 4.234 -16.156 -8.531 1 98.94 120 LEU B O 1
ATOM 2639 N N . VAL B 1 121 ? 2.775 -14.758 -7.582 1 99 121 VAL B N 1
ATOM 2640 C CA . VAL B 1 121 ? 3.795 -13.75 -7.301 1 99 121 VAL B CA 1
ATOM 2641 C C . VAL B 1 121 ? 3.99 -13.617 -5.793 1 99 121 VAL B C 1
ATOM 2643 O O . VAL B 1 121 ? 3.023 -13.453 -5.047 1 99 121 VAL B O 1
ATOM 2646 N N . ILE B 1 122 ? 5.211 -13.711 -5.312 1 98.94 122 ILE B N 1
ATOM 2647 C CA . ILE B 1 122 ? 5.578 -13.531 -3.912 1 98.94 122 ILE B CA 1
ATOM 2648 C C . ILE B 1 122 ? 6.41 -12.258 -3.756 1 98.94 122 ILE B C 1
ATOM 2650 O O . ILE B 1 122 ? 7.613 -12.266 -4.012 1 98.94 122 ILE B O 1
ATOM 2654 N N . PRO B 1 123 ? 5.805 -11.195 -3.354 1 98.94 123 PRO B N 1
ATOM 2655 C CA . PRO B 1 123 ? 6.598 -10.016 -2.996 1 98.94 123 PRO B CA 1
ATOM 2656 C C . PRO B 1 123 ? 7.43 -10.227 -1.732 1 98.94 123 PRO B C 1
ATOM 2658 O O . PRO B 1 123 ? 6.969 -10.867 -0.786 1 98.94 123 PRO B O 1
ATOM 2661 N N . CYS B 1 124 ? 8.609 -9.711 -1.722 1 98.94 124 CYS B N 1
ATOM 2662 C CA . CYS B 1 124 ? 9.586 -9.875 -0.65 1 98.94 124 CYS B CA 1
ATOM 2663 C C . CYS B 1 124 ? 10.289 -8.555 -0.352 1 98.94 124 CYS B C 1
ATOM 2665 O O . CYS B 1 124 ? 10.25 -7.625 -1.16 1 98.94 124 CYS B O 1
ATOM 2667 N N . ILE B 1 125 ? 10.875 -8.5 0.757 1 98.81 125 ILE B N 1
ATOM 2668 C CA . ILE B 1 125 ? 11.695 -7.348 1.126 1 98.81 125 ILE B CA 1
ATOM 2669 C C . ILE B 1 125 ? 12.93 -7.82 1.894 1 98.81 125 ILE B C 1
ATOM 2671 O O . ILE B 1 125 ? 12.836 -8.711 2.744 1 98.81 125 ILE B O 1
ATOM 2675 N N . GLU B 1 126 ? 14.094 -7.285 1.554 1 98.25 126 GLU B N 1
ATOM 2676 C CA . GLU B 1 126 ? 15.312 -7.555 2.316 1 98.25 126 GLU B CA 1
ATOM 2677 C C . GLU B 1 126 ? 15.188 -7.051 3.752 1 98.25 126 GLU B C 1
ATOM 2679 O O . GLU B 1 126 ? 14.766 -5.918 3.984 1 98.25 126 GLU B O 1
ATOM 2684 N N . GLY B 1 127 ? 15.578 -7.895 4.707 1 96.88 127 GLY B N 1
ATOM 2685 C CA . GLY B 1 127 ? 15.398 -7.641 6.129 1 96.88 127 GLY B CA 1
ATOM 2686 C C . GLY B 1 127 ? 14.18 -8.344 6.707 1 96.88 127 GLY B C 1
ATOM 2687 O O . GLY B 1 127 ? 13.297 -8.773 5.969 1 96.88 127 GLY B O 1
ATOM 2688 N N . ARG B 1 128 ? 14.172 -8.5 8.016 1 96.62 128 ARG B N 1
ATOM 2689 C CA . ARG B 1 128 ? 13.055 -9.133 8.703 1 96.62 128 ARG B CA 1
ATOM 2690 C C . ARG B 1 128 ? 12.508 -8.234 9.805 1 96.62 128 ARG B C 1
ATOM 2692 O O . ARG B 1 128 ? 13.234 -7.391 10.344 1 96.62 128 ARG B O 1
ATOM 2699 N N . ALA B 1 129 ? 11.273 -8.367 10.133 1 95.25 129 ALA B N 1
ATOM 2700 C CA . ALA B 1 129 ? 10.602 -7.414 11.008 1 95.25 129 ALA B CA 1
ATOM 2701 C C . ALA B 1 129 ? 10.477 -7.969 12.43 1 95.25 129 ALA B C 1
ATOM 2703 O O . ALA B 1 129 ? 10.062 -7.258 13.344 1 95.25 129 ALA B O 1
ATOM 2704 N N . GLU B 1 130 ? 10.789 -9.234 12.688 1 90.56 130 GLU B N 1
ATOM 2705 C CA . GLU B 1 130 ? 10.523 -9.938 13.938 1 90.56 130 GLU B CA 1
ATOM 2706 C C . GLU B 1 130 ? 11.102 -9.172 15.133 1 90.56 130 GLU B C 1
ATOM 2708 O O . GLU B 1 130 ? 10.5 -9.141 16.203 1 90.56 130 GLU B O 1
ATOM 2713 N N . HIS B 1 131 ? 12.211 -8.492 14.977 1 88.75 131 HIS B N 1
ATOM 2714 C CA . HIS B 1 131 ? 12.898 -7.93 16.141 1 88.75 131 HIS B CA 1
ATOM 2715 C C . HIS B 1 131 ? 12.805 -6.41 16.141 1 88.75 131 HIS B C 1
ATOM 2717 O O . HIS B 1 131 ? 13.406 -5.75 16.984 1 88.75 131 HIS B O 1
ATOM 2723 N N . LEU B 1 132 ? 12.047 -5.902 15.25 1 93.06 132 LEU B N 1
ATOM 2724 C CA . LEU B 1 132 ? 11.93 -4.453 15.148 1 93.06 132 LEU B CA 1
ATOM 2725 C C . LEU B 1 132 ? 10.852 -3.926 16.094 1 93.06 132 LEU B C 1
ATOM 2727 O O . LEU B 1 132 ? 9.828 -4.582 16.297 1 93.06 132 LEU B O 1
ATOM 2731 N N . ALA B 1 133 ? 11.172 -2.75 16.625 1 93.38 133 ALA B N 1
ATOM 2732 C CA . ALA B 1 133 ? 10.117 -2.041 17.328 1 93.38 133 ALA B CA 1
ATOM 2733 C C . ALA B 1 133 ? 9.023 -1.568 16.375 1 93.38 133 ALA B C 1
ATOM 2735 O O . ALA B 1 133 ? 9.219 -1.562 15.164 1 93.38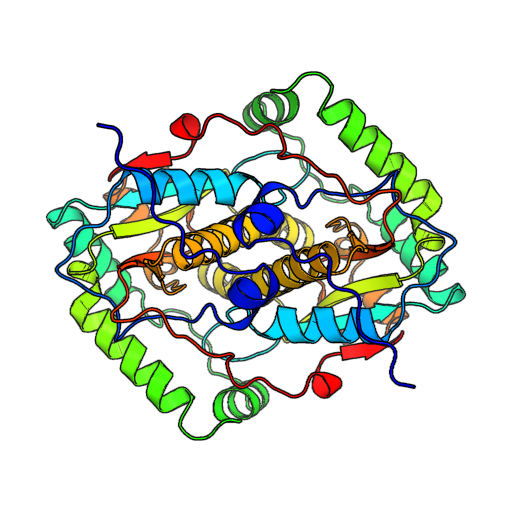 133 ALA B O 1
ATOM 2736 N N . LEU B 1 134 ? 7.883 -1.219 16.922 1 93.62 134 LEU B N 1
ATOM 2737 C CA . LEU B 1 134 ? 6.684 -0.954 16.125 1 93.62 134 LEU B CA 1
ATOM 2738 C C . LEU B 1 134 ? 6.934 0.153 15.117 1 93.62 134 LEU B C 1
ATOM 2740 O O . LEU B 1 134 ? 6.57 0.02 13.945 1 93.62 134 LEU B O 1
ATOM 2744 N N . PRO B 1 135 ? 7.648 1.312 15.469 1 93.81 135 PRO B N 1
ATOM 2745 C CA . PRO B 1 135 ? 7.934 2.338 14.461 1 93.81 135 PRO B CA 1
ATOM 2746 C C . PRO B 1 135 ? 8.766 1.804 13.297 1 93.81 135 PRO B C 1
ATOM 2748 O O . PRO B 1 135 ? 8.492 2.141 12.141 1 93.81 135 PRO B O 1
ATOM 2751 N N . GLN B 1 136 ? 9.672 0.922 13.625 1 94.69 136 GLN B N 1
ATOM 2752 C CA . GLN B 1 136 ? 10.516 0.342 12.586 1 94.69 136 GLN B CA 1
ATOM 2753 C C . GLN B 1 136 ? 9.742 -0.672 11.75 1 94.69 136 GLN B C 1
ATOM 2755 O O . GLN B 1 136 ? 9.992 -0.821 10.555 1 94.69 136 GLN B O 1
ATOM 2760 N N . GLN B 1 137 ? 8.812 -1.388 12.359 1 96.12 137 GLN B N 1
ATOM 2761 C CA . GLN B 1 137 ? 7.957 -2.305 11.617 1 96.12 137 GLN B CA 1
ATOM 2762 C C . GLN B 1 137 ? 7.117 -1.557 10.586 1 96.12 137 GLN B C 1
ATOM 2764 O O . GLN B 1 137 ? 7.016 -1.983 9.43 1 96.12 137 GLN B O 1
ATOM 2769 N N . ALA B 1 138 ? 6.52 -0.418 11.031 1 96.44 138 ALA B N 1
ATOM 2770 C CA . ALA B 1 138 ? 5.703 0.384 10.117 1 96.44 138 ALA B CA 1
ATOM 2771 C C . ALA B 1 138 ? 6.523 0.853 8.922 1 96.44 138 ALA B 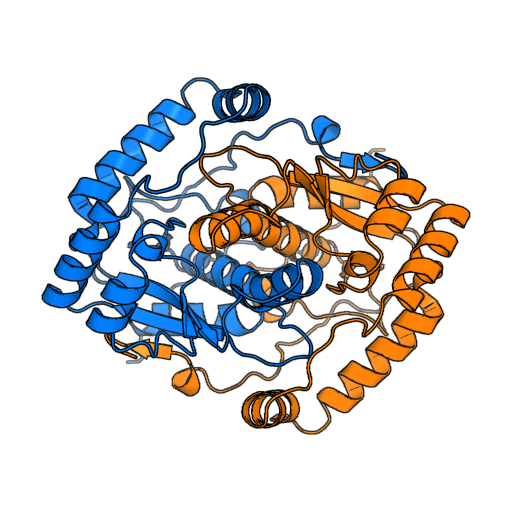C 1
ATOM 2773 O O . ALA B 1 138 ? 6.051 0.805 7.781 1 96.44 138 ALA B O 1
ATOM 2774 N N . SER B 1 139 ? 7.73 1.274 9.18 1 96 139 SER B N 1
ATOM 2775 C CA . SER B 1 139 ? 8.617 1.717 8.109 1 96 139 SER B CA 1
ATOM 2776 C C . SER B 1 139 ? 8.992 0.56 7.191 1 96 139 SER B C 1
ATOM 2778 O O . SER B 1 139 ? 9.047 0.718 5.969 1 96 139 SER B O 1
ATOM 2780 N N . HIS B 1 140 ? 9.273 -0.6 7.773 1 96.75 140 HIS B N 1
ATOM 2781 C CA . HIS B 1 140 ? 9.664 -1.777 7.008 1 96.75 140 HIS B CA 1
ATOM 2782 C C . HIS B 1 140 ? 8.547 -2.236 6.082 1 96.75 140 HIS B C 1
ATOM 2784 O O . HIS B 1 140 ? 8.742 -2.369 4.875 1 96.75 140 HIS B O 1
ATOM 2790 N N . PHE B 1 141 ? 7.363 -2.377 6.629 1 98.38 141 PHE B N 1
ATOM 2791 C CA . PHE B 1 141 ? 6.215 -2.787 5.832 1 98.38 141 PHE B CA 1
ATOM 2792 C C . PHE B 1 141 ? 5.809 -1.684 4.859 1 98.38 141 PHE B C 1
ATOM 2794 O O . PHE B 1 141 ? 5.379 -1.963 3.738 1 98.38 141 PHE B O 1
ATOM 2801 N N . GLY B 1 142 ? 5.941 -0.418 5.273 1 98.44 142 GLY B N 1
ATOM 2802 C CA . GLY B 1 142 ? 5.656 0.716 4.406 1 98.44 142 GLY B CA 1
ATOM 2803 C C . GLY B 1 142 ? 6.59 0.808 3.217 1 98.44 142 GLY B C 1
ATOM 2804 O O . GLY B 1 142 ? 6.312 1.532 2.258 1 98.44 142 GLY B O 1
ATOM 2805 N N . SER B 1 143 ? 7.668 0.069 3.238 1 98.31 143 SER B N 1
ATOM 2806 C CA . SER B 1 143 ? 8.664 0.093 2.176 1 98.31 143 SER B CA 1
ATOM 2807 C C . SER B 1 143 ? 8.398 -0.996 1.142 1 98.31 143 SER B C 1
ATOM 2809 O O . SER B 1 143 ? 9.102 -1.087 0.133 1 98.31 143 SER B O 1
ATOM 2811 N N . ILE B 1 144 ? 7.355 -1.799 1.335 1 98.88 144 ILE B N 1
ATOM 2812 C CA . ILE B 1 144 ? 7.125 -2.885 0.389 1 98.88 144 ILE B CA 1
ATOM 2813 C C . ILE B 1 144 ? 5.637 -2.973 0.058 1 98.88 144 ILE B C 1
ATOM 2815 O O . ILE B 1 144 ? 5.262 -3.236 -1.087 1 98.88 144 ILE B O 1
ATOM 2819 N N . LEU B 1 145 ? 4.746 -2.727 0.969 1 98.94 145 LEU B N 1
ATOM 2820 C CA . LEU B 1 145 ? 3.336 -3.033 0.754 1 98.94 145 LEU B CA 1
ATOM 2821 C C . LEU B 1 145 ? 2.715 -2.062 -0.245 1 98.94 145 LEU B C 1
ATOM 2823 O O . LEU B 1 145 ? 1.854 -2.449 -1.038 1 98.94 145 LEU B O 1
ATOM 2827 N N . PRO B 1 146 ? 3.137 -0.758 -0.262 1 98.94 146 PRO B N 1
ATOM 2828 C CA . PRO B 1 146 ? 2.678 0.088 -1.367 1 98.94 146 PRO B CA 1
ATOM 2829 C C . PRO B 1 146 ? 3.09 -0.454 -2.734 1 98.94 146 PRO B C 1
ATOM 2831 O O . PRO B 1 146 ? 2.32 -0.365 -3.695 1 98.94 146 PRO B O 1
ATOM 2834 N N . ALA B 1 147 ? 4.27 -1.018 -2.834 1 98.94 147 ALA B N 1
ATOM 2835 C CA . ALA B 1 147 ? 4.719 -1.608 -4.094 1 98.94 147 ALA B CA 1
ATOM 2836 C C . ALA B 1 147 ? 3.863 -2.816 -4.465 1 98.94 147 ALA B C 1
ATOM 2838 O O . ALA B 1 147 ? 3.508 -2.996 -5.633 1 98.94 147 ALA B O 1
ATOM 2839 N N . VAL B 1 148 ? 3.549 -3.629 -3.508 1 98.94 148 VAL B N 1
ATOM 2840 C CA . VAL B 1 148 ? 2.691 -4.785 -3.748 1 98.94 148 VAL B CA 1
ATOM 2841 C C . VAL B 1 148 ? 1.336 -4.324 -4.277 1 98.94 148 VAL B C 1
ATOM 2843 O O . VAL B 1 148 ? 0.829 -4.867 -5.262 1 98.94 148 VAL B O 1
ATOM 2846 N N . TRP B 1 149 ? 0.797 -3.303 -3.645 1 98.94 149 TRP B N 1
ATOM 2847 C CA . TRP B 1 149 ? -0.49 -2.775 -4.082 1 98.94 149 TRP B CA 1
ATOM 2848 C C . TRP B 1 149 ? -0.385 -2.172 -5.477 1 98.94 149 TRP B C 1
ATOM 2850 O O . TRP B 1 149 ? -1.265 -2.375 -6.316 1 98.94 149 TRP B O 1
ATOM 2860 N N . SER B 1 150 ? 0.664 -1.448 -5.77 1 99 150 SER B N 1
ATOM 2861 C CA . SER B 1 150 ? 0.885 -0.916 -7.109 1 99 150 SER B CA 1
ATOM 2862 C C . SER B 1 150 ? 0.968 -2.035 -8.141 1 99 150 SER B C 1
ATOM 2864 O O . SER B 1 150 ? 0.522 -1.87 -9.281 1 99 150 SER B O 1
ATOM 2866 N N . PHE B 1 151 ? 1.563 -3.172 -7.773 1 99 151 PHE B N 1
ATOM 2867 C CA . PHE B 1 151 ? 1.593 -4.32 -8.672 1 99 151 PHE B CA 1
ATOM 2868 C C . PHE B 1 151 ? 0.18 -4.754 -9.047 1 99 151 PHE B C 1
ATOM 2870 O O . PHE B 1 151 ? -0.119 -4.961 -10.219 1 99 151 PHE B O 1
ATOM 2877 N N . LEU B 1 152 ? -0.696 -4.855 -8.055 1 99 152 LEU B N 1
ATOM 2878 C CA . LEU B 1 152 ? -2.07 -5.277 -8.305 1 99 152 LEU B CA 1
ATOM 2879 C C . LEU B 1 152 ? -2.805 -4.25 -9.156 1 99 152 LEU B C 1
ATOM 2881 O O . LEU B 1 152 ? -3.564 -4.613 -10.062 1 99 152 LEU B O 1
ATOM 2885 N N . LEU B 1 153 ? -2.578 -2.977 -8.891 1 98.94 153 LEU B N 1
ATOM 2886 C CA . LEU B 1 153 ? -3.203 -1.92 -9.68 1 98.94 153 LEU B CA 1
ATOM 2887 C C . LEU B 1 153 ? -2.711 -1.954 -11.117 1 98.94 153 LEU B C 1
ATOM 2889 O O . LEU B 1 153 ? -3.5 -1.788 -12.055 1 98.94 153 LEU B O 1
ATOM 2893 N N . ALA B 1 154 ? -1.424 -2.156 -11.281 1 98.94 154 ALA B N 1
ATOM 2894 C CA . ALA B 1 154 ? -0.855 -2.279 -12.625 1 98.94 154 ALA B CA 1
ATOM 2895 C C . ALA B 1 154 ? -1.423 -3.496 -13.352 1 98.94 154 ALA B C 1
ATOM 2897 O O . ALA B 1 154 ? -1.766 -3.416 -14.531 1 98.94 154 ALA B O 1
ATOM 2898 N N . ALA B 1 155 ? -1.494 -4.629 -12.641 1 98.88 155 ALA B N 1
ATOM 2899 C CA . ALA B 1 155 ? -2.092 -5.828 -13.219 1 98.88 155 ALA B CA 1
ATOM 2900 C C . ALA B 1 155 ? -3.504 -5.547 -13.727 1 98.88 155 ALA B C 1
ATOM 2902 O O . ALA B 1 155 ? -3.852 -5.918 -14.852 1 98.88 155 ALA B O 1
ATOM 2903 N N . ARG B 1 156 ? -4.281 -4.867 -12.945 1 98.75 156 ARG B N 1
ATOM 2904 C CA . ARG B 1 156 ? -5.633 -4.469 -13.32 1 98.75 156 ARG B CA 1
ATOM 2905 C C . ARG B 1 156 ? -5.621 -3.635 -14.602 1 98.75 156 ARG B C 1
ATOM 2907 O O . ARG B 1 156 ? -6.449 -3.84 -15.492 1 98.75 156 ARG B O 1
ATOM 2914 N N . ALA B 1 157 ? -4.738 -2.701 -14.648 1 98.69 157 ALA B N 1
ATOM 2915 C CA . ALA B 1 157 ? -4.641 -1.818 -15.812 1 98.69 157 ALA B CA 1
ATOM 2916 C C . ALA B 1 157 ? -4.316 -2.609 -17.078 1 98.69 157 ALA B C 1
ATOM 2918 O O . ALA B 1 157 ? -4.633 -2.174 -18.188 1 98.69 157 ALA B O 1
ATOM 2919 N N . HIS B 1 158 ? -3.73 -3.779 -16.969 1 98.38 158 HIS B N 1
ATOM 2920 C CA . HIS B 1 158 ? -3.299 -4.586 -18.094 1 98.38 158 HIS B CA 1
ATOM 2921 C C . HIS B 1 158 ? -4.227 -5.773 -18.312 1 98.38 158 HIS B C 1
ATOM 2923 O O . HIS B 1 158 ? -3.875 -6.723 -19.031 1 98.38 158 HIS B O 1
ATOM 2929 N N . GLY B 1 159 ? -5.363 -5.777 -17.688 1 98 159 GLY B N 1
ATOM 2930 C CA . GLY B 1 159 ? -6.395 -6.766 -17.938 1 98 159 GLY B CA 1
ATOM 2931 C C . GLY B 1 159 ? -6.223 -8.031 -17.125 1 98 159 GLY B C 1
ATOM 2932 O O . GLY B 1 159 ? -6.805 -9.07 -17.453 1 98 159 GLY B O 1
ATOM 2933 N N . LEU B 1 160 ? -5.355 -7.98 -16.141 1 98.75 160 LEU B N 1
ATOM 2934 C CA . LEU B 1 160 ? -5.133 -9.117 -15.25 1 98.75 160 LEU B CA 1
ATOM 2935 C C . LEU B 1 160 ? -5.91 -8.953 -13.953 1 98.75 160 LEU B C 1
ATOM 2937 O O . LEU B 1 160 ? -6.164 -7.832 -13.508 1 98.75 160 LEU B O 1
ATOM 2941 N N . GLY B 1 161 ? -6.387 -10.078 -13.406 1 98.75 161 GLY B N 1
ATOM 2942 C CA . GLY B 1 161 ? -6.973 -10.156 -12.078 1 98.75 161 GLY B CA 1
ATOM 2943 C C . GLY B 1 161 ? -6.027 -10.734 -11.047 1 98.75 161 GLY B C 1
ATOM 2944 O O . GLY B 1 161 ? -5.164 -11.547 -11.375 1 98.75 161 GLY B O 1
ATOM 2945 N N . THR B 1 162 ? -6.172 -10.328 -9.867 1 98.94 162 THR B N 1
ATOM 2946 C CA . THR B 1 162 ? -5.328 -10.719 -8.742 1 98.94 162 THR B CA 1
ATOM 2947 C C . THR B 1 162 ? -6.141 -10.766 -7.453 1 98.94 162 THR B C 1
ATOM 2949 O O . THR B 1 162 ? -7.27 -10.273 -7.406 1 98.94 162 THR B O 1
ATOM 2952 N N . VAL B 1 163 ? -5.586 -11.375 -6.469 1 98.81 163 VAL B N 1
ATOM 2953 C CA . VAL B 1 163 ? -6.094 -11.266 -5.105 1 98.81 163 VAL B CA 1
ATOM 2954 C C . VAL B 1 163 ? -4.93 -11.289 -4.117 1 98.81 163 VAL B C 1
ATOM 2956 O O . VAL B 1 163 ? -3.979 -12.062 -4.289 1 98.81 163 VAL B O 1
ATOM 2959 N N . TRP B 1 164 ? -4.965 -10.359 -3.154 1 98.81 164 TRP B N 1
ATOM 2960 C CA . TRP B 1 164 ? -3.992 -10.289 -2.07 1 98.81 164 TRP B CA 1
ATOM 2961 C C . TRP B 1 164 ? -4.246 -11.375 -1.035 1 98.81 164 TRP B C 1
ATOM 2963 O O . TRP B 1 164 ? -5.289 -11.391 -0.379 1 98.81 164 TRP B O 1
ATOM 2973 N N . THR B 1 165 ? -3.332 -12.375 -0.874 1 98.31 165 THR B N 1
ATOM 2974 C CA . THR B 1 165 ? -3.477 -13.422 0.136 1 98.31 165 THR B CA 1
ATOM 2975 C C . THR B 1 165 ? -2.205 -13.547 0.97 1 98.31 165 THR B C 1
ATOM 2977 O O . THR B 1 165 ? -1.172 -12.969 0.627 1 98.31 165 THR B O 1
ATOM 2980 N N . THR B 1 166 ? -2.318 -14.273 2.109 1 97.62 166 THR B N 1
ATOM 2981 C CA . THR B 1 166 ? -1.187 -14.32 3.027 1 97.62 166 THR B CA 1
ATOM 2982 C C . THR B 1 166 ? -0.992 -15.734 3.576 1 97.62 166 THR B C 1
ATOM 2984 O O . THR B 1 166 ? -0.317 -15.922 4.59 1 97.62 166 THR B O 1
ATOM 2987 N N . GLY B 1 167 ? -1.591 -16.734 2.979 1 97.5 167 GLY B N 1
ATOM 2988 C CA . GLY B 1 167 ? -1.513 -18.094 3.48 1 97.5 167 GLY B CA 1
ATOM 2989 C C . GLY B 1 167 ? -0.09 -18.625 3.574 1 97.5 167 GLY B C 1
ATOM 2990 O O . GLY B 1 167 ? 0.216 -19.453 4.426 1 97.5 167 GLY B O 1
ATOM 2991 N N . ASN B 1 168 ? 0.771 -18.109 2.736 1 98.69 168 ASN B N 1
ATOM 2992 C CA . ASN B 1 168 ? 2.156 -18.578 2.703 1 98.69 168 ASN B CA 1
ATOM 2993 C C . ASN B 1 168 ? 2.932 -18.109 3.93 1 98.69 168 ASN B C 1
ATOM 2995 O O . ASN B 1 168 ? 3.982 -18.672 4.254 1 98.69 168 ASN B O 1
ATOM 2999 N N . LEU B 1 169 ? 2.434 -17.141 4.625 1 98.06 169 LEU B N 1
ATOM 3000 C CA . LEU B 1 169 ? 3.24 -16.469 5.648 1 98.06 169 LEU B CA 1
ATOM 3001 C C . LEU B 1 169 ? 3.311 -17.312 6.914 1 98.06 169 LEU B C 1
ATOM 3003 O O . LEU B 1 169 ? 4.305 -17.281 7.641 1 98.06 169 LEU B O 1
ATOM 3007 N N . ALA B 1 170 ? 2.295 -18.141 7.184 1 97.44 170 ALA B N 1
ATOM 3008 C CA . ALA B 1 170 ? 2.322 -19.062 8.328 1 97.44 170 ALA B CA 1
ATOM 3009 C C . ALA B 1 170 ? 3.334 -20.188 8.109 1 97.44 170 ALA B C 1
ATOM 3011 O O . ALA B 1 170 ? 3.773 -20.828 9.062 1 97.44 170 ALA B O 1
ATOM 3012 N N . VAL B 1 171 ? 3.705 -20.484 6.906 1 98.44 171 VAL B N 1
ATOM 3013 C CA . VAL B 1 171 ? 4.672 -21.516 6.539 1 98.44 171 VAL B CA 1
ATOM 3014 C C . VAL B 1 171 ? 5.801 -20.891 5.719 1 98.44 171 VAL B C 1
ATOM 3016 O O . VAL B 1 171 ? 6.27 -21.484 4.746 1 98.44 171 VAL B O 1
ATOM 3019 N N . GLU B 1 172 ? 6.152 -19.703 6.109 1 98.69 172 GLU B N 1
ATOM 3020 C CA . GLU B 1 172 ? 7.082 -18.891 5.332 1 98.69 172 GLU B CA 1
ATOM 3021 C C . GLU B 1 172 ? 8.406 -19.609 5.117 1 98.69 172 GLU B C 1
ATOM 3023 O O . GLU B 1 172 ? 8.992 -19.547 4.035 1 98.69 172 GLU B O 1
ATOM 3028 N N . ARG B 1 173 ? 8.914 -20.266 6.141 1 98.62 173 ARG B N 1
ATOM 3029 C CA . ARG B 1 173 ? 10.203 -20.938 6.039 1 98.62 173 ARG B CA 1
ATOM 3030 C C . ARG B 1 173 ? 10.164 -22.031 4.977 1 98.62 173 ARG B C 1
ATOM 3032 O O . ARG B 1 173 ? 11.102 -22.188 4.195 1 98.62 173 ARG B O 1
ATOM 3039 N N . GLU B 1 174 ? 9.102 -22.828 4.938 1 98.88 174 GLU B N 1
ATOM 3040 C CA . GLU B 1 174 ? 8.961 -23.891 3.947 1 98.88 174 GLU B CA 1
ATOM 3041 C C . GLU B 1 174 ? 8.852 -23.328 2.537 1 98.88 174 GLU B C 1
ATOM 3043 O O . GLU B 1 174 ? 9.422 -23.859 1.593 1 98.88 174 GLU B O 1
ATOM 3048 N N . VAL B 1 175 ? 8.117 -22.188 2.4 1 98.94 175 VAL B N 1
ATOM 3049 C CA . VAL B 1 175 ? 8.008 -21.531 1.104 1 98.94 175 VAL B CA 1
ATOM 3050 C C . VAL B 1 175 ? 9.375 -21 0.679 1 98.94 175 VAL B C 1
ATOM 3052 O O . VAL B 1 175 ? 9.758 -21.125 -0.487 1 98.94 175 VAL B O 1
ATOM 3055 N N . ALA B 1 176 ? 10.086 -20.422 1.655 1 98.94 176 ALA B N 1
ATOM 3056 C CA . ALA B 1 176 ? 11.438 -19.938 1.374 1 98.94 176 ALA B CA 1
ATOM 3057 C C . ALA B 1 176 ? 12.336 -21.062 0.875 1 98.94 176 ALA B C 1
ATOM 3059 O O . ALA B 1 176 ? 13.086 -20.891 -0.088 1 98.94 176 ALA B O 1
ATOM 3060 N N . GLU B 1 177 ? 12.25 -22.188 1.501 1 98.88 177 GLU B N 1
ATOM 3061 C CA . GLU B 1 177 ? 13.031 -23.344 1.087 1 98.88 177 GLU B CA 1
ATOM 3062 C C . GLU B 1 177 ? 12.656 -23.797 -0.319 1 98.88 177 GLU B C 1
ATOM 3064 O O . GLU B 1 177 ? 13.523 -24.031 -1.157 1 98.88 177 GLU B O 1
ATOM 3069 N N . LEU B 1 178 ? 11.406 -23.859 -0.606 1 98.94 178 LEU B N 1
ATOM 3070 C CA . LEU B 1 178 ? 10.898 -24.297 -1.904 1 98.94 178 LEU B CA 1
ATOM 3071 C C . LEU B 1 178 ? 11.422 -23.406 -3.021 1 98.94 178 LEU B C 1
ATOM 3073 O O . LEU B 1 178 ? 11.781 -23.891 -4.094 1 98.94 178 LEU B O 1
ATOM 3077 N N . LEU B 1 179 ? 11.492 -22.062 -2.725 1 98.88 179 LEU B N 1
ATOM 3078 C CA . LEU B 1 179 ? 11.781 -21.094 -3.783 1 98.88 179 LEU B CA 1
ATOM 3079 C C . LEU B 1 179 ? 13.227 -20.609 -3.697 1 98.88 179 LEU B C 1
ATOM 3081 O O . LEU B 1 179 ? 13.664 -19.797 -4.52 1 98.88 179 LEU B O 1
ATOM 3085 N N . GLY B 1 180 ? 13.938 -21.047 -2.691 1 98.88 180 GLY B N 1
ATOM 3086 C CA . GLY B 1 180 ? 15.32 -20.641 -2.527 1 98.88 180 GLY B CA 1
ATOM 3087 C C . GLY B 1 180 ? 15.469 -19.219 -1.98 1 98.88 180 GLY B C 1
ATOM 3088 O O . GLY B 1 180 ? 16.484 -18.562 -2.213 1 98.88 180 GLY B O 1
ATOM 3089 N N . ILE B 1 181 ? 14.461 -18.688 -1.336 1 98.88 181 ILE B N 1
ATOM 3090 C CA . ILE B 1 181 ? 14.523 -17.375 -0.705 1 98.88 181 ILE B CA 1
ATOM 3091 C C . ILE B 1 181 ? 15.359 -17.453 0.572 1 98.88 181 ILE B C 1
ATOM 3093 O O . ILE B 1 181 ? 15.133 -18.328 1.413 1 98.88 181 ILE B O 1
ATOM 3097 N N . PRO B 1 182 ? 16.406 -16.641 0.714 1 98.81 182 PRO B N 1
ATOM 3098 C CA . PRO B 1 182 ? 17.156 -16.672 1.967 1 98.81 182 PRO B CA 1
ATOM 3099 C C . PRO B 1 182 ? 16.328 -16.234 3.17 1 98.81 182 PRO B C 1
ATOM 3101 O O . PRO B 1 182 ? 16.328 -15.047 3.525 1 98.81 182 PRO B O 1
ATOM 3104 N N . TYR B 1 183 ? 15.797 -17.156 3.877 1 98.44 183 TYR B N 1
ATOM 3105 C CA . TYR B 1 183 ? 14.773 -16.953 4.898 1 98.44 183 TYR B CA 1
ATOM 3106 C C . TYR B 1 183 ? 15.273 -15.992 5.977 1 98.44 183 TYR B C 1
ATOM 3108 O O . TYR B 1 183 ? 14.531 -15.117 6.43 1 98.44 183 TYR B O 1
ATOM 3116 N N . ASP B 1 184 ? 16.5 -16.031 6.328 1 97.81 184 ASP B N 1
ATOM 3117 C CA . ASP B 1 184 ? 17.016 -15.266 7.461 1 97.81 184 ASP B CA 1
ATOM 3118 C C . ASP B 1 184 ? 17.234 -13.805 7.082 1 97.81 184 ASP B C 1
ATOM 3120 O O . ASP B 1 184 ? 17.391 -12.945 7.953 1 97.81 184 ASP B O 1
ATOM 3124 N N . GLU B 1 185 ? 17.156 -13.523 5.781 1 97.81 185 GLU B N 1
ATOM 3125 C CA . GLU B 1 185 ? 17.516 -12.18 5.332 1 97.81 185 GLU B CA 1
ATOM 3126 C C . GLU B 1 185 ? 16.375 -11.516 4.57 1 97.81 185 GLU B C 1
ATOM 3128 O O . GLU B 1 185 ? 16.375 -10.305 4.363 1 97.81 185 GLU B O 1
ATOM 3133 N N . VAL B 1 186 ? 15.5 -12.328 4.098 1 98.56 186 VAL B N 1
ATOM 3134 C CA . VAL B 1 186 ? 14.453 -11.844 3.201 1 98.56 186 VAL B CA 1
ATOM 3135 C C . VAL B 1 186 ? 13.086 -12.305 3.705 1 98.56 186 VAL B C 1
ATOM 3137 O O . VAL B 1 186 ? 12.898 -13.484 4.004 1 98.56 186 VAL B O 1
ATOM 3140 N N . MET B 1 187 ? 12.227 -11.367 3.764 1 98.5 187 MET B N 1
ATOM 3141 C CA . MET B 1 187 ? 10.891 -11.664 4.27 1 98.5 187 MET B CA 1
ATOM 3142 C C . MET B 1 187 ? 9.867 -11.641 3.139 1 98.5 187 MET B C 1
ATOM 3144 O O . MET B 1 187 ? 9.938 -10.789 2.246 1 98.5 187 MET B O 1
ATOM 3148 N N . GLN B 1 188 ? 8.977 -12.641 3.15 1 98.88 188 GLN B N 1
ATOM 3149 C CA . GLN B 1 188 ? 7.805 -12.625 2.283 1 98.88 188 GLN B CA 1
ATOM 3150 C C . GLN B 1 188 ? 6.684 -11.789 2.887 1 98.88 188 GLN B C 1
ATOM 3152 O O . GLN B 1 188 ? 6.562 -11.695 4.109 1 98.88 188 GLN B O 1
ATOM 3157 N N . VAL B 1 189 ? 5.828 -11.18 2.047 1 98.81 189 VAL B N 1
ATOM 3158 C CA . VAL B 1 189 ? 4.824 -10.32 2.668 1 98.81 189 VAL B CA 1
ATOM 3159 C C . VAL B 1 189 ? 3.441 -10.656 2.119 1 98.81 189 VAL B C 1
ATOM 3161 O O . VAL B 1 189 ? 2.426 -10.211 2.658 1 98.81 189 VAL B O 1
ATOM 3164 N N . ALA B 1 190 ? 3.314 -11.484 1.058 1 98.81 190 ALA B N 1
ATOM 3165 C CA . ALA B 1 190 ? 2.045 -11.891 0.464 1 98.81 190 ALA B CA 1
ATOM 3166 C C . ALA B 1 190 ? 2.254 -12.984 -0.578 1 98.81 190 ALA B C 1
ATOM 3168 O O . ALA B 1 190 ? 3.391 -13.359 -0.877 1 98.81 190 ALA B O 1
ATOM 3169 N N . LEU B 1 191 ? 1.232 -13.57 -1.021 1 98.94 191 LEU B N 1
ATOM 3170 C CA . LEU B 1 191 ? 1.152 -14.391 -2.229 1 98.94 191 LEU B CA 1
ATOM 3171 C C . LEU B 1 191 ? 0.022 -13.914 -3.133 1 98.94 191 LEU B C 1
ATOM 3173 O O . LEU B 1 191 ? -1.131 -13.828 -2.703 1 98.94 191 LEU B O 1
ATOM 3177 N N . ILE B 1 192 ? 0.331 -13.594 -4.387 1 98.94 192 ILE B N 1
ATOM 3178 C CA . ILE B 1 192 ? -0.627 -12.992 -5.305 1 98.94 192 ILE B CA 1
ATOM 3179 C C . ILE B 1 192 ? -0.832 -13.898 -6.512 1 98.94 192 ILE B C 1
ATOM 3181 O O . ILE B 1 192 ? 0.031 -13.984 -7.391 1 98.94 192 ILE B O 1
ATOM 3185 N N . PRO B 1 193 ? -1.946 -14.57 -6.605 1 98.94 193 PRO B N 1
ATOM 3186 C CA . PRO B 1 193 ? -2.311 -15.203 -7.871 1 98.94 193 PRO B CA 1
ATOM 3187 C C . PRO B 1 193 ? -2.619 -14.195 -8.977 1 98.94 193 PRO B C 1
ATOM 3189 O O . PRO B 1 193 ? -3.221 -13.148 -8.711 1 98.94 193 PRO B O 1
ATOM 3192 N N . VAL B 1 194 ? -2.158 -14.492 -10.18 1 98.94 194 VAL B N 1
ATOM 3193 C CA . VAL B 1 194 ? -2.338 -13.578 -11.297 1 98.94 194 VAL B CA 1
ATOM 3194 C C . VAL B 1 194 ? -2.824 -14.344 -12.523 1 98.94 194 VAL B C 1
ATOM 3196 O O . VAL B 1 194 ? -2.209 -15.328 -12.93 1 98.94 194 VAL B O 1
ATOM 3199 N N . ALA B 1 195 ? -3.879 -13.891 -13.094 1 98.94 195 ALA B N 1
ATOM 3200 C CA . ALA B 1 195 ? -4.41 -14.438 -14.344 1 98.94 195 ALA B CA 1
ATOM 3201 C C . ALA B 1 195 ? -5.227 -13.391 -15.094 1 98.94 195 ALA B C 1
ATOM 3203 O O . ALA B 1 195 ? -5.582 -12.352 -14.539 1 98.94 195 ALA B O 1
ATOM 3204 N N . HIS B 1 196 ? -5.465 -13.625 -16.359 1 98.75 196 HIS B N 1
ATOM 3205 C CA . HIS B 1 196 ? -6.453 -12.812 -17.047 1 98.75 196 HIS B CA 1
ATOM 3206 C C . HIS B 1 196 ? -7.824 -12.922 -16.391 1 98.75 196 HIS B C 1
ATOM 3208 O O . HIS B 1 196 ? -8.156 -13.953 -15.812 1 98.75 196 HIS B O 1
ATOM 3214 N N . THR B 1 197 ? -8.57 -11.875 -16.5 1 98.5 197 THR B N 1
ATOM 3215 C CA . THR B 1 197 ? -9.914 -11.922 -15.922 1 98.5 197 THR B CA 1
ATOM 3216 C C . THR B 1 197 ? -10.93 -12.391 -16.969 1 98.5 197 THR B C 1
ATOM 3218 O O . THR B 1 197 ? -10.758 -12.141 -18.156 1 98.5 197 THR B O 1
ATOM 3221 N N . LYS B 1 198 ? -11.914 -13.109 -16.516 1 97.81 198 LYS B N 1
ATOM 3222 C CA . LYS B 1 198 ? -13.117 -13.305 -17.312 1 97.81 198 LYS B CA 1
ATOM 3223 C C . LYS B 1 198 ? -13.977 -12.047 -17.344 1 97.81 198 LYS B C 1
ATOM 3225 O O . LYS B 1 198 ? -14.758 -11.805 -16.406 1 97.81 198 LYS B O 1
ATOM 3230 N N . GLY B 1 199 ? -13.82 -11.219 -18.406 1 94.94 199 GLY B N 1
ATOM 3231 C CA . GLY B 1 199 ? -14.383 -9.875 -18.422 1 94.94 199 GLY B CA 1
ATOM 3232 C C . GLY B 1 199 ? -13.508 -8.844 -17.75 1 94.94 199 GLY B C 1
ATOM 3233 O O . GLY B 1 199 ? -12.609 -9.195 -16.984 1 94.94 199 GLY B O 1
ATOM 3234 N N . THR B 1 200 ? -13.789 -7.555 -18.031 1 91.25 200 THR B N 1
ATOM 3235 C CA . THR B 1 200 ? -12.906 -6.535 -17.484 1 91.25 200 THR B CA 1
ATOM 3236 C C . THR B 1 200 ? -13.711 -5.465 -16.734 1 91.25 200 THR B C 1
ATOM 3238 O O . THR B 1 200 ? -13.148 -4.453 -16.297 1 91.25 200 THR B O 1
ATOM 3241 N N . ALA B 1 201 ? -14.977 -5.723 -16.625 1 93.19 201 ALA B N 1
ATOM 3242 C CA . ALA B 1 201 ? -15.805 -4.746 -15.922 1 93.19 201 ALA B CA 1
ATOM 3243 C C . ALA B 1 201 ? -15.867 -5.051 -14.422 1 93.19 201 ALA B C 1
ATOM 3245 O O . ALA B 1 201 ? -16.172 -6.176 -14.031 1 93.19 201 ALA B O 1
ATOM 3246 N N . PHE B 1 202 ? -15.414 -4.152 -13.648 1 96.94 202 PHE B N 1
ATOM 3247 C CA . PHE B 1 202 ? -15.5 -4.211 -12.195 1 96.94 202 PHE B CA 1
ATOM 3248 C C . PHE B 1 202 ? -16.047 -2.904 -11.633 1 96.94 202 PHE B C 1
ATOM 3250 O O . PHE B 1 202 ? -15.891 -1.845 -12.242 1 96.94 202 PHE B O 1
ATOM 3257 N N . ARG B 1 203 ? -16.734 -2.99 -10.531 1 97.12 203 ARG B N 1
ATOM 3258 C CA . ARG B 1 203 ? -17.344 -1.838 -9.867 1 97.12 203 ARG B CA 1
ATOM 3259 C C . ARG B 1 203 ? -16.766 -1.646 -8.469 1 97.12 203 ARG B C 1
ATOM 3261 O O . ARG B 1 203 ? -16.141 -2.557 -7.918 1 97.12 203 ARG B O 1
ATOM 3268 N N . PRO B 1 204 ? -16.891 -0.435 -7.906 1 98 204 PRO B N 1
ATOM 3269 C CA . PRO B 1 204 ? -16.453 -0.215 -6.531 1 98 204 PRO B CA 1
ATOM 3270 C C . PRO B 1 204 ? -17.125 -1.157 -5.531 1 98 204 PRO B C 1
ATOM 3272 O O . PRO B 1 204 ? -18.266 -1.572 -5.742 1 98 204 PRO B O 1
ATOM 3275 N N . ALA B 1 205 ? -16.422 -1.471 -4.508 1 96.81 205 ALA B N 1
ATOM 3276 C CA . ALA B 1 205 ? -16.969 -2.285 -3.424 1 96.81 205 ALA B CA 1
ATOM 3277 C C . ALA B 1 205 ? -17.797 -1.439 -2.463 1 96.81 205 ALA B C 1
ATOM 3279 O O . ALA B 1 205 ? -17.578 -0.23 -2.352 1 96.81 205 ALA B O 1
ATOM 3280 N N . HIS B 1 206 ? -18.734 -2.109 -1.83 1 96 206 HIS B N 1
ATOM 3281 C CA . HIS B 1 206 ? -19.391 -1.47 -0.693 1 96 206 HIS B CA 1
ATOM 3282 C C . HIS B 1 206 ? -18.438 -1.346 0.491 1 96 206 HIS B C 1
ATOM 3284 O O . HIS B 1 206 ? -17.828 -2.332 0.91 1 96 206 HIS B O 1
ATOM 3290 N N . ARG B 1 207 ? -18.297 -0.159 0.978 1 97.19 207 ARG B N 1
ATOM 3291 C CA . ARG B 1 207 ? -17.469 0.136 2.139 1 97.19 207 ARG B CA 1
ATOM 3292 C C . ARG B 1 207 ? -18.25 0.868 3.213 1 97.19 207 ARG B C 1
ATOM 3294 O O . ARG B 1 207 ? -19.328 1.413 2.939 1 97.19 207 ARG B O 1
ATOM 3301 N N . VAL B 1 208 ? -17.719 0.806 4.434 1 95.62 208 VAL B N 1
ATOM 3302 C CA . VAL B 1 208 ? -18.328 1.59 5.504 1 95.62 208 VAL B CA 1
ATOM 3303 C C . VAL B 1 208 ? -18.359 3.064 5.105 1 95.62 208 VAL B C 1
ATOM 3305 O O . VAL B 1 208 ? -17.516 3.531 4.348 1 95.62 208 VAL B O 1
ATOM 3308 N N . PRO B 1 209 ? -19.391 3.785 5.656 1 96.69 209 PRO B N 1
ATOM 3309 C CA . PRO B 1 209 ? -19.438 5.219 5.352 1 96.69 209 PRO B CA 1
ATOM 3310 C C . PRO B 1 209 ? -18.188 5.957 5.785 1 96.69 209 PRO B C 1
ATOM 3312 O O . PRO B 1 209 ? -17.672 5.734 6.891 1 96.69 209 PRO B O 1
ATOM 3315 N N . VAL B 1 210 ? -17.719 6.797 4.949 1 98.12 210 VAL B N 1
ATOM 3316 C CA . VAL B 1 210 ? -16.469 7.508 5.176 1 98.12 210 VAL B CA 1
ATOM 3317 C C . VAL B 1 210 ? -16.547 8.305 6.477 1 98.12 210 VAL B C 1
ATOM 3319 O O . VAL B 1 210 ? -15.555 8.445 7.191 1 98.12 210 VAL B O 1
ATOM 3322 N N . ASP B 1 211 ? -17.688 8.75 6.883 1 98.06 211 ASP B N 1
ATOM 3323 C CA . ASP B 1 211 ? -17.875 9.57 8.078 1 98.06 211 ASP B CA 1
ATOM 3324 C C . ASP B 1 211 ? -17.594 8.766 9.344 1 98.06 211 ASP B C 1
ATOM 3326 O O . ASP B 1 211 ? -17.375 9.336 10.414 1 98.06 211 ASP B O 1
ATOM 3330 N N . GLU B 1 212 ? -17.609 7.426 9.203 1 97.25 212 GLU B N 1
ATOM 3331 C CA . GLU B 1 212 ? -17.328 6.566 10.352 1 97.25 212 GLU B CA 1
ATOM 3332 C C . GLU B 1 212 ? -15.836 6.504 10.633 1 97.25 212 GLU B C 1
ATOM 3334 O O . GLU B 1 212 ? -15.422 6.172 11.75 1 97.25 212 GLU B O 1
ATOM 3339 N N . VAL B 1 213 ? -15.047 6.863 9.617 1 98.19 213 VAL B N 1
ATOM 3340 C CA . VAL B 1 213 ? -13.633 6.535 9.781 1 98.19 213 VAL B CA 1
ATOM 3341 C C . VAL B 1 213 ? -12.781 7.762 9.477 1 98.19 213 VAL B C 1
ATOM 3343 O O . VAL B 1 213 ? -11.555 7.73 9.633 1 98.19 213 VAL B O 1
ATOM 3346 N N . LEU B 1 214 ? -13.375 8.812 8.977 1 98.88 214 LEU B N 1
ATOM 3347 C CA . LEU B 1 214 ? -12.688 10.078 8.742 1 98.88 214 LEU B CA 1
ATOM 3348 C C . LEU B 1 214 ? -12.914 11.047 9.898 1 98.88 214 LEU B C 1
ATOM 3350 O O . LEU B 1 214 ? -14.062 11.367 10.219 1 98.88 214 LEU B O 1
ATOM 3354 N N . HIS B 1 215 ? -11.836 11.484 10.531 1 98.94 215 HIS B N 1
ATOM 3355 C CA . HIS B 1 215 ? -11.875 12.406 11.664 1 98.94 215 HIS B CA 1
ATOM 3356 C C . HIS B 1 215 ? -11.164 13.719 11.336 1 98.94 215 HIS B C 1
ATOM 3358 O O . HIS B 1 215 ? -10.047 13.711 10.82 1 98.94 215 HIS B O 1
ATOM 3364 N N . TRP B 1 216 ? -11.828 14.82 11.664 1 98.88 216 TRP B N 1
ATOM 3365 C CA . TRP B 1 216 ? -11.242 16.125 11.406 1 98.88 216 TRP B CA 1
ATOM 3366 C C . TRP B 1 216 ? -10.664 16.734 12.688 1 98.88 216 TRP B C 1
ATOM 3368 O O . TRP B 1 216 ? -11.383 16.906 13.672 1 98.88 216 TRP B O 1
ATOM 3378 N N . ASN B 1 217 ? -9.375 16.953 12.711 1 98.81 217 ASN B N 1
ATOM 3379 C CA . ASN B 1 217 ? -8.586 17.656 13.711 1 98.81 217 ASN B CA 1
ATOM 3380 C C . ASN B 1 217 ? -8.461 16.844 15 1 98.81 217 ASN B C 1
ATOM 3382 O O . ASN B 1 217 ? -7.504 17.016 15.758 1 98.81 217 ASN B O 1
ATOM 3386 N N . ARG B 1 218 ? -9.281 15.953 15.227 1 98.25 218 ARG B N 1
ATOM 3387 C CA . ARG B 1 218 ? -9.234 15.062 16.375 1 98.25 218 ARG B CA 1
ATOM 3388 C C . ARG B 1 218 ? -9.945 13.742 16.078 1 98.25 218 ARG B C 1
ATOM 3390 O O . ARG B 1 218 ? -10.82 13.688 15.211 1 98.25 218 ARG B O 1
ATOM 3397 N N . TRP B 1 219 ? -9.633 12.766 16.844 1 98.44 219 TRP B N 1
ATOM 3398 C CA . TRP B 1 219 ? -10.242 11.445 16.719 1 98.44 219 TRP B CA 1
ATOM 3399 C C . TRP B 1 219 ? -11.703 11.477 17.156 1 98.44 219 TRP B C 1
ATOM 3401 O O . TRP B 1 219 ? -12.023 11.945 18.25 1 98.44 219 TRP B O 1
#

pLDDT: mean 96.68, std 6.53, range [35.5, 99.0]

Secondary structure (DSSP, 8-state):
----------BHHHHHHH--B-STTEETTSPPPHHHHHHHHHHHTTS--GGG---EEEEEE--HHHHHHHHHHHHHHTTTTPPPPPHHHHHHHTSSTTHHHHHHHHHHHHHHHGGGSSEEEEEEEEB--TT--HHHHHHHHHTTHHHHHHHHHHHHHTTEEE--B-GGGGGHHHHHHHHT--TTTEEE--BEEEEEESSS---PPP---GGGTEEES--/----------BHHHHHHH--B-STTEETTSPPPHHHHHHHHHHHTTS--GGG---EEEEEE--HHHHHHHHHHHHHHTTTTPPPPPHHHHHHHTSSTTHHHHHHHHHHHHHHHGGGSSEEEEEEEEB--TT--HHHHHHHHHTTHHHHHHHHHHHHHTTEEE--B-GGGGGHHHHHHHHT--TTTEEE--BEEEEEESSS---PPP---GGGTEEES--

InterPro domains:
  IPR000415 Nitroreductase-like [G3DSA:3.40.109.10] (12-219)
  IPR000415 Nitroreductase-like [SSF55469] (13-219)
  IPR029479 Nitroreductase [PF00881] (28-191)

Organism: Pseudonocardia thermophila (NCBI:txid1848)